Protein AF-0000000072580422 (afdb_homodimer)

InterPro domains:
  IPR001753 Enoyl-CoA hydratase/isomerase-like domain [PF00378] (35-247)
  IPR029045 ClpP/crotonase-like domain superfamily [SSF52096] (28-287)
  IPR045002 Delta(3,5)-Delta(2,4)-dienoyl-CoA isomerase Ech1-like [PTHR43149] (33-279)

Organism: Corynebacterium urealyticum (strain ATCC 43042 / DSM 7109) (NCBI:txid504474)

Solvent-accessible surface area (backbone atoms only — not comparable to full-atom values): 29723 Å² total; per-residue (Å²): 135,80,77,78,79,79,75,76,74,76,75,74,71,75,74,77,68,60,52,70,55,66,70,57,13,94,72,57,34,30,42,48,38,42,46,94,36,33,36,39,37,32,33,42,36,90,95,50,56,26,41,39,40,73,61,39,33,51,17,40,37,48,39,36,55,53,51,61,70,42,46,62,52,48,24,35,40,40,37,25,49,90,65,22,23,12,60,8,62,34,55,74,64,46,67,72,34,57,70,59,48,55,58,37,62,49,61,41,81,91,75,53,35,22,48,59,20,31,35,14,47,43,50,48,67,36,57,40,55,27,30,25,23,36,28,39,34,28,18,26,55,33,40,25,36,47,45,30,32,75,42,30,27,21,20,53,78,15,40,37,20,45,33,29,13,55,46,11,32,54,59,52,30,47,20,60,62,33,41,61,73,50,29,44,52,41,59,42,42,49,39,42,32,52,23,56,78,44,36,24,52,55,31,31,74,63,38,76,30,67,39,72,30,95,49,16,61,57,53,42,48,53,52,40,55,56,56,51,62,45,43,50,44,60,53,20,48,56,53,46,54,52,68,71,34,69,68,50,55,68,69,61,40,51,50,51,51,51,56,54,47,58,53,44,74,72,32,70,42,45,52,51,50,51,53,33,45,65,68,35,77,72,45,94,48,88,55,85,69,63,62,41,80,66,125,137,82,85,70,80,71,75,78,79,74,80,69,76,75,74,78,69,60,53,71,54,66,70,56,14,94,72,55,34,29,43,46,39,42,46,88,37,33,33,39,36,32,32,41,38,89,96,51,56,25,41,39,40,73,60,39,33,52,19,41,37,47,37,36,56,54,53,60,71,41,46,62,51,48,24,34,38,40,36,25,49,90,66,22,24,13,63,8,63,33,57,73,63,46,68,71,34,56,68,58,49,56,57,37,64,50,59,41,82,92,75,74,37,22,47,58,21,30,36,15,46,43,50,49,66,36,56,38,56,28,29,25,22,37,28,39,35,29,18,29,56,33,40,25,37,47,45,30,31,45,39,30,28,21,19,53,78,14,39,36,20,44,32,28,32,77,73,78,45,69,60,73,32,53,21,61,63,34,42,61,48,41,29,58,70,69,57,44,47,48,40,48,67,60,24,56,75,46,35,24,51,54,32,30,74,63,35,74,31,69,40,72,29,94,50,15,61,60,53,41,48,53,51,40,55,55,42,52,57,31,24,50,43,22,36,22,48,37,48,48,53,52,66,73,31,69,71,48,52,64,59,62,39,39,51,50,31,49,56,53,43,58,53,33,75,71,32,70,41,19,54,49,24,39,54,33,39,67,69,31,80,78,47,92,47,91,52,86,70,63,62,41,82,66,126

Secondary structure (DSSP, 8-state):
------------------B--S-SSSSSSEEEEEETTEEEEEE--TTTTT-B-HHHHHHHHHHHHHHHH-TT--EEEEEESTT--B--B-HHHHHH-HHHHHHHHS-BTTTTB-HHHHHHHHHHT-SS-EEEEE-SEEETHHHHHHHTSSEEEE-TT-EEE-GGGGGT---TTTHHHHHHHHS-HHHHHHHHHH---EEHHHHHHHTSSSEE-SSHHHHHHHHHHHHTTS-HHHHHHHHHHHHHTTT--HHHHHHHHHHHHHHHHT-HHHHHHHHHHHHTTTS-----PPPP---/------------------B--S-SSSSSSEEEEEETTEEEEEE--TTTTT-B-HHHHHHHHHHHHHHHH-TT--EEEEEESTT--B--B-HHHHHH-HHHHHHHHS-BTTTTB-HHHHHHHHHHTSSS-EEEEE-SEEETHHHHHHHTSSEEEE-TT-EEE-GGGGGT---TTTHHHHHHHHS-HHHHHHHHHH---EEHHHHHHHTSSSEE-SSHHHHHHHHHHHHTTS-HHHHHHHHHHHHHTTT--HHHHHHHHHHHHHHHHT-HHHHHHHHHHHHTTTS-----PPPP---

Foldseek 3Di:
DPPPDPPPPPPPPPPQPFCQDPQLAPVSQWGWTDTQQEIEIEGDDPPQLSEDDLSNLRSLLSNLVVNLVDLSHAEYEYAYPPQGRYQYHDVVRCVVCVVSVVQQCDDDVVVRAGSLQSSQQSQLLRLHAYEYEHGAEQEQSSLQNRLSGPAYEYAQAHKYAVQQLVVVGFNPSCNLVSLVLQADPVLSCVRRNPRDIDGPNVCCVRRSHPYYDPGRSVVRVVVSVVSSLAASLVSSLVSVLCVVCVPPDPVVSVVSVVVSVVVLVPDPSNVQVVVQCVVCVRDSRSGDYDGHDDD/DDDPPPPPPPPPPPDQPFPLDPQLAPVSQWGWTDTQQEIEIEGDDPPQLSEDELRNLRRLLSNLVVNLVDLSHAEYEYAYPPQGRYQYHDVVRCVVCVVSVVQQQDDDVVVRAGSLQSSQQSQLLRLHAYEYEHGAEQEQSSLQNRLSGPAYEYAQAHKYAVQQLVVVGFSPSCRLVSCVLFADPVLSCVRRNPRDIDGPNVCCVRRSHPYYDPGRSVVRVVVSVVSSLAASLVSSLVSVLCVVCVPPDDVVSVVSVVVSVVVLVPDPSNVQVVVQCVVCVRDSRSGDYDGHDDD

pLDDT: mean 88.09, std 18.15, range [21.19, 98.94]

Radius of gyration: 27.94 Å; Cα contacts (8 Å, |Δi|>4): 1198; chains: 2; bounding box: 89×83×83 Å

Nearest PDB structures (foldseek):
  4og1-assembly1_A  TM=9.695E-01  e=2.420E-25  Novosphingobium aromaticivorans DSM 12444
  4wcz-assembly1_A  TM=8.848E-01  e=3.771E-18  Novosphingobium aromaticivorans DSM 12444
  3fdu-assembly1_C  TM=9.401E-01  e=9.418E-16  Acinetobacter baumannii ATCC 17978
  3fdu-assembly1_A  TM=8.448E-01  e=8.892E-16  Acinetobacter baumannii ATCC 17978
  4i4z-assembly1_E  TM=7.638E-01  e=4.438E-14  Synechocystis sp. PCC 6803 substr. Kazusa

Structure (mmCIF, N/CA/C/O backbone):
data_AF-0000000072580422-model_v1
#
loop_
_entity.id
_entity.type
_entity.pdbx_description
1 polymer 'Enoyl-CoA hydratase/isomerase family protein'
#
loop_
_atom_site.group_PDB
_atom_site.id
_atom_site.type_symbol
_atom_site.label_atom_id
_atom_site.label_alt_id
_atom_site.label_comp_id
_atom_site.label_asym_id
_atom_site.label_entity_id
_atom_site.label_seq_id
_atom_site.pdbx_PDB_ins_code
_atom_site.Cartn_x
_atom_site.Cartn_y
_atom_site.Cartn_z
_atom_site.occupancy
_atom_site.B_iso_or_equiv
_atom_site.auth_seq_id
_atom_site.auth_comp_id
_atom_site.auth_asym_id
_atom_site.auth_atom_id
_atom_site.pdbx_PDB_model_num
ATOM 1 N N . MET A 1 1 ? 39.625 45.094 49.375 1 28.05 1 MET A N 1
ATOM 2 C CA . MET A 1 1 ? 38.219 44.844 49.75 1 28.05 1 MET A CA 1
ATOM 3 C C . MET A 1 1 ? 37.281 45.281 48.625 1 28.05 1 MET A C 1
ATOM 5 O O . MET A 1 1 ? 36.531 46.25 48.781 1 28.05 1 MET A O 1
ATOM 9 N N . THR A 1 2 ? 37.656 45.188 47.344 1 21.19 2 THR A N 1
ATOM 10 C CA . THR A 1 2 ? 36.875 45.75 46.219 1 21.19 2 THR A CA 1
ATOM 11 C C . THR A 1 2 ? 35.594 44.969 46.031 1 21.19 2 THR A C 1
ATOM 13 O O . THR A 1 2 ? 35.594 43.75 45.844 1 21.19 2 THR A O 1
ATOM 16 N N . ALA A 1 3 ? 34.562 45.562 46.531 1 25.84 3 ALA A N 1
ATOM 17 C CA . ALA A 1 3 ? 33.156 45.094 46.438 1 25.84 3 ALA A CA 1
ATOM 18 C C . ALA A 1 3 ? 32.75 44.938 44.969 1 25.84 3 ALA A C 1
ATOM 20 O O . ALA A 1 3 ? 32.469 45.938 44.281 1 25.84 3 ALA A O 1
ATOM 21 N N . ARG A 1 4 ? 33.469 44.344 44.062 1 26.14 4 ARG A N 1
ATOM 22 C CA . ARG A 1 4 ? 32.844 44.312 42.719 1 26.14 4 ARG A CA 1
ATOM 23 C C . ARG A 1 4 ? 31.391 43.844 42.812 1 26.14 4 ARG A C 1
ATOM 25 O O . ARG A 1 4 ? 31.047 43 43.625 1 26.14 4 ARG A O 1
ATOM 32 N N . THR A 1 5 ? 30.438 44.719 42.312 1 31.02 5 THR A N 1
ATOM 33 C CA . THR A 1 5 ? 29.047 44.844 41.906 1 31.02 5 THR A CA 1
ATOM 34 C C . THR A 1 5 ? 28.625 43.625 41.094 1 31.02 5 THR A C 1
ATOM 36 O O . THR A 1 5 ? 29.234 43.312 40.062 1 31.02 5 THR A O 1
ATOM 39 N N . GLU A 1 6 ? 27.969 42.625 41.75 1 29.77 6 GLU A N 1
ATOM 40 C CA . GLU A 1 6 ? 27.297 41.438 41.219 1 29.77 6 GLU A CA 1
ATOM 41 C C . GLU A 1 6 ? 26.203 41.844 40.219 1 29.77 6 GLU A C 1
ATOM 43 O O . GLU A 1 6 ? 25.234 42.531 40.594 1 29.77 6 GLU A O 1
ATOM 48 N N . HIS A 1 7 ? 26.641 42.344 39.031 1 30.77 7 HIS A N 1
ATOM 49 C CA . HIS A 1 7 ? 25.609 42.562 38.031 1 30.77 7 HIS A CA 1
ATOM 50 C C . HIS A 1 7 ? 24.781 41.312 37.812 1 30.77 7 HIS A C 1
ATOM 52 O O . HIS A 1 7 ? 25.328 40.25 37.469 1 30.77 7 HIS A O 1
ATOM 58 N N . SER A 1 8 ? 23.703 41.219 38.625 1 30.66 8 SER A N 1
ATOM 59 C CA . SER A 1 8 ? 22.641 40.219 38.438 1 30.66 8 SER A CA 1
ATOM 60 C C . SER A 1 8 ? 22.062 40.281 37.031 1 30.66 8 SER A C 1
ATOM 62 O O . SER A 1 8 ? 21.484 41.281 36.625 1 30.66 8 SER A O 1
ATOM 64 N N . SER A 1 9 ? 22.828 39.906 36 1 26.91 9 SER A N 1
ATOM 65 C CA . SER A 1 9 ? 22.234 39.812 34.688 1 26.91 9 SER A CA 1
ATOM 66 C C . SER A 1 9 ? 20.969 38.969 34.688 1 26.91 9 SER A C 1
ATOM 68 O O . SER A 1 9 ? 21.047 37.75 34.812 1 26.91 9 SER A O 1
ATOM 70 N N . ALA A 1 10 ? 19.891 39.5 35.25 1 29.44 10 ALA A N 1
ATOM 71 C CA . ALA A 1 10 ? 18.578 38.875 35.094 1 29.44 10 ALA A CA 1
ATOM 72 C C . ALA A 1 10 ? 18.312 38.5 33.625 1 29.44 10 ALA A C 1
ATOM 74 O O . ALA A 1 10 ? 18.25 39.375 32.75 1 29.44 10 ALA A O 1
ATOM 75 N N . THR A 1 11 ? 18.812 37.406 33.125 1 30.06 11 THR A N 1
ATOM 76 C CA . THR A 1 11 ? 18.4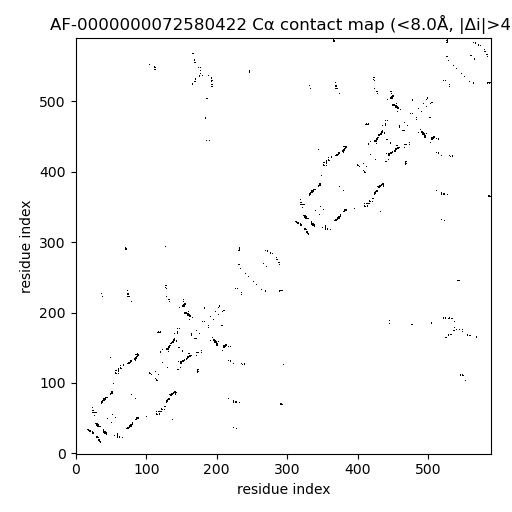06 36.812 31.859 1 30.06 11 THR A CA 1
ATOM 77 C C . THR A 1 11 ? 16.891 36.719 31.734 1 30.06 11 THR A C 1
ATOM 79 O O . THR A 1 11 ? 16.234 36.062 32.531 1 30.06 11 THR A O 1
ATOM 82 N N . THR A 1 12 ? 16.219 37.781 31.422 1 27 12 THR A N 1
ATOM 83 C CA . THR A 1 12 ? 14.789 37.75 31.141 1 27 12 THR A CA 1
ATOM 84 C C . THR A 1 12 ? 14.461 36.594 30.172 1 27 12 THR A C 1
ATOM 86 O O . THR A 1 12 ? 14.945 36.594 29.047 1 27 12 THR A O 1
ATOM 89 N N . ALA A 1 13 ? 14.305 35.469 30.656 1 34.41 13 ALA A N 1
ATOM 90 C CA . ALA A 1 13 ? 13.656 34.375 29.922 1 34.41 13 ALA A CA 1
ATOM 91 C C . ALA A 1 13 ? 12.469 34.875 29.109 1 34.41 13 ALA A C 1
ATOM 93 O O . ALA A 1 13 ? 11.516 35.406 29.688 1 34.41 13 ALA A O 1
ATOM 94 N N . GLN A 1 14 ? 12.641 35.5 27.938 1 28.92 14 GLN A N 1
ATOM 95 C CA . GLN A 1 14 ? 11.531 35.812 27.047 1 28.92 14 GLN A CA 1
ATOM 96 C C . GLN A 1 14 ? 10.438 34.75 27.125 1 28.92 14 GLN A C 1
ATOM 98 O O . GLN A 1 14 ? 10.711 33.562 26.953 1 28.92 14 GLN A O 1
ATOM 103 N N . GLU A 1 15 ? 9.375 34.906 27.828 1 32.12 15 GLU A N 1
ATOM 104 C CA . GLU A 1 15 ? 8.148 34.125 27.891 1 32.12 15 GLU A CA 1
ATOM 105 C C . GLU A 1 15 ? 7.719 33.688 26.484 1 32.12 15 GLU A C 1
ATOM 107 O O . GLU A 1 15 ? 7.52 34.5 25.594 1 32.12 15 GLU A O 1
ATOM 112 N N . ALA A 1 16 ? 8.242 32.562 25.969 1 40.59 16 ALA A N 1
ATOM 113 C CA . ALA A 1 16 ? 7.73 31.891 24.781 1 40.59 16 ALA A CA 1
ATOM 114 C C . ALA A 1 16 ? 6.207 32 24.703 1 40.59 16 ALA A C 1
ATOM 116 O O . ALA A 1 16 ? 5.5 31.5 25.578 1 40.59 16 ALA A O 1
ATOM 117 N N . SER A 1 17 ? 5.586 33.125 24.188 1 40.16 17 SER A N 1
ATOM 118 C CA . SER A 1 17 ? 4.168 33.438 24.031 1 40.16 17 SER A CA 1
ATOM 119 C C . SER A 1 17 ? 3.414 32.281 23.391 1 40.16 17 SER A C 1
ATOM 121 O O . SER A 1 17 ? 3.752 31.844 22.297 1 40.16 17 SER A O 1
ATOM 123 N N . ALA A 1 18 ? 2.998 31.297 24.109 1 43.03 18 ALA A N 1
ATOM 124 C CA . ALA A 1 18 ? 1.965 30.344 23.703 1 43.03 18 ALA A CA 1
ATOM 125 C C . ALA A 1 18 ? 0.763 31.062 23.109 1 43.03 18 ALA A C 1
ATOM 127 O O . ALA A 1 18 ? 0.065 31.812 23.797 1 43.03 18 ALA A O 1
ATOM 128 N N . ARG A 1 19 ? 0.835 31.625 21.938 1 42.59 19 ARG A N 1
ATOM 129 C CA . ARG A 1 19 ? -0.376 32.188 21.359 1 42.59 19 ARG A CA 1
ATOM 130 C C . ARG A 1 19 ? -1.455 31.125 21.188 1 42.59 19 ARG A C 1
ATOM 132 O O . ARG A 1 19 ? -1.281 30.172 20.422 1 42.59 19 ARG A O 1
ATOM 139 N N . ASN A 1 20 ? -2.143 30.734 22.219 1 42.97 20 ASN A N 1
ATOM 140 C CA . ASN A 1 20 ? -3.371 29.953 22.078 1 42.97 20 ASN A CA 1
ATOM 141 C C . ASN A 1 20 ? -4.32 30.578 21.062 1 42.97 20 ASN A C 1
ATOM 143 O O . ASN A 1 20 ? -4.91 31.641 21.328 1 42.97 20 ASN A O 1
ATOM 147 N N . GLU A 1 21 ? -3.986 30.578 19.844 1 47.28 21 GLU A N 1
ATOM 148 C CA . GLU A 1 21 ? -4.977 31.172 18.953 1 47.28 21 GLU A CA 1
ATOM 149 C C . GLU A 1 21 ? -6.328 30.469 19.094 1 47.28 21 GLU A C 1
ATOM 151 O O . GLU A 1 21 ? -6.402 29.328 19.547 1 47.28 21 GLU A O 1
ATOM 156 N N . GLY A 1 22 ? -7.5 31.125 19.172 1 47.16 22 GLY A N 1
ATOM 157 C CA . GLY A 1 22 ? -8.914 30.781 19.109 1 47.16 22 GLY A CA 1
ATOM 158 C C . GLY A 1 22 ? -9.188 29.531 18.312 1 47.16 22 GLY A C 1
ATOM 159 O O . GLY A 1 22 ? -8.273 28.953 17.719 1 47.16 22 GLY A O 1
ATOM 160 N N . PRO A 1 23 ? -10.352 28.969 18.422 1 50.72 23 PRO A N 1
ATOM 161 C CA . PRO A 1 23 ? -10.773 27.75 17.719 1 50.72 23 PRO A CA 1
ATOM 162 C C . PRO A 1 23 ? -10.391 27.766 16.234 1 50.72 23 PRO A C 1
ATOM 164 O O . PRO A 1 23 ? -10.797 28.672 15.508 1 50.72 23 PRO A O 1
ATOM 167 N N . ALA A 1 24 ? -9.234 27.391 15.852 1 54.69 24 ALA A N 1
ATOM 168 C CA . ALA A 1 24 ? -8.844 27.281 14.453 1 54.69 24 ALA A CA 1
ATOM 169 C C . ALA A 1 24 ? -9.938 26.594 13.633 1 54.69 24 ALA A C 1
ATOM 171 O O . ALA A 1 24 ? -9.875 26.562 12.406 1 54.69 24 ALA A O 1
ATOM 172 N N . SER A 1 25 ? -10.883 25.891 14.438 1 63.81 25 SER A N 1
ATOM 173 C CA . SER A 1 25 ? -11.828 25.031 13.727 1 63.81 25 SER A CA 1
ATOM 174 C C . SER A 1 25 ? -13.25 25.578 13.82 1 63.81 25 SER A C 1
ATOM 176 O O . SER A 1 25 ? -13.602 26.219 14.812 1 63.81 25 SER A O 1
ATOM 178 N N . ARG A 1 26 ? -13.945 25.656 12.797 1 68.19 26 ARG A N 1
ATOM 179 C CA . ARG A 1 26 ? -15.336 26.094 12.688 1 68.19 26 ARG A CA 1
ATOM 180 C C . ARG A 1 26 ? -16.219 25.344 13.68 1 68.19 26 ARG A C 1
ATOM 182 O O . ARG A 1 26 ? -17.125 25.938 14.281 1 68.19 26 ARG A O 1
ATOM 189 N N . HIS A 1 27 ? -15.797 24.078 13.992 1 75.44 27 HIS A N 1
ATOM 190 C CA . HIS A 1 27 ? -16.672 23.234 14.789 1 75.44 27 HIS A CA 1
ATOM 191 C C . HIS A 1 27 ? -16.031 22.875 16.125 1 75.44 27 HIS A C 1
ATOM 193 O O . HIS A 1 27 ? -16.688 22.312 17.016 1 75.44 27 HIS A O 1
ATOM 199 N N . GLY A 1 28 ? -14.781 23.25 16.344 1 81.31 28 GLY A N 1
ATOM 200 C CA . GLY A 1 28 ? -14.062 23.047 17.594 1 81.31 28 GLY A CA 1
ATOM 201 C C . GLY A 1 28 ? -13.648 21.609 17.812 1 81.31 28 GLY A C 1
ATOM 202 O O . GLY A 1 28 ? -13.266 21.219 18.922 1 81.31 28 GLY A O 1
ATOM 203 N N . GLU A 1 29 ? -13.703 20.797 16.75 1 92 29 GLU A N 1
ATOM 204 C CA . GLU A 1 29 ? -13.398 19.375 16.875 1 92 29 GLU A CA 1
ATOM 205 C C . GLU A 1 29 ? -11.938 19.094 16.547 1 92 29 GLU A C 1
ATOM 207 O O . GLU A 1 29 ? -11.453 17.984 16.766 1 92 29 GLU A O 1
ATOM 212 N N . VAL A 1 30 ? -11.25 20.078 16.031 1 97 30 VAL A N 1
ATOM 213 C CA . VAL A 1 30 ? -9.805 20.078 15.828 1 97 30 VAL A CA 1
ATOM 214 C C . VAL A 1 30 ? -9.203 21.344 16.438 1 97 30 VAL A C 1
ATOM 216 O O . VAL A 1 30 ? -9.648 22.453 16.156 1 97 30 VAL A O 1
ATOM 219 N N . THR A 1 31 ? -8.242 21.203 17.312 1 96.75 31 THR A N 1
ATOM 220 C CA . THR A 1 31 ? -7.602 22.359 17.922 1 96.75 31 THR A CA 1
ATOM 221 C C . THR A 1 31 ? -6.211 22.594 17.328 1 96.75 31 THR A C 1
ATOM 223 O O . THR A 1 31 ? -5.559 21.641 16.891 1 96.75 31 THR A O 1
ATOM 226 N N . LEU A 1 32 ? -5.812 23.797 17.297 1 97.5 32 LEU A N 1
ATOM 227 C CA . LEU A 1 32 ? -4.484 24.203 16.859 1 97.5 32 LEU A CA 1
ATOM 228 C C . LEU A 1 32 ? -3.809 25.078 17.906 1 97.5 32 LEU A C 1
ATOM 230 O O . LEU A 1 32 ? -4.34 26.141 18.281 1 97.5 32 LEU A O 1
ATOM 234 N N . ASN A 1 33 ? -2.734 24.625 18.469 1 96.88 33 ASN A N 1
ATOM 235 C CA . ASN A 1 33 ? -1.869 25.391 19.344 1 96.88 33 ASN A CA 1
ATOM 236 C C . ASN A 1 33 ? -0.453 25.516 18.797 1 96.88 33 ASN A C 1
ATOM 238 O O . ASN A 1 33 ? 0.13 24.516 18.359 1 96.88 33 ASN A O 1
ATOM 242 N N . VAL A 1 34 ? 0.004 26.734 18.75 1 97.06 34 VAL A N 1
ATOM 243 C CA . VAL A 1 34 ? 1.357 26.922 18.25 1 97.06 34 VAL A CA 1
ATOM 244 C C . VAL A 1 34 ? 2.277 27.359 19.391 1 97.06 34 VAL A C 1
ATOM 246 O O . VAL A 1 34 ? 1.984 28.328 20.094 1 97.06 34 VAL A O 1
ATOM 249 N N . GLU A 1 35 ? 3.305 26.594 19.578 1 96.5 35 GLU A N 1
ATOM 250 C CA . GLU A 1 35 ? 4.32 26.906 20.578 1 96.5 35 GLU A CA 1
ATOM 251 C C . GLU A 1 35 ? 5.727 26.766 20 1 96.5 35 GLU A C 1
ATOM 253 O O . GLU A 1 35 ? 6.098 25.719 19.484 1 96.5 35 GLU A O 1
ATOM 258 N N . ASP A 1 36 ? 6.531 27.859 20.078 1 94.12 36 ASP A N 1
ATOM 259 C CA . ASP A 1 36 ? 7.93 27.859 19.656 1 94.12 36 ASP A CA 1
ATOM 260 C C . ASP A 1 36 ? 8.078 27.344 18.234 1 94.12 36 ASP A C 1
ATOM 262 O O . ASP A 1 36 ? 8.93 26.5 17.953 1 94.12 36 ASP A O 1
ATOM 266 N N . GLY A 1 37 ? 7.129 27.688 17.375 1 96.19 37 GLY A N 1
ATOM 267 C CA . GLY A 1 37 ? 7.199 27.359 15.961 1 96.19 37 GLY A CA 1
ATOM 268 C C . GLY A 1 37 ? 6.66 25.984 15.633 1 96.19 37 GLY A C 1
ATOM 269 O O . GLY A 1 37 ? 6.691 25.547 14.477 1 96.19 37 GLY A O 1
ATOM 270 N N . ILE A 1 38 ? 6.199 25.297 16.656 1 98.38 38 ILE A N 1
ATOM 271 C CA . ILE A 1 38 ? 5.629 23.969 16.438 1 98.38 38 ILE A CA 1
ATOM 272 C C . ILE A 1 38 ? 4.105 24.031 16.547 1 98.38 38 ILE A C 1
ATOM 274 O O . ILE A 1 38 ? 3.574 24.562 17.531 1 98.38 38 ILE A O 1
ATOM 278 N N . ALA A 1 39 ? 3.408 23.609 15.555 1 98.69 39 ALA A N 1
ATOM 279 C CA . ALA A 1 39 ? 1.949 23.578 15.539 1 98.69 39 ALA A CA 1
ATOM 280 C C . ALA A 1 39 ? 1.433 22.234 16.062 1 98.69 39 ALA A C 1
ATOM 282 O O . ALA A 1 39 ? 1.778 21.188 15.516 1 98.69 39 ALA A O 1
ATOM 283 N N . TYR A 1 40 ? 0.664 22.281 17.078 1 98.62 40 TYR A N 1
ATOM 284 C CA . TYR A 1 40 ? 0.009 21.094 17.625 1 98.62 40 TYR A CA 1
ATOM 285 C C . TYR A 1 40 ? -1.439 21.016 17.172 1 98.62 40 TYR A C 1
ATOM 287 O O . TYR A 1 40 ? -2.273 21.828 17.547 1 98.62 40 TYR A O 1
ATOM 295 N N . VAL A 1 41 ? -1.722 20.047 16.344 1 98.62 41 VAL A N 1
ATOM 296 C CA . VAL A 1 41 ? -3.064 19.781 15.828 1 98.62 41 VAL A CA 1
ATOM 297 C C . VAL A 1 41 ? -3.656 18.578 16.547 1 98.62 41 VAL A C 1
ATOM 299 O O . VAL A 1 41 ? -3.111 17.469 16.484 1 98.62 41 VAL A O 1
ATOM 302 N N . THR A 1 42 ? -4.777 18.766 17.188 1 98.38 42 THR A N 1
ATOM 303 C CA . THR A 1 42 ? -5.32 17.703 18.047 1 98.38 42 THR A CA 1
ATOM 304 C C . THR A 1 42 ? -6.773 17.422 17.672 1 98.38 42 THR A C 1
ATOM 306 O O . THR A 1 42 ? -7.602 18.328 17.625 1 98.38 42 THR A O 1
ATOM 309 N N . LEU A 1 43 ? -7.051 16.109 17.344 1 97.88 43 LEU A N 1
ATOM 310 C CA . LEU A 1 43 ? -8.438 15.664 17.234 1 97.88 43 LEU A CA 1
ATOM 311 C C . LEU A 1 43 ? -9.094 15.594 18.609 1 97.88 43 LEU A C 1
ATOM 313 O O . LEU A 1 43 ? -8.555 14.961 19.516 1 97.88 43 LEU A O 1
ATOM 317 N N . ARG A 1 44 ? -10.242 16.312 18.703 1 95.44 44 ARG A N 1
ATOM 318 C CA . ARG A 1 44 ? -10.875 16.406 20.016 1 95.44 44 ARG A CA 1
ATOM 319 C C . ARG A 1 44 ? -12.383 16.234 19.906 1 95.44 44 ARG A C 1
ATOM 321 O O . ARG A 1 44 ? -13.094 17.188 19.594 1 95.44 44 ARG A O 1
ATOM 328 N N . ARG A 1 45 ? -12.836 15.039 20.141 1 93.44 45 ARG A N 1
ATOM 329 C CA . ARG A 1 45 ? -14.242 14.711 20.297 1 93.44 45 ARG A CA 1
ATOM 330 C C . ARG A 1 45 ? -14.469 13.875 21.547 1 93.44 45 ARG A C 1
ATOM 332 O O . ARG A 1 45 ? -14.617 12.656 21.469 1 93.44 45 ARG A O 1
ATOM 339 N N . PRO A 1 46 ? -14.625 14.57 22.656 1 88.75 46 PRO A N 1
ATOM 340 C CA . PRO A 1 46 ? -14.734 13.836 23.922 1 88.75 46 PRO A CA 1
ATOM 341 C C . PRO A 1 46 ? -15.859 12.805 23.906 1 88.75 46 PRO A C 1
ATOM 343 O O . PRO A 1 46 ? -16.969 13.109 23.469 1 88.75 46 PRO A O 1
ATOM 346 N N . GLY A 1 47 ? -15.539 11.594 24.312 1 91.06 47 GLY A N 1
ATOM 347 C CA . GLY A 1 47 ? -16.5 10.516 24.438 1 91.06 47 GLY A CA 1
ATOM 348 C C . GLY A 1 47 ? -16.844 9.852 23.125 1 91.06 47 GLY A C 1
ATOM 349 O O . GLY A 1 47 ? -17.656 8.922 23.078 1 91.06 47 GLY A O 1
ATOM 350 N N . LYS A 1 48 ? -16.234 10.32 22.062 1 92.94 48 LYS A N 1
ATOM 351 C CA . LYS A 1 48 ? -16.578 9.789 20.75 1 92.94 48 LYS A CA 1
ATOM 352 C C . LYS A 1 48 ? -15.359 9.195 20.047 1 92.94 48 LYS A C 1
ATOM 354 O O . LYS A 1 48 ? -15.344 9.062 18.828 1 92.94 48 LYS A O 1
ATOM 359 N N . LEU A 1 49 ? -14.312 8.922 20.844 1 94.94 49 LEU A N 1
ATOM 360 C CA . LEU A 1 49 ? -13.086 8.281 20.375 1 94.94 49 LEU A CA 1
ATOM 361 C C . LEU A 1 49 ? -12.492 9.055 19.203 1 94.94 49 LEU A C 1
ATOM 363 O O . LEU A 1 49 ? -11.93 8.453 18.281 1 94.94 49 LEU A O 1
ATOM 367 N N . ASN A 1 50 ? -12.75 10.383 19.156 1 96.75 50 ASN A N 1
ATOM 368 C CA . ASN A 1 50 ? -12.227 11.289 18.141 1 96.75 50 ASN A CA 1
ATOM 369 C C . ASN A 1 50 ? -12.57 10.812 16.719 1 96.75 50 ASN A C 1
ATOM 371 O O . ASN A 1 50 ? -11.758 10.922 15.805 1 96.75 50 ASN A O 1
ATOM 375 N N . SER A 1 51 ? -13.82 10.227 16.578 1 95.69 51 SER A N 1
ATOM 376 C CA . SER A 1 51 ? -14.273 9.766 15.266 1 95.69 51 SER A CA 1
ATOM 377 C C . SER A 1 51 ? -14.344 10.914 14.266 1 95.69 51 SER A C 1
ATOM 379 O O . SER A 1 51 ? -14.531 12.07 14.656 1 95.69 51 SER A O 1
ATOM 381 N N . LEU A 1 52 ? -14.227 10.641 12.984 1 95.19 52 LEU A N 1
ATOM 382 C CA . LEU A 1 52 ? -14.156 11.633 11.922 1 95.19 52 LEU A CA 1
ATOM 383 C C . LEU A 1 52 ? -15.539 11.898 11.336 1 95.19 52 LEU A C 1
ATOM 385 O O . LEU A 1 52 ? -16.109 11.031 10.672 1 95.19 52 LEU A O 1
ATOM 389 N N . THR A 1 53 ? -16.094 13.016 11.625 1 93.25 53 THR A N 1
ATOM 390 C CA . THR A 1 53 ? -17.312 13.5 11.008 1 93.25 53 THR A CA 1
ATOM 391 C C . THR A 1 53 ? -17 14.484 9.883 1 93.25 53 THR A C 1
ATOM 393 O O . THR A 1 53 ? -15.836 14.867 9.695 1 93.25 53 THR A O 1
ATOM 396 N N . LEU A 1 54 ? -18.031 14.867 9.148 1 90.62 54 LEU A N 1
ATOM 397 C CA . LEU A 1 54 ? -17.812 15.859 8.102 1 90.62 54 LEU A CA 1
ATOM 398 C C . LEU A 1 54 ? -17.281 17.156 8.688 1 90.62 54 LEU A C 1
ATOM 400 O O . LEU A 1 54 ? -16.438 17.828 8.07 1 90.62 54 LEU A O 1
ATOM 404 N N . SER A 1 55 ? -17.766 17.484 9.867 1 91.75 55 SER A N 1
ATOM 405 C CA . SER A 1 55 ? -17.281 18.688 10.547 1 91.75 55 SER A CA 1
ATOM 406 C C . SER A 1 55 ? -15.805 18.562 10.906 1 91.75 55 SER A C 1
ATOM 408 O O . SER A 1 55 ? -15.047 19.516 10.75 1 91.75 55 SER A O 1
ATOM 410 N N . VAL A 1 56 ? -15.352 17.438 11.352 1 94.75 56 VAL A N 1
ATOM 411 C CA . VAL A 1 56 ? -13.953 17.203 11.68 1 94.75 56 VAL A CA 1
ATOM 412 C C . VAL A 1 56 ? -13.102 17.312 10.422 1 94.75 56 VAL A C 1
ATOM 414 O O . VAL A 1 56 ? -12.031 17.938 10.438 1 94.75 56 VAL A O 1
ATOM 417 N N . LEU A 1 57 ? -13.602 16.703 9.336 1 95.12 57 LEU A N 1
ATOM 418 C CA . LEU A 1 57 ? -12.875 16.75 8.07 1 95.12 57 LEU A CA 1
ATOM 419 C C . LEU A 1 57 ? -12.711 18.203 7.59 1 95.12 57 LEU A C 1
ATOM 421 O O . LEU A 1 57 ? -11.625 18.594 7.156 1 95.12 57 LEU A O 1
ATOM 425 N N . ASP A 1 58 ? -13.727 18.953 7.699 1 93.38 58 ASP A N 1
ATOM 426 C CA . ASP A 1 58 ? -13.664 20.375 7.328 1 93.38 58 ASP A CA 1
ATOM 427 C C . ASP A 1 58 ? -12.664 21.125 8.203 1 93.38 58 ASP A C 1
ATOM 429 O O . ASP A 1 58 ? -11.914 21.969 7.703 1 93.38 58 ASP A O 1
ATOM 433 N N . ASP A 1 59 ? -12.68 20.844 9.477 1 96.44 59 ASP A N 1
ATOM 434 C CA . ASP A 1 59 ? -11.758 21.484 10.406 1 96.44 59 ASP A CA 1
ATOM 435 C C . ASP A 1 59 ? -10.305 21.125 10.078 1 96.44 59 ASP A C 1
ATOM 437 O O . ASP A 1 59 ? -9.414 21.969 10.18 1 96.44 59 ASP A O 1
ATOM 441 N N . LEU A 1 60 ? -10.07 19.875 9.703 1 97.62 60 LEU A N 1
ATOM 442 C CA . LEU A 1 60 ? -8.734 19.453 9.312 1 97.62 60 LEU A CA 1
ATOM 443 C C . LEU A 1 60 ? -8.25 20.234 8.102 1 97.62 60 LEU A C 1
ATOM 445 O O . LEU A 1 60 ? -7.117 20.734 8.086 1 97.62 60 LEU A O 1
ATOM 449 N N . VAL A 1 61 ? -9.086 20.375 7.102 1 96.56 61 VAL A N 1
ATOM 450 C CA . VAL A 1 61 ? -8.734 21.109 5.891 1 96.56 61 VAL A CA 1
ATOM 451 C C . VAL A 1 61 ? -8.414 22.562 6.246 1 96.56 61 VAL A C 1
ATOM 453 O O . VAL A 1 61 ? -7.375 23.078 5.848 1 96.56 61 VAL A O 1
ATOM 456 N N . ALA A 1 62 ? -9.266 23.172 7.031 1 96.5 62 ALA A N 1
ATOM 457 C CA . ALA A 1 62 ? -9.094 24.562 7.414 1 96.5 62 ALA A CA 1
ATOM 458 C C . ALA A 1 62 ? -7.812 24.766 8.219 1 96.5 62 ALA A C 1
ATOM 460 O O . ALA A 1 62 ? -7.086 25.734 8.016 1 96.5 62 ALA A O 1
ATOM 461 N N . THR A 1 63 ? -7.566 23.859 9.094 1 97.62 63 THR A N 1
ATOM 462 C CA . THR A 1 63 ? -6.375 23.938 9.93 1 97.62 63 THR A CA 1
ATOM 463 C C . THR A 1 63 ? -5.109 23.828 9.086 1 97.62 63 THR A C 1
ATOM 465 O O . THR A 1 63 ? -4.176 24.609 9.258 1 97.62 63 THR A O 1
ATOM 468 N N . ALA A 1 64 ? -5.07 22.891 8.172 1 98 64 ALA A N 1
ATOM 469 C CA . ALA A 1 64 ? -3.916 22.75 7.285 1 98 64 ALA A CA 1
ATOM 470 C C . ALA A 1 64 ? -3.68 24.031 6.484 1 98 64 ALA A C 1
ATOM 472 O O . ALA A 1 64 ? -2.539 24.469 6.336 1 98 64 ALA A O 1
ATOM 473 N N . HIS A 1 65 ? -4.738 24.578 6.012 1 96.56 65 HIS A N 1
ATOM 474 C CA . HIS A 1 65 ? -4.621 25.797 5.227 1 96.56 65 HIS A CA 1
ATOM 475 C C . HIS A 1 65 ? -4.105 26.953 6.074 1 96.56 65 HIS A C 1
ATOM 477 O O . HIS A 1 65 ? -3.311 27.781 5.605 1 96.56 65 HIS A O 1
ATOM 483 N N . ARG A 1 66 ? -4.555 27.016 7.301 1 96.75 66 ARG A N 1
ATOM 484 C CA . ARG A 1 66 ? -4.07 28.031 8.227 1 96.75 66 ARG A CA 1
ATOM 485 C C . ARG A 1 66 ? -2.576 27.875 8.492 1 96.75 66 ARG A C 1
ATOM 487 O O . ARG A 1 66 ? -1.824 28.844 8.453 1 96.75 66 ARG A O 1
ATOM 494 N N . ILE A 1 67 ? -2.189 26.703 8.711 1 97.31 67 ILE A N 1
ATOM 495 C CA . ILE A 1 67 ? -0.784 26.422 8.969 1 97.31 67 ILE A CA 1
ATOM 496 C C . ILE A 1 67 ? 0.053 26.781 7.742 1 97.31 67 ILE A C 1
ATOM 498 O O . ILE A 1 67 ? 1.131 27.375 7.875 1 97.31 67 ILE A O 1
ATOM 502 N N . ARG A 1 68 ? -0.407 26.484 6.57 1 96.88 68 ARG A N 1
ATOM 503 C CA . ARG A 1 68 ? 0.316 26.734 5.328 1 96.88 68 ARG A CA 1
ATOM 504 C C . ARG A 1 68 ? 0.646 28.219 5.184 1 96.88 68 ARG A C 1
ATOM 506 O O . ARG A 1 68 ? 1.689 28.578 4.633 1 96.88 68 ARG A O 1
ATOM 513 N N . ARG A 1 69 ? -0.144 29.062 5.73 1 94.88 69 ARG A N 1
ATOM 514 C CA . ARG A 1 69 ? 0 30.5 5.555 1 94.88 69 ARG A CA 1
ATOM 515 C C . ARG A 1 69 ? 0.981 31.078 6.566 1 94.88 69 ARG A C 1
ATOM 517 O O . ARG A 1 69 ? 1.442 32.219 6.414 1 94.88 69 ARG A O 1
ATOM 524 N N . ASP A 1 70 ? 1.222 30.391 7.652 1 94.56 70 ASP A N 1
ATOM 525 C CA . ASP A 1 70 ? 2.111 30.875 8.703 1 94.56 70 ASP A CA 1
ATOM 526 C C . ASP A 1 70 ? 3.551 30.438 8.453 1 94.56 70 ASP A C 1
ATOM 528 O O . ASP A 1 70 ? 3.924 29.297 8.758 1 94.56 70 ASP A O 1
ATOM 532 N N . ARG A 1 71 ? 4.379 31.281 8.016 1 94.94 71 ARG A N 1
ATOM 533 C CA . ARG A 1 71 ? 5.738 30.969 7.59 1 94.94 71 ARG A CA 1
ATOM 534 C C . ARG A 1 71 ? 6.664 30.797 8.789 1 94.94 71 ARG A C 1
ATOM 536 O O . ARG A 1 71 ? 7.832 30.438 8.633 1 94.94 71 ARG A O 1
ATOM 543 N N . THR A 1 72 ? 6.117 31.031 10.008 1 94.44 72 THR A N 1
ATOM 544 C CA . THR A 1 72 ? 6.93 30.891 11.211 1 94.44 72 THR A CA 1
ATOM 545 C C . THR A 1 72 ? 6.863 29.453 11.734 1 94.44 72 THR A C 1
ATOM 547 O O . THR A 1 72 ? 7.66 29.062 12.586 1 94.44 72 THR A O 1
ATOM 550 N N . ILE A 1 73 ? 5.949 28.703 11.211 1 97.25 73 ILE A N 1
ATOM 551 C CA . ILE A 1 73 ? 5.797 27.328 11.664 1 97.25 73 ILE A CA 1
ATOM 552 C C . ILE A 1 73 ? 6.93 26.469 11.102 1 97.25 73 ILE A C 1
ATOM 554 O O . ILE A 1 73 ? 7.273 26.578 9.922 1 97.25 73 ILE A O 1
ATOM 558 N N . ARG A 1 74 ? 7.492 25.594 11.992 1 97.56 74 ARG A N 1
ATOM 559 C CA . ARG A 1 74 ? 8.648 24.797 11.617 1 97.56 74 ARG A CA 1
ATOM 560 C C . ARG A 1 74 ? 8.273 23.312 11.492 1 97.56 74 ARG A C 1
ATOM 562 O O . ARG A 1 74 ? 8.953 22.562 10.805 1 97.56 74 ARG A O 1
ATOM 569 N N . ALA A 1 75 ? 7.23 22.906 12.148 1 98.75 75 ALA A N 1
ATOM 570 C CA . ALA A 1 75 ? 6.758 21.516 12.125 1 98.75 75 ALA A CA 1
ATOM 571 C C . ALA A 1 75 ? 5.332 21.422 12.664 1 98.75 75 ALA A C 1
ATOM 573 O O . ALA A 1 75 ? 4.848 22.344 13.328 1 98.75 75 ALA A O 1
ATOM 574 N N . VAL A 1 76 ? 4.695 20.344 12.32 1 98.88 76 VAL A N 1
ATOM 575 C CA . VAL A 1 76 ? 3.344 20.047 12.789 1 98.88 76 VAL A CA 1
ATOM 576 C C . VAL A 1 76 ? 3.334 18.703 13.516 1 98.88 76 VAL A C 1
ATOM 578 O O . VAL A 1 76 ? 3.955 17.75 13.062 1 98.88 76 VAL A O 1
ATOM 581 N N . ILE A 1 77 ? 2.713 18.641 14.633 1 98.94 77 ILE A N 1
ATOM 582 C CA . ILE A 1 77 ? 2.439 17.391 15.328 1 98.94 77 ILE A CA 1
ATOM 583 C C . ILE A 1 77 ? 0.939 17.109 15.32 1 98.94 77 ILE A C 1
ATOM 585 O O . ILE A 1 77 ? 0.144 17.953 15.758 1 98.94 77 ILE A O 1
ATOM 589 N N . LEU A 1 78 ? 0.538 16 14.75 1 98.81 78 LEU A N 1
ATOM 590 C CA . LEU A 1 78 ? -0.84 15.523 14.703 1 98.81 78 LEU A CA 1
ATOM 591 C C . LEU A 1 78 ? -1.091 14.484 15.797 1 98.81 78 LEU A C 1
ATOM 593 O O . LEU A 1 78 ? -0.376 13.484 15.883 1 98.81 78 LEU A O 1
ATOM 597 N N . ALA A 1 79 ? -2.068 14.727 16.641 1 98.69 79 ALA A N 1
ATOM 598 C CA . ALA A 1 79 ? -2.379 13.805 17.734 1 98.69 79 ALA A CA 1
ATOM 599 C C . ALA A 1 79 ? -3.871 13.812 18.047 1 98.69 79 ALA A C 1
ATOM 601 O O . ALA A 1 79 ? -4.625 14.625 17.5 1 98.69 79 ALA A O 1
ATOM 602 N N . GLY A 1 80 ? -4.32 12.805 18.812 1 98.25 80 GLY A N 1
ATOM 603 C CA . GLY A 1 80 ? -5.672 12.781 19.359 1 98.25 80 GLY A CA 1
ATOM 604 C C . GLY A 1 80 ? -5.719 13.047 20.844 1 98.25 80 GLY A C 1
ATOM 605 O O . GLY A 1 80 ? -4.754 12.773 21.562 1 98.25 80 GLY A O 1
ATOM 606 N N . GLU A 1 81 ? -6.82 13.594 21.266 1 95.88 81 GLU A N 1
ATOM 607 C CA . GLU A 1 81 ? -7.016 13.852 22.688 1 95.88 81 GLU A CA 1
ATOM 608 C C . GLU A 1 81 ? -7.309 12.562 23.453 1 95.88 81 GLU A C 1
ATOM 610 O O . GLU A 1 81 ? -7.758 11.578 22.859 1 95.88 81 GLU A O 1
ATOM 615 N N . ASP A 1 82 ? -6.969 12.484 24.734 1 94.38 82 ASP A N 1
ATOM 616 C CA . ASP A 1 82 ? -7.324 11.438 25.688 1 94.38 82 ASP A CA 1
ATOM 617 C C . ASP A 1 82 ? -6.691 10.109 25.312 1 94.38 82 ASP A C 1
ATOM 619 O O . ASP A 1 82 ? -7.344 9.062 25.375 1 94.38 82 ASP A O 1
ATOM 623 N N . HIS A 1 83 ? -5.488 10.148 24.812 1 94.88 83 HIS A N 1
ATOM 624 C CA . HIS A 1 83 ? -4.688 8.961 24.5 1 94.88 83 HIS A CA 1
ATOM 625 C C . HIS A 1 83 ? -5.371 8.086 23.469 1 94.88 83 HIS A C 1
ATOM 627 O O . HIS A 1 83 ? -5.363 6.859 23.578 1 94.88 83 HIS A O 1
ATOM 633 N N . ASN A 1 84 ? -6.07 8.742 22.594 1 97.81 84 ASN A N 1
ATOM 634 C 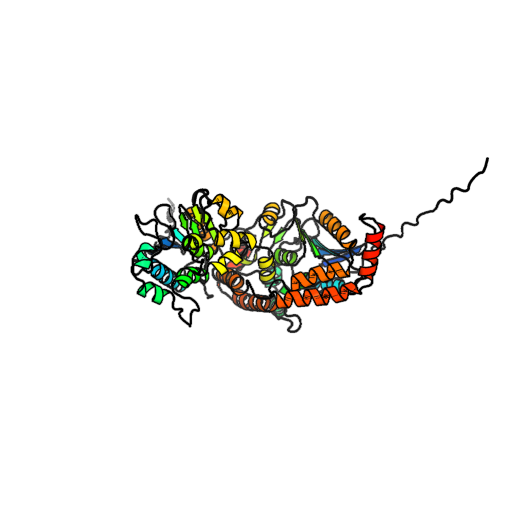CA . ASN A 1 84 ? -6.719 8.078 21.469 1 97.81 84 ASN A CA 1
ATOM 635 C C . ASN A 1 84 ? -6.645 8.922 20.203 1 97.81 84 ASN A C 1
ATOM 637 O O . ASN A 1 84 ? -7.039 10.094 20.203 1 97.81 84 ASN A O 1
ATOM 641 N N . PHE A 1 85 ? -6.086 8.359 19.203 1 98.25 85 PHE A N 1
ATOM 642 C CA . PHE A 1 85 ? -6.027 9.125 17.969 1 98.25 85 PHE A CA 1
ATOM 643 C C . PHE A 1 85 ? -7.406 9.234 17.328 1 98.25 85 PHE A C 1
ATOM 645 O O . PHE A 1 85 ? -8.109 10.227 17.531 1 98.25 85 PHE A O 1
ATOM 652 N N . THR A 1 86 ? -7.914 8.148 16.641 1 97.75 86 THR A N 1
ATOM 653 C CA . THR A 1 86 ? -9.266 8.211 16.109 1 97.75 86 THR A CA 1
ATOM 654 C C . THR A 1 86 ? -9.781 6.809 15.773 1 97.75 86 THR A C 1
ATOM 656 O O . THR A 1 86 ? -9.023 5.965 15.289 1 97.75 86 THR A O 1
ATOM 659 N N . ALA A 1 87 ? -11.039 6.664 15.953 1 95 87 ALA A N 1
ATOM 660 C CA . ALA A 1 87 ? -11.688 5.406 15.602 1 95 87 ALA A CA 1
ATOM 661 C C . ALA A 1 87 ? -12.109 5.398 14.133 1 95 87 ALA A C 1
ATOM 663 O O . ALA A 1 87 ? -12.75 4.449 13.672 1 95 87 ALA A O 1
ATOM 664 N N . GLY A 1 88 ? -11.75 6.414 13.461 1 93.88 88 GLY A N 1
ATOM 665 C CA . GLY A 1 88 ? -12.07 6.461 12.039 1 93.88 88 GLY A CA 1
ATOM 666 C C . GLY A 1 88 ? -13.375 7.172 11.742 1 93.88 88 GLY A C 1
ATOM 667 O O . GLY A 1 88 ? -13.859 7.953 12.562 1 93.88 88 GLY A O 1
ATOM 668 N N . LEU A 1 89 ? -13.875 7.047 10.492 1 89.38 89 LEU A N 1
ATOM 669 C CA . LEU A 1 89 ? -15.062 7.75 10.023 1 89.38 89 LEU A CA 1
ATOM 670 C C . LEU A 1 89 ? -16.281 7.344 10.828 1 89.38 89 LEU A C 1
ATOM 672 O O . LEU A 1 89 ? -16.484 6.16 11.102 1 89.38 89 LEU A O 1
ATOM 676 N N . ASP A 1 90 ? -16.984 8.383 11.203 1 84.81 90 ASP A N 1
ATOM 677 C CA . ASP A 1 90 ? -18.234 8.172 11.938 1 84.81 90 ASP A CA 1
ATOM 678 C C . ASP A 1 90 ? -19.391 7.848 10.984 1 84.81 90 ASP A C 1
ATOM 680 O O . ASP A 1 90 ? -20.109 8.75 10.562 1 84.81 90 ASP A O 1
ATOM 684 N N . PHE A 1 91 ? -19.594 6.652 10.641 1 73.25 91 PHE A N 1
ATOM 685 C CA . PHE A 1 91 ? -20.594 6.23 9.664 1 73.25 91 PHE A CA 1
ATOM 686 C C . PHE A 1 91 ? -22 6.465 10.195 1 73.25 91 PHE A C 1
ATOM 688 O O . PHE A 1 91 ? -22.938 6.672 9.422 1 73.25 91 PHE A O 1
ATOM 695 N N . GLY A 1 92 ? -22.094 6.395 11.531 1 71.19 92 GLY A N 1
ATOM 696 C CA . GLY A 1 92 ? -23.406 6.73 12.086 1 71.19 92 GLY A CA 1
ATOM 697 C C . GLY A 1 92 ? -23.875 8.125 11.711 1 71.19 92 GLY A C 1
ATOM 698 O O . GLY A 1 92 ? -25 8.305 11.266 1 71.19 92 GLY A O 1
ATOM 699 N N . SER A 1 93 ? -23.016 9.031 11.82 1 69.38 93 SER A N 1
ATOM 700 C CA . SER A 1 93 ? -23.328 10.406 11.445 1 69.38 93 SER A CA 1
ATOM 701 C C . SER A 1 93 ? -23.375 10.57 9.93 1 69.38 93 SER A C 1
ATOM 703 O O . SER A 1 93 ? -24.219 11.297 9.406 1 69.38 93 SER A O 1
ATOM 705 N N . ALA A 1 94 ? -22.5 9.797 9.219 1 67.44 94 ALA A N 1
ATOM 706 C CA . ALA A 1 94 ? -22.422 9.914 7.762 1 67.44 94 ALA A CA 1
ATOM 707 C C . ALA A 1 94 ? -23.688 9.406 7.094 1 67.44 94 ALA A C 1
ATOM 709 O O . ALA A 1 94 ? -24.188 10.008 6.141 1 67.44 94 ALA A O 1
ATOM 710 N N . LEU A 1 95 ? -24.141 8.391 7.656 1 66.56 95 LEU A N 1
ATOM 711 C CA . LEU A 1 95 ? -25.328 7.754 7.086 1 66.56 95 LEU A CA 1
ATOM 712 C C . LEU A 1 95 ? -26.578 8.586 7.352 1 66.56 95 LEU A C 1
ATOM 714 O O . LEU A 1 95 ? -27.578 8.438 6.652 1 66.56 95 LEU A O 1
ATOM 718 N N . LYS A 1 96 ? -26.484 9.523 8.336 1 68.88 96 LYS A N 1
ATOM 719 C CA . LYS A 1 96 ? -27.625 10.359 8.695 1 68.88 96 LYS A CA 1
ATOM 720 C C . LYS A 1 96 ? -27.719 11.57 7.773 1 68.88 96 LYS A C 1
ATOM 722 O O . LYS A 1 96 ? -28.766 12.219 7.703 1 68.88 96 LYS A O 1
ATOM 727 N N . THR A 1 97 ? -26.688 11.828 7.078 1 72.44 97 THR A N 1
ATOM 728 C CA . THR A 1 97 ? -26.703 12.992 6.195 1 72.44 97 THR A CA 1
ATOM 729 C C . THR A 1 97 ? -26.188 12.617 4.809 1 72.44 97 THR A C 1
ATOM 731 O O . THR A 1 97 ? -25.156 13.133 4.367 1 72.44 97 THR A O 1
ATOM 734 N N . PRO A 1 98 ? -26.969 11.852 4.062 1 72.19 98 PRO A N 1
ATOM 735 C CA . PRO A 1 98 ? -26.5 11.383 2.76 1 72.19 98 PRO A CA 1
ATOM 736 C C . PRO A 1 98 ? -26.172 12.523 1.8 1 72.19 98 PRO A C 1
ATOM 738 O O . PRO A 1 98 ? -25.219 12.43 1.018 1 72.19 98 PRO A O 1
ATOM 741 N N . ALA A 1 99 ? -26.953 13.625 1.935 1 73.75 99 ALA A N 1
ATOM 742 C CA . ALA A 1 99 ? -26.688 14.773 1.074 1 73.75 99 ALA A CA 1
ATOM 743 C C . ALA A 1 99 ? -25.328 15.398 1.389 1 73.75 99 ALA A C 1
ATOM 745 O O . ALA A 1 99 ? -24.625 15.844 0.484 1 73.75 99 ALA A O 1
ATOM 746 N N . GLY A 1 100 ? -24.984 15.43 2.627 1 75.19 100 GLY A N 1
ATOM 747 C CA . GLY A 1 100 ? -23.688 15.945 3.033 1 75.19 100 GLY A CA 1
ATOM 748 C C . GLY A 1 100 ? -22.531 15.117 2.516 1 75.19 100 GLY A C 1
ATOM 749 O O . GLY A 1 100 ? -21.516 15.664 2.086 1 75.19 100 GLY A O 1
ATOM 750 N N . ILE A 1 101 ? -22.734 13.844 2.434 1 75.94 101 ILE A N 1
ATOM 751 C CA . ILE A 1 101 ? -21.719 12.93 1.946 1 75.94 101 ILE A CA 1
ATOM 752 C C . ILE A 1 101 ? -21.516 13.141 0.448 1 75.94 101 ILE A C 1
ATOM 754 O O . ILE A 1 101 ? -20.375 13.227 -0.023 1 75.94 101 ILE A O 1
ATOM 758 N N . ALA A 1 102 ? -22.609 13.234 -0.198 1 78.38 102 ALA A N 1
ATOM 759 C CA . ALA A 1 102 ? -22.547 13.438 -1.643 1 78.38 102 ALA A CA 1
ATOM 760 C C . ALA A 1 102 ? -21.781 14.719 -1.979 1 78.38 102 ALA A C 1
ATOM 762 O O . ALA A 1 102 ? -20.953 14.734 -2.895 1 78.38 102 ALA A O 1
ATOM 763 N N . LYS A 1 103 ? -22.047 15.734 -1.221 1 81.25 103 LYS A N 1
ATOM 764 C CA . LYS A 1 103 ? -21.375 17 -1.439 1 81.25 103 LYS A CA 1
ATOM 765 C C . LYS A 1 103 ? -19.875 16.891 -1.143 1 81.25 103 LYS A C 1
ATOM 767 O O . LYS A 1 103 ? -19.047 17.453 -1.866 1 81.25 103 LYS A O 1
ATOM 772 N N . ALA A 1 104 ? -19.625 16.172 -0.126 1 83.06 104 ALA A N 1
ATOM 773 C CA . ALA A 1 104 ? -18.234 16.016 0.303 1 83.06 104 ALA A CA 1
ATOM 774 C C . ALA A 1 104 ? -17.453 15.133 -0.67 1 83.06 104 ALA A C 1
ATOM 776 O O . ALA A 1 104 ? -16.219 15.156 -0.684 1 83.06 104 ALA A O 1
ATOM 777 N N . PHE A 1 105 ? -18.141 14.422 -1.546 1 84.62 105 PHE A N 1
ATOM 778 C CA . PHE A 1 105 ? -17.531 13.508 -2.498 1 84.62 105 PHE A CA 1
ATOM 779 C C . PHE A 1 105 ? -17.188 14.227 -3.799 1 84.62 105 PHE A C 1
ATOM 781 O O . PHE A 1 105 ? -16.438 13.711 -4.625 1 84.62 105 PHE A O 1
ATOM 788 N N . VAL A 1 106 ? -17.656 15.461 -4.008 1 83.12 106 VAL A N 1
ATOM 789 C CA . VAL A 1 106 ? -17.406 16.234 -5.223 1 83.12 106 VAL A CA 1
ATOM 790 C C . VAL A 1 106 ? -16.031 16.875 -5.156 1 83.12 106 VAL A C 1
ATOM 792 O O . VAL A 1 106 ? -15.711 17.578 -4.195 1 83.12 106 VAL A O 1
ATOM 795 N N . PRO A 1 107 ? -15.273 16.547 -6.184 1 83.56 107 PRO A N 1
ATOM 796 C CA . PRO A 1 107 ? -13.945 17.156 -6.168 1 83.56 107 PRO A CA 1
ATOM 797 C C . PRO A 1 107 ? -13.977 18.641 -6.508 1 83.56 107 PRO A C 1
ATOM 799 O O . PRO A 1 107 ? -14.867 19.109 -7.223 1 83.56 107 PRO A O 1
ATOM 802 N N . ARG A 1 108 ? -13.008 19.297 -5.898 1 82.19 108 ARG A N 1
ATOM 803 C CA . ARG A 1 108 ? -12.727 20.656 -6.359 1 82.19 108 ARG A CA 1
ATOM 804 C C . ARG A 1 108 ? -11.711 20.641 -7.492 1 82.19 108 ARG A C 1
ATOM 806 O O . ARG A 1 108 ? -10.555 20.266 -7.293 1 82.19 108 ARG A O 1
ATOM 813 N N . PRO A 1 109 ? -12.094 20.953 -8.68 1 76.38 109 PRO A N 1
ATOM 814 C CA . PRO A 1 109 ? -11.273 20.766 -9.883 1 76.38 109 PRO A CA 1
ATOM 815 C C . PRO A 1 109 ? -9.875 21.375 -9.742 1 76.38 109 PRO A C 1
ATOM 817 O O . PRO A 1 109 ? -8.898 20.797 -10.227 1 76.38 109 PRO A O 1
ATOM 820 N N . TRP A 1 110 ? -9.766 22.516 -9.039 1 82.06 110 TRP A N 1
ATOM 821 C CA . TRP A 1 110 ? -8.469 23.188 -8.984 1 82.06 110 TRP A CA 1
ATOM 822 C C . TRP A 1 110 ? -7.539 22.5 -7.996 1 82.06 110 TRP A C 1
ATOM 824 O O . TRP A 1 110 ? -6.316 22.656 -8.078 1 82.06 110 TRP A O 1
ATOM 834 N N . ARG A 1 111 ? -8.031 21.75 -7.09 1 83.31 111 ARG A N 1
ATOM 835 C CA . ARG A 1 111 ? -7.215 21.109 -6.062 1 83.31 111 ARG A CA 1
ATOM 836 C C . ARG A 1 111 ? -6.949 19.641 -6.402 1 83.31 111 ARG A C 1
ATOM 838 O O . ARG A 1 111 ? -5.93 19.078 -6 1 83.31 111 ARG A O 1
ATOM 845 N N . GLY A 1 112 ? -7.895 19.031 -7.109 1 89.75 112 GLY A N 1
ATOM 846 C CA . GLY A 1 112 ? -7.777 17.625 -7.492 1 89.75 112 GLY A CA 1
ATOM 847 C C . GLY A 1 112 ? -8.18 16.672 -6.387 1 89.75 112 GLY A C 1
ATOM 848 O O . GLY A 1 112 ? -7.977 15.461 -6.5 1 89.75 112 GLY A O 1
ATOM 849 N N . THR A 1 113 ? -8.68 17.219 -5.254 1 94.44 113 THR A N 1
ATOM 850 C CA . THR A 1 113 ? -9.125 16.406 -4.121 1 94.44 113 THR A CA 1
ATOM 851 C C . THR A 1 113 ? -10.547 16.781 -3.717 1 94.44 113 THR A C 1
ATOM 853 O O . THR A 1 113 ? -10.961 17.938 -3.869 1 94.44 113 THR A O 1
ATOM 856 N N . ASN A 1 114 ? -11.328 15.812 -3.273 1 93.81 114 ASN A N 1
ATOM 857 C CA . ASN A 1 114 ? -12.555 16.125 -2.543 1 93.81 114 ASN A CA 1
ATOM 858 C C . ASN A 1 114 ? -12.281 16.344 -1.059 1 93.81 114 ASN A C 1
ATOM 860 O O . ASN A 1 114 ? -11.125 16.328 -0.626 1 93.81 114 ASN A O 1
ATOM 864 N N . THR A 1 115 ? -13.32 16.594 -0.257 1 92.38 115 THR A N 1
ATOM 865 C CA . THR A 1 115 ? -13.148 16.953 1.148 1 92.38 115 THR A CA 1
ATOM 866 C C . THR A 1 115 ? -12.5 15.797 1.917 1 92.38 115 THR A C 1
ATOM 868 O O . THR A 1 115 ? -11.625 16.016 2.75 1 92.38 115 THR A O 1
ATOM 871 N N . PHE A 1 116 ? -12.945 14.562 1.621 1 93.94 116 PHE A N 1
ATOM 872 C CA . PHE A 1 116 ? -12.367 13.398 2.275 1 93.94 116 PHE A CA 1
ATOM 873 C C . PHE A 1 116 ? -10.875 13.297 1.985 1 93.94 116 PHE A C 1
ATOM 875 O O . PHE A 1 116 ? -10.07 13.133 2.904 1 93.94 116 PHE A O 1
ATOM 882 N N . GLN A 1 117 ? -10.516 13.422 0.779 1 97.12 117 GLN A N 1
ATOM 883 C CA . GLN A 1 117 ? -9.125 13.328 0.344 1 97.12 117 GLN A CA 1
ATOM 884 C C . GLN A 1 117 ? -8.312 14.516 0.859 1 97.12 117 GLN A C 1
ATOM 886 O O . GLN A 1 117 ? -7.172 14.344 1.3 1 97.12 117 GLN A O 1
ATOM 891 N N . GLU A 1 118 ? -8.898 15.703 0.847 1 96.81 118 GLU A N 1
ATOM 892 C CA . GLU A 1 118 ? -8.172 16.922 1.229 1 96.81 118 GLU A CA 1
ATOM 893 C C . GLU A 1 118 ? -7.879 16.938 2.727 1 96.81 118 GLU A C 1
ATOM 895 O O . GLU A 1 118 ? -6.852 17.453 3.154 1 96.81 118 GLU A O 1
ATOM 900 N N . ALA A 1 119 ? -8.766 16.344 3.482 1 97.19 119 ALA A N 1
ATOM 901 C CA . ALA A 1 119 ? -8.57 16.297 4.93 1 97.19 119 ALA A CA 1
ATOM 902 C C . ALA A 1 119 ? -7.238 15.641 5.285 1 97.19 119 ALA A C 1
ATOM 904 O O . ALA A 1 119 ? -6.613 15.984 6.285 1 97.19 119 ALA A O 1
ATOM 905 N N . CYS A 1 120 ? -6.816 14.742 4.434 1 98.5 120 CYS A N 1
ATOM 906 C CA . CYS A 1 120 ? -5.551 14.047 4.645 1 98.5 120 CYS A CA 1
ATOM 907 C C . CYS A 1 120 ? -4.434 14.695 3.836 1 98.5 120 CYS A C 1
ATOM 909 O O . CYS A 1 120 ? -3.393 15.062 4.387 1 98.5 120 CYS A O 1
ATOM 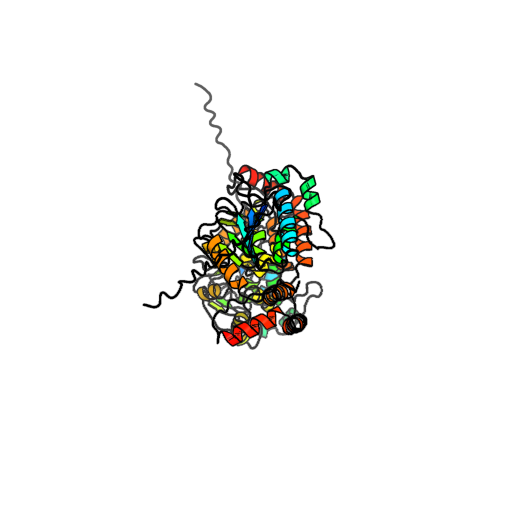911 N N . TRP A 1 121 ? -4.672 14.984 2.609 1 97.94 121 TRP A N 1
ATOM 912 C CA . TRP A 1 121 ? -3.637 15.336 1.645 1 97.94 121 TRP A CA 1
ATOM 913 C C . TRP A 1 121 ? -3.146 16.766 1.872 1 97.94 121 TRP A C 1
ATOM 915 O O . TRP A 1 121 ? -2.016 17.094 1.515 1 97.94 121 TRP A O 1
ATOM 925 N N . ALA A 1 122 ? -3.992 17.641 2.482 1 98 122 ALA A N 1
ATOM 926 C CA . ALA A 1 122 ? -3.57 19.016 2.777 1 98 122 ALA A CA 1
ATOM 927 C C . ALA A 1 122 ? -2.371 19.031 3.721 1 98 122 ALA A C 1
ATOM 929 O O . ALA A 1 122 ? -1.512 19.906 3.629 1 98 122 ALA A O 1
ATOM 930 N N . PHE A 1 123 ? -2.32 18.031 4.625 1 98.5 123 PHE A N 1
ATOM 931 C CA . PHE A 1 123 ? -1.186 17.938 5.535 1 98.5 123 PHE A CA 1
ATOM 932 C C . PHE A 1 123 ? 0.068 17.484 4.801 1 98.5 123 PHE A C 1
ATOM 934 O O . PHE A 1 123 ? 1.172 17.938 5.098 1 98.5 123 PHE A O 1
ATOM 941 N N . ARG A 1 124 ? -0.084 16.594 3.797 1 97.88 124 ARG A N 1
ATOM 942 C CA . ARG A 1 124 ? 1.021 16.156 2.949 1 97.88 124 ARG A CA 1
ATOM 943 C C . ARG A 1 124 ? 1.613 17.344 2.18 1 97.88 124 ARG A C 1
ATOM 945 O O . ARG A 1 124 ? 2.828 17.406 1.989 1 97.88 124 ARG A O 1
ATOM 952 N N . ARG A 1 125 ? 0.827 18.312 1.854 1 96.62 125 ARG A N 1
ATOM 953 C CA . ARG A 1 125 ? 1.238 19.406 0.987 1 96.62 125 ARG A CA 1
ATOM 954 C C . ARG A 1 125 ? 1.904 20.531 1.793 1 96.62 125 ARG A C 1
ATOM 956 O O . ARG A 1 125 ? 2.463 21.469 1.222 1 96.62 125 ARG A O 1
ATOM 963 N N . LEU A 1 126 ? 1.771 20.469 3.109 1 97.81 126 LEU A N 1
ATOM 964 C CA . LEU A 1 126 ? 2.385 21.516 3.914 1 97.81 126 LEU A CA 1
ATOM 965 C C . LEU A 1 126 ? 3.883 21.594 3.643 1 97.81 126 LEU A C 1
ATOM 967 O O . LEU A 1 126 ? 4.551 20.578 3.488 1 97.81 126 LEU A O 1
ATOM 971 N N . PRO A 1 127 ? 4.445 22.766 3.617 1 97.56 127 PRO A N 1
ATOM 972 C CA . PRO A 1 127 ? 5.879 22.922 3.363 1 97.56 127 PRO A CA 1
ATOM 973 C C . PRO A 1 127 ? 6.727 22.703 4.613 1 97.56 127 PRO A C 1
ATOM 975 O O . PRO A 1 127 ? 7.879 23.156 4.668 1 97.56 127 PRO A O 1
ATOM 978 N N . VAL A 1 128 ? 6.16 22.172 5.645 1 97.94 128 VAL A N 1
ATOM 979 C CA . VAL A 1 128 ? 6.852 21.828 6.883 1 97.94 128 VAL A CA 1
ATOM 980 C C . VAL A 1 128 ? 6.586 20.359 7.234 1 97.94 128 VAL A C 1
ATOM 982 O O . VAL A 1 128 ? 5.566 19.797 6.836 1 97.94 128 VAL A O 1
ATOM 985 N N . PRO A 1 129 ? 7.469 19.703 7.957 1 98.69 129 PRO A N 1
ATOM 986 C CA . PRO A 1 129 ? 7.246 18.312 8.344 1 98.69 129 PRO A CA 1
ATOM 987 C C . PRO A 1 129 ? 6 18.141 9.211 1 98.69 129 PRO A C 1
ATOM 989 O O . PRO A 1 129 ? 5.715 18.984 10.062 1 98.69 129 PRO A O 1
ATOM 992 N N . VAL A 1 130 ? 5.277 17.125 8.906 1 98.94 130 VAL A N 1
ATOM 993 C CA . VAL A 1 130 ? 4.121 16.703 9.695 1 98.94 130 VAL A CA 1
ATOM 994 C C . VAL A 1 130 ? 4.414 15.367 10.375 1 98.94 130 VAL A C 1
ATOM 996 O O . VAL A 1 130 ? 4.699 14.367 9.711 1 98.94 130 VAL A O 1
ATOM 999 N N . ILE A 1 131 ? 4.348 15.328 11.688 1 98.94 131 ILE A N 1
ATOM 1000 C CA . ILE A 1 131 ? 4.656 14.148 12.484 1 98.94 131 ILE A CA 1
ATOM 1001 C C . ILE A 1 131 ? 3.412 13.695 13.242 1 98.94 131 ILE A C 1
ATOM 1003 O O . ILE A 1 131 ? 2.809 14.477 13.984 1 98.94 131 ILE A O 1
ATOM 1007 N N . ALA A 1 132 ? 3.041 12.422 13.039 1 98.94 132 ALA A N 1
ATOM 1008 C CA . ALA A 1 132 ? 1.862 11.883 13.711 1 98.94 132 ALA A CA 1
ATOM 1009 C C . ALA A 1 132 ? 2.25 11.164 15 1 98.94 132 ALA A C 1
ATOM 1011 O O . ALA A 1 132 ? 3.26 10.453 15.039 1 98.94 132 ALA A O 1
ATOM 1012 N N . ALA A 1 133 ? 1.485 11.391 16.031 1 98.94 133 ALA A N 1
ATOM 1013 C CA . ALA A 1 133 ? 1.585 10.688 17.312 1 98.94 133 ALA A CA 1
ATOM 1014 C C . ALA A 1 133 ? 0.333 9.859 17.578 1 98.94 133 ALA A C 1
ATOM 1016 O O . ALA A 1 133 ? -0.728 10.406 17.891 1 98.94 133 ALA A O 1
ATOM 1017 N N . VAL A 1 134 ? 0.505 8.523 17.531 1 98.88 134 VAL A N 1
ATOM 1018 C CA . VAL A 1 134 ? -0.664 7.645 17.516 1 98.88 134 VAL A CA 1
ATOM 1019 C C . VAL A 1 134 ? -0.72 6.852 18.828 1 98.88 134 VAL A C 1
ATOM 1021 O O . VAL A 1 134 ? 0.228 6.145 19.172 1 98.88 134 VAL A O 1
ATOM 1024 N N . GLU A 1 135 ? -1.783 7.031 19.531 1 98.56 135 GLU A N 1
ATOM 1025 C CA . GLU A 1 135 ? -2.18 6.242 20.703 1 98.56 135 GLU A CA 1
ATOM 1026 C C . GLU A 1 135 ? -3.609 5.727 20.547 1 98.56 135 GLU A C 1
ATOM 1028 O O . GLU A 1 135 ? -4.426 6.336 19.859 1 98.56 135 GLU A O 1
ATOM 1033 N N . GLY A 1 136 ? -3.863 4.617 21.203 1 98.25 136 GLY A N 1
ATOM 1034 C CA . GLY A 1 136 ? -5.215 4.09 21.125 1 98.25 136 GLY A CA 1
ATOM 1035 C C . GLY A 1 136 ? -5.574 3.568 19.75 1 98.25 136 GL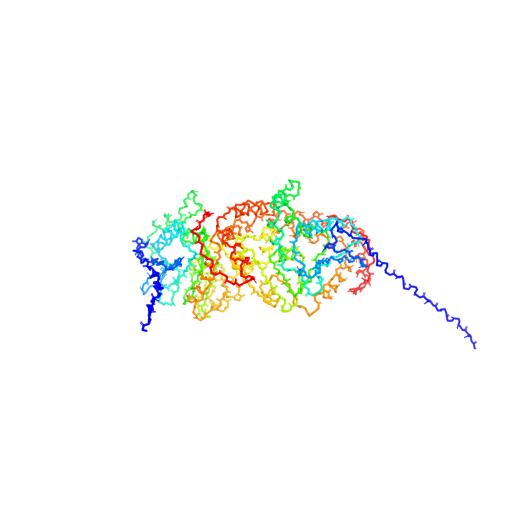Y A C 1
ATOM 1036 O O . GLY A 1 136 ? -4.852 2.748 19.172 1 98.25 136 GLY A O 1
ATOM 1037 N N . PHE A 1 137 ? -6.656 4.07 19.172 1 98.19 137 PHE A N 1
ATOM 1038 C CA . PHE A 1 137 ? -7.145 3.576 17.891 1 98.19 137 PHE A CA 1
ATOM 1039 C C . PHE A 1 137 ? -6.641 4.449 16.75 1 98.19 137 PHE A C 1
ATOM 1041 O O . PHE A 1 137 ? -6.582 5.672 16.875 1 98.19 137 PHE A O 1
ATOM 1048 N N . CYS A 1 138 ? -6.297 3.902 15.688 1 98.62 138 CYS A N 1
ATOM 1049 C CA . CYS A 1 138 ? -6.055 4.504 14.383 1 98.62 138 CYS A CA 1
ATOM 1050 C C . CYS A 1 138 ? -6.699 3.682 13.273 1 98.62 138 CYS A C 1
ATOM 1052 O O . CYS A 1 138 ? -6.059 2.797 12.703 1 98.62 138 CYS A O 1
ATOM 1054 N N . PHE A 1 139 ? -7.977 3.992 12.992 1 97.75 139 PHE A N 1
ATOM 1055 C CA . PHE A 1 139 ? -8.766 3.145 12.109 1 97.75 139 PHE A CA 1
ATOM 1056 C C . PHE A 1 139 ? -9.219 3.92 10.875 1 97.75 139 PHE A C 1
ATOM 1058 O O . PHE A 1 139 ? -9.586 5.094 10.977 1 97.75 139 PHE A O 1
ATOM 1065 N N . GLY A 1 140 ? -9.266 3.209 9.758 1 97.25 140 GLY A N 1
ATOM 1066 C CA . GLY A 1 140 ? -9.852 3.738 8.539 1 97.25 140 GLY A CA 1
ATOM 1067 C C . GLY A 1 140 ? -9.289 5.09 8.148 1 97.25 140 GLY A C 1
ATOM 1068 O O . GLY A 1 140 ? -8.086 5.227 7.926 1 97.25 140 GLY A O 1
ATOM 1069 N N . GLY A 1 141 ? -10.125 6.082 8.219 1 97.5 141 GLY A N 1
ATOM 1070 C CA . GLY A 1 141 ? -9.703 7.441 7.914 1 97.5 141 GLY A CA 1
ATOM 1071 C C . GLY A 1 141 ? -8.523 7.898 8.75 1 97.5 141 GLY A C 1
ATOM 1072 O O . GLY A 1 141 ? -7.715 8.711 8.297 1 97.5 141 GLY A O 1
ATOM 1073 N N . GLY A 1 142 ? -8.391 7.379 9.93 1 98.5 142 GLY A N 1
ATOM 1074 C CA . GLY A 1 142 ? -7.242 7.691 10.758 1 98.5 142 GLY A CA 1
ATOM 1075 C C . GLY A 1 142 ? -5.93 7.219 10.164 1 98.5 142 GLY A C 1
ATOM 1076 O O . GLY A 1 142 ? -4.949 7.961 10.148 1 98.5 142 GLY A O 1
ATOM 1077 N N . VAL A 1 143 ? -5.926 5.992 9.68 1 98.75 143 VAL A N 1
ATOM 1078 C CA . VAL A 1 143 ? -4.734 5.449 9.031 1 98.75 143 VAL A CA 1
ATOM 1079 C C . VAL A 1 143 ? -4.391 6.285 7.801 1 98.75 143 VAL A C 1
ATOM 1081 O O . VAL A 1 143 ? -3.219 6.574 7.547 1 98.75 143 VAL A O 1
ATOM 1084 N N . GLN A 1 144 ? -5.402 6.66 7.055 1 98.69 144 GLN A N 1
ATOM 1085 C CA . GLN A 1 144 ? -5.172 7.449 5.848 1 98.69 144 GLN A CA 1
ATOM 1086 C C . GLN A 1 144 ? -4.625 8.828 6.191 1 98.69 144 GLN A C 1
ATOM 1088 O O . GLN A 1 144 ? -3.762 9.359 5.488 1 98.69 144 GLN A O 1
ATOM 1093 N N . LEU A 1 145 ? -5.07 9.414 7.293 1 98.69 145 LEU A N 1
ATOM 1094 C CA . LEU A 1 145 ? -4.574 10.703 7.754 1 98.69 145 LEU A CA 1
ATOM 1095 C C . LEU A 1 145 ? -3.107 10.609 8.164 1 98.69 145 LEU A C 1
ATOM 1097 O O . LEU A 1 145 ? -2.283 11.414 7.719 1 98.69 145 LEU A O 1
ATOM 1101 N N . VAL A 1 146 ? -2.742 9.586 8.93 1 98.69 146 VAL A N 1
ATOM 1102 C CA . VAL A 1 146 ? -1.365 9.531 9.414 1 98.69 146 VAL A CA 1
ATOM 1103 C C . VAL A 1 146 ? -0.448 9.039 8.297 1 98.69 146 VAL A C 1
ATOM 1105 O O . VAL A 1 146 ? 0.746 9.344 8.281 1 98.69 146 VAL A O 1
ATOM 1108 N N . ALA A 1 147 ? -0.981 8.289 7.309 1 98.5 147 ALA A N 1
ATOM 1109 C CA . ALA A 1 147 ? -0.176 7.875 6.164 1 98.5 147 ALA A CA 1
ATOM 1110 C C . ALA A 1 147 ? 0.242 9.078 5.324 1 98.5 147 ALA A C 1
ATOM 1112 O O . ALA A 1 147 ? 1.23 9.016 4.59 1 98.5 147 ALA A O 1
ATOM 1113 N N . ALA A 1 148 ? -0.48 10.164 5.414 1 97.69 148 ALA A N 1
ATOM 1114 C CA . ALA A 1 148 ? -0.155 11.383 4.691 1 97.69 148 ALA A CA 1
ATOM 1115 C C . ALA A 1 148 ? 0.881 12.211 5.445 1 97.69 148 ALA A C 1
ATOM 1117 O O . ALA A 1 148 ? 1.472 13.141 4.887 1 97.69 148 ALA A O 1
ATOM 1118 N N . ALA A 1 149 ? 1.12 11.914 6.719 1 98.75 149 ALA A N 1
ATOM 1119 C CA . ALA A 1 149 ? 2.164 12.586 7.492 1 98.75 149 ALA A CA 1
ATOM 1120 C C . ALA A 1 149 ? 3.551 12.148 7.031 1 98.75 149 ALA A C 1
ATOM 1122 O O . ALA A 1 149 ? 3.684 11.211 6.238 1 98.75 149 ALA A O 1
ATOM 1123 N N . ASP A 1 150 ? 4.578 12.844 7.5 1 98.75 150 ASP A N 1
ATOM 1124 C CA . ASP A 1 150 ? 5.945 12.57 7.066 1 98.75 150 ASP A CA 1
ATOM 1125 C C . ASP A 1 150 ? 6.605 11.523 7.957 1 98.75 150 ASP A C 1
ATOM 1127 O O . ASP A 1 150 ? 7.559 10.859 7.539 1 98.75 150 ASP A O 1
ATOM 1131 N N . TYR A 1 151 ? 6.188 11.414 9.133 1 98.81 151 TYR A N 1
ATOM 1132 C CA . TYR A 1 151 ? 6.703 10.461 10.117 1 98.81 151 TYR A CA 1
ATOM 1133 C C . TYR A 1 151 ? 5.637 10.117 11.148 1 98.81 151 TYR A C 1
ATOM 1135 O O . TYR A 1 151 ? 4.785 10.945 11.469 1 98.81 151 TYR A O 1
ATOM 1143 N N . ARG A 1 152 ? 5.641 8.844 11.648 1 98.88 152 ARG A N 1
ATOM 1144 C CA . ARG A 1 152 ? 4.594 8.375 12.555 1 98.88 152 ARG A CA 1
ATOM 1145 C C . ARG A 1 152 ? 5.191 7.66 13.766 1 98.88 152 ARG A C 1
ATOM 1147 O O . ARG A 1 152 ? 5.867 6.641 13.617 1 98.88 152 ARG A O 1
ATOM 1154 N N . PHE A 1 153 ? 4.938 8.172 14.938 1 98.94 153 PHE A N 1
ATOM 1155 C CA . PHE A 1 153 ? 5.211 7.457 16.172 1 98.94 153 PHE A CA 1
ATOM 1156 C C . PHE A 1 153 ? 3.951 6.777 16.703 1 98.94 153 PHE A C 1
ATOM 1158 O O . PHE A 1 153 ? 2.85 7.316 16.562 1 98.94 153 PHE A O 1
ATOM 1165 N N . THR A 1 154 ? 4.086 5.617 17.266 1 98.94 154 THR A N 1
ATOM 1166 C CA . THR A 1 154 ? 2.941 4.883 17.781 1 98.94 154 THR A CA 1
ATOM 1167 C C . THR A 1 154 ? 3.307 4.16 19.078 1 98.94 154 THR A C 1
ATOM 1169 O O . THR A 1 154 ? 4.445 3.723 19.25 1 98.94 154 THR A O 1
ATOM 1172 N N . THR A 1 155 ? 2.326 4.098 19.984 1 98.88 155 THR A N 1
ATOM 1173 C CA . THR A 1 155 ? 2.533 3.162 21.094 1 98.88 155 THR A CA 1
ATOM 1174 C C . THR A 1 155 ? 2.486 1.721 20.594 1 98.88 155 THR A C 1
ATOM 1176 O O . THR A 1 155 ? 1.893 1.438 19.547 1 98.88 155 THR A O 1
ATOM 1179 N N . ALA A 1 156 ? 3.068 0.864 21.344 1 98.75 156 ALA A N 1
ATOM 1180 C CA . ALA A 1 156 ? 3.141 -0.545 20.969 1 98.75 156 ALA A CA 1
ATOM 1181 C C . ALA A 1 156 ? 1.751 -1.174 20.922 1 98.75 156 ALA A C 1
ATOM 1183 O O . ALA A 1 156 ? 1.487 -2.053 20.094 1 98.75 156 ALA A O 1
ATOM 1184 N N . ASP A 1 157 ? 0.9 -0.689 21.766 1 98.56 157 ASP A N 1
ATOM 1185 C CA . ASP A 1 157 ? -0.388 -1.353 21.938 1 98.56 157 ASP A CA 1
ATOM 1186 C C . ASP A 1 157 ? -1.486 -0.638 21.156 1 98.56 157 ASP A C 1
ATOM 1188 O O . ASP A 1 157 ? -2.658 -1.012 21.234 1 98.56 157 ASP A O 1
ATOM 1192 N N . ALA A 1 158 ? -1.159 0.46 20.469 1 98.81 158 ALA A N 1
ATOM 1193 C CA . ALA A 1 158 ? -2.172 1.091 19.625 1 98.81 158 ALA A CA 1
ATOM 1194 C C . ALA A 1 158 ? -2.803 0.078 18.672 1 98.81 158 ALA A C 1
ATOM 1196 O O . ALA A 1 158 ? -2.191 -0.943 18.359 1 98.81 158 ALA A O 1
ATOM 1197 N N . GLN A 1 159 ? -4.031 0.281 18.344 1 98.75 159 GLN A N 1
ATOM 1198 C CA . GLN A 1 159 ? -4.727 -0.59 17.391 1 98.75 159 GLN A CA 1
ATOM 1199 C C . GLN A 1 159 ? -4.879 0.084 16.031 1 98.75 159 GLN A C 1
ATOM 1201 O O . GLN A 1 159 ? -5.465 1.163 15.93 1 98.75 159 GLN A O 1
ATOM 1206 N N . TRP A 1 160 ? -4.367 -0.581 15 1 98.69 160 TRP A N 1
ATOM 1207 C CA . TRP A 1 160 ? -4.34 -0.059 13.641 1 98.69 160 TRP A CA 1
ATOM 1208 C C . TRP A 1 160 ? -5.199 -0.913 12.711 1 98.69 160 TRP A C 1
ATOM 1210 O O . TRP A 1 160 ? -5.277 -2.133 12.875 1 98.69 160 TRP A O 1
ATOM 1220 N N . SER A 1 161 ? -5.887 -0.253 11.734 1 98.56 161 SER A N 1
ATOM 1221 C CA . SER A 1 161 ? -6.629 -1.004 10.727 1 98.56 161 SER A CA 1
ATOM 1222 C C . SER A 1 161 ? -6.996 -0.12 9.539 1 98.56 161 SER A C 1
ATOM 1224 O O . SER A 1 161 ? -7.52 0.982 9.719 1 98.56 161 SER A O 1
ATOM 1226 N N . VAL A 1 162 ? -6.621 -0.61 8.336 1 98.12 162 VAL A N 1
ATOM 1227 C CA . VAL A 1 162 ? -7.266 -0.059 7.145 1 98.12 162 VAL A CA 1
ATOM 1228 C C . VAL A 1 162 ? -8.695 -0.583 7.047 1 98.12 162 VAL A C 1
ATOM 1230 O O . VAL A 1 162 ? -8.977 -1.496 6.266 1 98.12 162 VAL A O 1
ATOM 1233 N N . LEU A 1 163 ? -9.578 -0.012 7.707 1 95.19 163 LEU A N 1
ATOM 1234 C CA . LEU A 1 163 ? -10.82 -0.591 8.211 1 95.19 163 LEU A CA 1
ATOM 1235 C C . LEU A 1 163 ? -11.891 -0.595 7.121 1 95.19 163 LEU A C 1
ATOM 1237 O O . LEU A 1 163 ? -12.914 -1.266 7.262 1 95.19 163 LEU A O 1
ATOM 1241 N N . GLU A 1 164 ? -11.711 0.055 6.012 1 95 164 GLU A N 1
ATOM 1242 C CA . GLU A 1 164 ? -12.734 0.333 5.012 1 95 164 GLU A CA 1
ATOM 1243 C C . GLU A 1 164 ? -13.352 -0.957 4.48 1 95 164 GLU A C 1
ATOM 1245 O O . GLU A 1 164 ? -14.547 -1.001 4.176 1 95 164 GLU A O 1
ATOM 1250 N N . ALA A 1 165 ? -12.578 -1.997 4.398 1 94.69 165 ALA A N 1
ATOM 1251 C CA . ALA A 1 165 ? -13.062 -3.264 3.855 1 94.69 165 ALA A CA 1
ATOM 1252 C C . ALA A 1 165 ? -14.211 -3.816 4.691 1 94.69 165 ALA A C 1
ATOM 1254 O O . ALA A 1 165 ? -15.133 -4.445 4.16 1 94.69 165 ALA A O 1
ATOM 1255 N N . LYS A 1 166 ? -14.219 -3.592 5.98 1 92.38 166 LYS A N 1
ATOM 1256 C CA . LYS A 1 166 ? -15.273 -4.07 6.871 1 92.38 166 LYS A CA 1
ATOM 1257 C C . LYS A 1 166 ? -16.594 -3.369 6.578 1 92.38 166 LYS A C 1
ATOM 1259 O O . LYS A 1 166 ? -17.656 -3.863 6.953 1 92.38 166 LYS A O 1
ATOM 1264 N N . TRP A 1 167 ? -16.516 -2.258 5.902 1 90.38 167 TRP A N 1
ATOM 1265 C CA . TRP A 1 167 ? -17.703 -1.484 5.551 1 90.38 167 TRP A CA 1
ATOM 1266 C C . TRP A 1 167 ? -18.016 -1.601 4.062 1 90.38 167 TRP A C 1
ATOM 1268 O O . TRP A 1 167 ? -18.844 -0.859 3.533 1 90.38 167 TRP A O 1
ATOM 1278 N N . GLY A 1 168 ? -17.266 -2.496 3.389 1 93.06 168 GLY A N 1
ATOM 1279 C CA . GLY A 1 168 ? -17.469 -2.691 1.964 1 93.06 168 GLY A CA 1
ATOM 1280 C C . GLY A 1 168 ? -16.938 -1.553 1.12 1 93.06 168 GLY A C 1
ATOM 1281 O O . GLY A 1 168 ? -17.438 -1.279 0.034 1 93.06 168 GLY A O 1
ATOM 1282 N N . LEU A 1 169 ? -15.914 -0.792 1.635 1 94.38 169 LEU A N 1
ATOM 1283 C CA . LEU A 1 169 ? -15.328 0.374 0.978 1 94.38 169 LEU A CA 1
ATOM 1284 C C . LEU A 1 169 ? -13.828 0.193 0.774 1 94.38 169 LEU A C 1
ATOM 1286 O O . LEU A 1 169 ? -13.273 -0.841 1.143 1 94.38 169 LEU A O 1
ATOM 1290 N N . ILE A 1 170 ? -13.195 1.11 0.045 1 96.56 170 ILE A N 1
ATOM 1291 C CA . ILE A 1 170 ? -11.75 1.191 -0.092 1 96.56 170 ILE A CA 1
ATOM 1292 C C . ILE A 1 170 ? -11.234 2.459 0.589 1 96.56 170 ILE A C 1
ATOM 1294 O O . ILE A 1 170 ? -12.008 3.371 0.88 1 96.56 170 ILE A O 1
ATOM 1298 N N . PRO A 1 171 ? -9.969 2.484 0.982 1 97.69 171 PRO A N 1
ATOM 1299 C CA . PRO A 1 171 ? -9.406 3.697 1.582 1 97.69 171 PRO A CA 1
ATOM 1300 C C . PRO A 1 171 ? -9.219 4.824 0.568 1 97.69 171 PRO A C 1
ATOM 1302 O O . PRO A 1 171 ? -8.109 5.02 0.058 1 97.69 171 PRO A O 1
ATOM 1305 N N . ASP A 1 172 ? -10.242 5.699 0.452 1 96.38 172 ASP A N 1
ATOM 1306 C CA . ASP A 1 172 ? -10.297 6.629 -0.671 1 96.38 172 ASP A CA 1
ATOM 1307 C C . ASP A 1 172 ? -10 8.055 -0.217 1 96.38 172 ASP A C 1
ATOM 1309 O O . ASP A 1 172 ? -10.32 9.016 -0.919 1 96.38 172 ASP A O 1
ATOM 1313 N N . MET A 1 173 ? -9.492 8.227 0.975 1 97.31 173 MET A N 1
ATOM 1314 C CA . MET A 1 173 ? -9.148 9.562 1.463 1 97.31 173 MET A CA 1
ATOM 1315 C C . MET A 1 173 ? -7.68 9.875 1.182 1 97.31 173 MET A C 1
ATOM 1317 O O . MET A 1 173 ? -6.977 10.398 2.049 1 97.31 173 MET A O 1
ATOM 1321 N N . SER A 1 174 ? -7.25 9.508 -0.005 1 97.44 174 SER A N 1
ATOM 1322 C CA . SER A 1 174 ? -5.867 9.609 -0.467 1 97.44 174 SER A CA 1
ATOM 1323 C C . SER A 1 174 ? -5.023 8.453 0.056 1 97.44 174 SER A C 1
ATOM 1325 O O . SER A 1 174 ? -3.803 8.438 -0.113 1 97.44 174 SER A O 1
ATOM 1327 N N . GLY A 1 175 ? -5.695 7.492 0.642 1 98.25 175 GLY A N 1
ATOM 1328 C CA . GLY A 1 175 ? -5.023 6.391 1.316 1 98.25 175 GLY A CA 1
ATOM 1329 C C . GLY A 1 175 ? -4.324 5.445 0.361 1 98.25 175 GLY A C 1
ATOM 1330 O O . GLY A 1 175 ? -3.254 4.918 0.673 1 98.25 175 GLY A O 1
ATOM 1331 N N . ILE A 1 176 ? -4.914 5.234 -0.795 1 98.06 176 ILE A N 1
ATOM 1332 C CA . ILE A 1 176 ? -4.305 4.336 -1.768 1 98.06 176 ILE A CA 1
ATOM 1333 C C . ILE A 1 176 ? -2.916 4.852 -2.146 1 98.06 176 ILE A C 1
ATOM 1335 O O . ILE A 1 176 ? -1.958 4.078 -2.217 1 98.06 176 ILE A O 1
ATOM 1339 N N . PHE A 1 177 ? -2.799 6.133 -2.395 1 97.69 177 PHE A N 1
ATOM 1340 C CA . PHE A 1 177 ? -1.525 6.707 -2.814 1 97.69 177 PHE A CA 1
ATOM 1341 C C . PHE A 1 177 ? -0.504 6.648 -1.686 1 97.69 177 PHE A C 1
ATOM 1343 O O . PHE A 1 177 ? 0.637 6.234 -1.895 1 97.69 177 PHE A O 1
ATOM 1350 N N . SER A 1 178 ? -0.949 7.074 -0.517 1 97.81 178 SER A N 1
ATOM 1351 C CA . SER A 1 178 ? -0.016 7.113 0.605 1 97.81 178 SER A CA 1
ATOM 1352 C C . SER A 1 178 ? 0.431 5.711 1.001 1 97.81 178 SER A C 1
ATOM 1354 O O . SER A 1 178 ? 1.6 5.492 1.328 1 97.81 178 SER A O 1
ATOM 1356 N N . LEU A 1 179 ? -0.457 4.734 0.975 1 97.75 179 LEU A N 1
ATOM 1357 C CA . LEU A 1 179 ? -0.123 3.369 1.36 1 97.75 179 LEU A CA 1
ATOM 1358 C C . LEU A 1 179 ? 0.891 2.764 0.395 1 97.75 179 LEU A C 1
ATOM 1360 O O . LEU A 1 179 ? 1.795 2.037 0.813 1 97.75 179 LEU A O 1
ATOM 1364 N N . LYS A 1 180 ? 0.771 3.037 -0.87 1 95.5 180 LYS A N 1
ATOM 1365 C CA . LYS A 1 180 ? 1.697 2.467 -1.843 1 95.5 180 LYS A CA 1
ATOM 1366 C C . LYS A 1 180 ? 3.107 3.02 -1.649 1 95.5 180 LYS A C 1
ATOM 1368 O O . LYS A 1 180 ? 4.082 2.416 -2.1 1 95.5 180 LYS A O 1
ATOM 1373 N N . GLN A 1 181 ? 3.203 4.18 -1.04 1 96.06 181 GLN A N 1
ATOM 1374 C CA . GLN A 1 181 ? 4.516 4.758 -0.772 1 96.06 181 GLN A CA 1
ATOM 1375 C C . GLN A 1 181 ? 5.152 4.129 0.462 1 96.06 181 GLN A C 1
ATOM 1377 O O . GLN A 1 181 ? 6.375 4.16 0.621 1 96.06 181 GLN A O 1
ATOM 1382 N N . LEU A 1 182 ? 4.367 3.578 1.318 1 97.12 182 LEU A N 1
ATOM 1383 C CA . LEU A 1 182 ? 4.855 3.119 2.615 1 97.12 182 LEU A CA 1
ATOM 1384 C C . LEU A 1 182 ? 5.098 1.614 2.604 1 97.12 182 LEU A C 1
ATOM 1386 O O . LEU A 1 182 ? 5.949 1.112 3.342 1 97.12 182 LEU A O 1
ATOM 1390 N N . LEU A 1 183 ? 4.34 0.902 1.71 1 97.12 183 LEU A N 1
ATOM 1391 C CA . LEU A 1 183 ? 4.262 -0.548 1.845 1 97.12 183 LEU A CA 1
ATOM 1392 C C . LEU A 1 183 ? 4.625 -1.236 0.533 1 97.12 183 LEU A C 1
ATOM 1394 O O . LEU A 1 183 ? 4.316 -0.725 -0.546 1 97.12 183 LEU A O 1
ATOM 1398 N N . PRO A 1 184 ? 5.23 -2.525 0.701 1 95.62 184 PRO A N 1
ATOM 1399 C CA . PRO A 1 184 ? 5.234 -3.363 -0.501 1 95.62 184 PRO A CA 1
ATOM 1400 C C . PRO A 1 184 ? 3.828 -3.748 -0.955 1 95.62 184 PRO A C 1
ATOM 1402 O O . PRO A 1 184 ? 2.889 -3.721 -0.156 1 95.62 184 PRO A O 1
ATOM 1405 N N . ILE A 1 185 ? 3.693 -4.137 -2.176 1 96.38 185 ILE A N 1
ATOM 1406 C CA . ILE A 1 185 ? 2.387 -4.242 -2.816 1 96.38 185 ILE A CA 1
ATOM 1407 C C . ILE A 1 185 ? 1.57 -5.344 -2.146 1 96.38 185 ILE A C 1
ATOM 1409 O O . ILE A 1 185 ? 0.352 -5.223 -1.999 1 96.38 185 ILE A O 1
ATOM 1413 N N . ASP A 1 186 ? 2.154 -6.41 -1.728 1 96.44 186 ASP A N 1
ATOM 1414 C CA . ASP A 1 186 ? 1.412 -7.516 -1.133 1 96.44 186 ASP A CA 1
ATOM 1415 C C . ASP A 1 186 ? 0.873 -7.141 0.245 1 96.44 186 ASP A C 1
ATOM 1417 O O . ASP A 1 186 ? -0.267 -7.465 0.582 1 96.44 186 ASP A O 1
ATOM 1421 N N . THR A 1 187 ? 1.694 -6.41 1.03 1 97.19 187 THR A N 1
ATOM 1422 C CA . THR A 1 187 ? 1.239 -5.934 2.332 1 97.19 187 THR A CA 1
ATOM 1423 C C . THR A 1 187 ? 0.114 -4.918 2.174 1 97.19 187 THR A C 1
ATOM 1425 O O . THR A 1 187 ? -0.885 -4.973 2.895 1 97.19 187 THR A O 1
ATOM 1428 N N . ALA A 1 188 ? 0.291 -3.986 1.205 1 98.19 188 ALA A N 1
ATOM 1429 C CA . ALA A 1 188 ? -0.759 -3.01 0.926 1 98.19 188 ALA A CA 1
ATOM 1430 C C . ALA A 1 188 ? -2.072 -3.703 0.575 1 98.19 188 ALA A C 1
ATOM 1432 O O . ALA A 1 188 ? -3.131 -3.34 1.094 1 98.19 188 ALA A O 1
ATOM 1433 N N . LYS A 1 189 ? -2 -4.703 -0.227 1 98.12 189 LYS A N 1
ATOM 1434 C CA . LYS A 1 189 ? -3.193 -5.426 -0.649 1 98.12 189 LYS A CA 1
ATOM 1435 C C . LYS A 1 189 ? -3.818 -6.184 0.52 1 98.12 189 LYS A C 1
ATOM 1437 O O . LYS A 1 189 ? -5.031 -6.105 0.74 1 98.12 189 LYS A O 1
ATOM 1442 N N . ARG A 1 190 ? -3.037 -6.895 1.265 1 97.88 190 ARG A N 1
ATOM 1443 C CA . ARG A 1 190 ? -3.574 -7.656 2.389 1 97.88 190 ARG A CA 1
ATOM 1444 C C . ARG A 1 190 ? -4.312 -6.746 3.363 1 97.88 190 ARG A C 1
ATOM 1446 O O . ARG A 1 190 ? -5.461 -7.016 3.723 1 97.88 190 ARG A O 1
ATOM 1453 N N . LEU A 1 191 ? -3.66 -5.648 3.758 1 98.12 191 LEU A N 1
ATOM 1454 C CA . LEU A 1 191 ? -4.246 -4.766 4.758 1 98.12 191 LEU A CA 1
ATOM 1455 C C . LEU A 1 191 ? -5.52 -4.113 4.227 1 98.12 191 LEU A C 1
ATOM 1457 O O . LEU A 1 191 ? -6.512 -3.998 4.949 1 98.12 191 LEU A O 1
ATOM 1461 N N . THR A 1 192 ? -5.539 -3.707 2.979 1 98.31 192 THR A N 1
ATOM 1462 C CA . THR A 1 192 ? -6.66 -3.002 2.373 1 98.31 192 THR A CA 1
ATOM 1463 C C . THR A 1 192 ? -7.84 -3.947 2.15 1 98.31 192 THR A C 1
ATOM 1465 O O . THR A 1 192 ? -8.992 -3.568 2.352 1 98.31 192 THR A O 1
ATOM 1468 N N . MET A 1 193 ? -7.535 -5.18 1.812 1 97.5 193 MET A N 1
ATOM 1469 C CA . MET A 1 193 ? -8.602 -6.105 1.43 1 97.5 193 MET A CA 1
ATOM 1470 C C . MET A 1 193 ? -9.188 -6.793 2.656 1 97.5 193 MET A C 1
ATOM 1472 O O . MET A 1 193 ? -10.367 -7.152 2.664 1 97.5 193 MET A O 1
ATOM 1476 N N . THR A 1 194 ? -8.406 -6.965 3.736 1 96.81 194 THR A N 1
ATOM 1477 C CA . THR A 1 194 ? -8.891 -7.703 4.898 1 96.81 194 THR A CA 1
ATOM 1478 C C . THR A 1 194 ? -9.5 -6.754 5.926 1 96.81 194 THR A C 1
ATOM 1480 O O . THR A 1 194 ? -10.438 -7.117 6.641 1 96.81 194 THR A O 1
ATOM 1483 N N . GLY A 1 195 ? -8.961 -5.566 6.066 1 97.5 195 GLY A N 1
ATOM 1484 C CA . GLY A 1 195 ? -9.328 -4.691 7.168 1 97.5 195 GLY A CA 1
ATOM 1485 C C . GLY A 1 195 ? -8.938 -5.238 8.523 1 97.5 195 GLY A C 1
ATOM 1486 O O . GLY A 1 195 ? -9.586 -4.941 9.531 1 97.5 195 GLY A O 1
ATOM 1487 N N . GLU A 1 196 ? -7.926 -6.086 8.586 1 97.19 196 GLU A N 1
ATOM 1488 C CA . GLU A 1 196 ? -7.527 -6.723 9.836 1 97.19 196 GLU A CA 1
ATOM 1489 C C . GLU A 1 196 ? -7 -5.695 10.836 1 97.19 196 GLU A C 1
ATOM 1491 O O . GLU A 1 196 ? -6.5 -4.641 10.445 1 97.19 196 GLU A O 1
ATOM 1496 N N . VAL A 1 197 ? -7.172 -5.996 12.141 1 97.69 197 VAL A N 1
ATOM 1497 C CA . VAL A 1 197 ? -6.68 -5.16 13.234 1 97.69 197 VAL A CA 1
ATOM 1498 C C . VAL A 1 197 ? -5.355 -5.715 13.758 1 97.69 197 VAL A C 1
ATOM 1500 O O . VAL A 1 197 ? -5.211 -6.93 13.922 1 97.69 197 VAL A O 1
ATOM 1503 N N . PHE A 1 198 ? -4.398 -4.867 13.953 1 98.12 198 PHE A N 1
ATOM 1504 C CA . PHE A 1 198 ? -3.1 -5.254 14.5 1 98.12 198 PHE A CA 1
ATOM 1505 C C . PHE A 1 198 ? -2.529 -4.148 15.375 1 98.12 198 PHE A C 1
ATOM 1507 O O . PHE A 1 198 ? -3.023 -3.02 15.359 1 98.12 198 PHE A O 1
ATOM 1514 N N . ASP A 1 199 ? -1.462 -4.41 16.156 1 98.69 199 ASP A N 1
ATOM 1515 C CA . ASP A 1 199 ? -1.012 -3.443 17.156 1 98.69 199 ASP A CA 1
ATOM 1516 C C . ASP A 1 199 ? 0.084 -2.541 16.594 1 98.69 199 ASP A C 1
ATOM 1518 O O . ASP A 1 199 ? 0.487 -2.691 15.43 1 98.69 199 ASP A O 1
ATOM 1522 N N . GLY A 1 200 ? 0.479 -1.604 17.406 1 98.81 200 GLY A N 1
ATOM 1523 C CA . GLY A 1 200 ? 1.46 -0.617 16.984 1 98.81 200 GLY A CA 1
ATOM 1524 C C . GLY A 1 200 ? 2.809 -1.225 16.641 1 98.81 200 GLY A C 1
ATOM 1525 O O . GLY A 1 200 ? 3.475 -0.783 15.711 1 98.81 200 GLY A O 1
ATOM 1526 N N . THR A 1 201 ? 3.23 -2.227 17.359 1 98.81 201 THR A N 1
ATOM 1527 C CA . THR A 1 201 ? 4.484 -2.908 17.062 1 98.81 201 THR A CA 1
ATOM 1528 C C . THR A 1 201 ? 4.449 -3.506 15.656 1 98.81 201 THR A C 1
ATOM 1530 O O . THR A 1 201 ? 5.383 -3.316 14.875 1 98.81 201 THR A O 1
ATOM 1533 N N . ARG A 1 202 ? 3.41 -4.141 15.352 1 98.5 202 ARG A N 1
ATOM 1534 C CA . ARG A 1 202 ? 3.25 -4.738 14.031 1 98.5 202 ARG A CA 1
ATOM 1535 C C . ARG A 1 202 ? 3.166 -3.664 12.953 1 98.5 202 ARG A C 1
ATOM 1537 O O . ARG A 1 202 ? 3.684 -3.844 11.844 1 98.5 202 ARG A O 1
ATOM 1544 N N . ALA A 1 203 ? 2.521 -2.551 13.273 1 98.81 203 ALA A N 1
ATOM 1545 C CA . ALA A 1 203 ? 2.434 -1.451 12.32 1 98.81 203 ALA A CA 1
ATOM 1546 C C . ALA A 1 203 ? 3.82 -0.969 11.906 1 98.81 203 ALA A C 1
ATOM 1548 O O . ALA A 1 203 ? 4.059 -0.674 10.734 1 98.81 203 ALA A O 1
ATOM 1549 N N . VAL A 1 204 ? 4.738 -0.949 12.844 1 98.75 204 VAL A N 1
ATOM 1550 C CA . VAL A 1 204 ? 6.102 -0.513 12.562 1 98.75 204 VAL A CA 1
ATOM 1551 C C . VAL A 1 204 ? 6.84 -1.596 11.781 1 98.75 204 VAL A C 1
ATOM 1553 O O . VAL A 1 204 ? 7.543 -1.298 10.812 1 98.75 204 VAL A O 1
ATOM 1556 N N . GLU A 1 205 ? 6.613 -2.854 12.133 1 97.56 205 GLU A N 1
ATOM 1557 C CA . GLU A 1 205 ? 7.246 -3.961 11.422 1 97.56 205 GLU A CA 1
ATOM 1558 C C . GLU A 1 205 ? 6.844 -3.973 9.953 1 97.56 205 GLU A C 1
ATOM 1560 O O . GLU A 1 205 ? 7.664 -4.27 9.086 1 97.56 205 GLU A O 1
ATOM 1565 N N . LEU A 1 206 ? 5.629 -3.652 9.695 1 97.25 206 LEU A N 1
ATOM 1566 C CA . LEU A 1 206 ? 5.113 -3.691 8.328 1 97.25 206 LEU A CA 1
ATOM 1567 C C . LEU A 1 206 ? 5.559 -2.463 7.543 1 97.25 206 LEU A C 1
ATOM 1569 O O . LEU A 1 206 ? 5.523 -2.461 6.312 1 97.25 206 LEU A O 1
ATOM 1573 N N . GLY A 1 207 ? 5.859 -1.384 8.258 1 97.69 207 GLY A N 1
ATOM 1574 C CA . GLY A 1 207 ? 6.238 -0.142 7.605 1 97.69 207 GLY A CA 1
ATOM 1575 C C . GLY A 1 207 ? 5.125 0.888 7.586 1 97.69 207 GLY A C 1
ATOM 1576 O O . GLY A 1 207 ? 5.312 2.002 7.09 1 97.69 207 GLY A O 1
ATOM 1577 N N . LEU A 1 208 ? 3.994 0.547 8.164 1 98.06 208 LEU A N 1
ATOM 1578 C CA . LEU A 1 208 ? 2.861 1.466 8.18 1 98.06 208 LEU A CA 1
ATOM 1579 C C . LEU A 1 208 ? 3.094 2.604 9.164 1 98.06 208 LEU A C 1
ATOM 1581 O O . LEU A 1 208 ? 2.689 3.742 8.914 1 98.06 208 LEU A O 1
ATOM 1585 N N . ALA A 1 209 ? 3.709 2.367 10.281 1 98.81 209 ALA A N 1
ATOM 1586 C CA . ALA A 1 209 ? 4.227 3.361 11.219 1 98.81 209 ALA A CA 1
ATOM 1587 C C . ALA A 1 209 ? 5.754 3.373 11.211 1 98.81 209 ALA A C 1
ATOM 1589 O O . ALA A 1 209 ? 6.387 2.43 10.734 1 98.81 209 ALA A O 1
ATOM 1590 N N . SER A 1 210 ? 6.305 4.426 11.75 1 98.69 210 SER A N 1
ATOM 1591 C CA . SER A 1 210 ? 7.746 4.609 11.602 1 98.69 210 SER A CA 1
ATOM 1592 C C . SER A 1 210 ? 8.5 4.086 12.82 1 98.69 210 SER A C 1
ATOM 1594 O O . SER A 1 210 ? 9.555 3.471 12.688 1 98.69 210 SER A O 1
ATOM 1596 N N . GLU A 1 211 ? 8.008 4.363 13.969 1 98.75 211 GLU A N 1
ATOM 1597 C CA . GLU A 1 211 ? 8.742 4.008 15.18 1 98.75 211 GLU A CA 1
ATOM 1598 C C . GLU A 1 211 ? 7.801 3.842 16.359 1 98.75 211 GLU A C 1
ATOM 1600 O O . GLU A 1 211 ? 6.859 4.617 16.531 1 98.75 211 GLU A O 1
ATOM 1605 N N . VAL A 1 212 ? 8.078 2.842 17.203 1 98.81 212 VAL A N 1
ATOM 1606 C CA . VAL A 1 212 ? 7.359 2.678 18.469 1 98.81 212 VAL A CA 1
ATOM 1607 C C . VAL A 1 212 ? 7.949 3.602 19.531 1 98.81 212 VAL A C 1
ATOM 1609 O O . VAL A 1 212 ? 9.172 3.74 19.625 1 98.81 212 VAL A O 1
ATOM 1612 N N . ALA A 1 213 ? 7.078 4.223 20.266 1 98.88 213 ALA A N 1
ATOM 1613 C CA . ALA A 1 213 ? 7.477 5.051 21.406 1 98.88 213 ALA A CA 1
ATOM 1614 C C . ALA A 1 213 ? 6.488 4.898 22.562 1 98.88 213 ALA A C 1
ATOM 1616 O O . ALA A 1 213 ? 5.277 4.805 22.344 1 98.88 213 ALA A O 1
ATOM 1617 N N . GLU A 1 214 ? 6.992 4.922 23.75 1 98.31 214 GLU A N 1
ATOM 1618 C CA . GLU A 1 214 ? 6.113 4.91 24.922 1 98.31 214 GLU A CA 1
ATOM 1619 C C . GLU A 1 214 ? 5.266 6.18 24.984 1 98.31 214 GLU A C 1
ATOM 1621 O O . GLU A 1 214 ? 4.086 6.125 25.328 1 98.31 214 GLU A O 1
ATOM 1626 N N . ASP A 1 215 ? 5.898 7.309 24.625 1 98.5 215 ASP A N 1
ATOM 1627 C CA . ASP A 1 215 ? 5.262 8.617 24.562 1 98.5 215 ASP A CA 1
ATOM 1628 C C . ASP A 1 215 ? 5.387 9.219 23.156 1 98.5 215 ASP A C 1
ATOM 1630 O O . ASP A 1 215 ? 6.273 10.031 22.906 1 98.5 215 ASP A O 1
ATOM 1634 N N . PRO A 1 216 ? 4.414 8.836 22.266 1 98.81 216 PRO A N 1
ATOM 1635 C CA . PRO A 1 216 ? 4.52 9.281 20.875 1 98.81 216 PRO A CA 1
ATOM 1636 C C . PRO A 1 216 ? 4.539 10.805 20.75 1 98.81 216 PRO A C 1
ATOM 1638 O O . PRO A 1 216 ? 5.273 11.352 19.922 1 98.81 216 PRO A O 1
ATOM 1641 N N . ALA A 1 217 ? 3.75 11.516 21.531 1 98.44 217 ALA A N 1
ATOM 1642 C CA . ALA A 1 217 ? 3.732 12.977 21.484 1 98.44 217 ALA A CA 1
ATOM 1643 C C . ALA A 1 217 ? 5.094 13.555 21.859 1 98.44 217 ALA A C 1
ATOM 1645 O O . ALA A 1 217 ? 5.57 14.492 21.219 1 98.44 217 ALA A O 1
ATOM 1646 N N . GLY A 1 218 ? 5.707 12.977 22.891 1 98.62 218 GLY A N 1
ATOM 1647 C CA . GLY A 1 218 ? 7.043 13.406 23.281 1 98.62 218 GLY A CA 1
ATOM 1648 C C . GLY A 1 218 ? 8.094 13.125 22.219 1 98.62 218 GLY A C 1
ATOM 1649 O O . GLY A 1 218 ? 8.945 13.977 21.953 1 98.62 218 GLY A O 1
ATOM 1650 N N . ALA A 1 219 ? 8.008 11.969 21.656 1 98.88 219 ALA A N 1
ATOM 1651 C CA . ALA A 1 219 ? 8.945 11.617 20.594 1 98.88 219 ALA A CA 1
ATOM 1652 C C . ALA A 1 219 ? 8.766 12.523 19.391 1 98.88 219 ALA A C 1
ATOM 1654 O O . ALA A 1 219 ? 9.75 12.953 18.766 1 98.88 219 ALA A O 1
ATOM 1655 N N . ALA A 1 220 ? 7.535 12.797 19.047 1 98.88 220 ALA A N 1
ATOM 1656 C CA . ALA A 1 220 ? 7.238 13.703 17.953 1 98.88 220 ALA A CA 1
ATOM 1657 C C . ALA A 1 220 ? 7.789 15.102 18.219 1 98.88 220 ALA A C 1
ATOM 1659 O O . ALA A 1 220 ? 8.352 15.734 17.328 1 98.88 220 ALA A O 1
ATOM 1660 N N . ARG A 1 221 ? 7.617 15.555 19.438 1 98.69 221 ARG A N 1
ATOM 1661 C CA . ARG A 1 221 ? 8.148 16.859 19.812 1 98.69 221 ARG A CA 1
ATOM 1662 C C . ARG A 1 221 ? 9.664 16.891 19.672 1 98.69 221 ARG A C 1
ATOM 1664 O O . ARG A 1 221 ? 10.227 17.859 19.156 1 98.69 221 ARG A O 1
ATOM 1671 N N . ALA A 1 222 ? 10.305 15.859 20.125 1 98.62 222 ALA A N 1
ATOM 1672 C CA . ALA A 1 222 ? 11.766 15.797 20.031 1 98.62 222 ALA A CA 1
ATOM 1673 C C . ALA A 1 222 ? 12.227 15.859 18.578 1 98.62 222 ALA A C 1
ATOM 1675 O O . ALA A 1 222 ? 13.172 16.578 18.25 1 98.62 222 ALA A O 1
ATOM 1676 N N . LEU A 1 223 ? 11.57 15.172 17.703 1 98.62 223 LEU A N 1
ATOM 1677 C CA . LEU A 1 223 ? 11.914 15.203 16.297 1 98.62 223 LEU A CA 1
ATOM 1678 C C . LEU A 1 223 ? 11.625 16.578 15.695 1 98.62 223 LEU A C 1
ATOM 1680 O O . LEU A 1 223 ? 12.43 17.109 14.922 1 98.62 223 LEU A O 1
ATOM 1684 N N . ALA A 1 224 ? 10.508 17.141 16.094 1 98.44 224 ALA A N 1
ATOM 1685 C CA . ALA A 1 224 ? 10.156 18.484 15.625 1 98.44 224 ALA A CA 1
ATOM 1686 C C . ALA A 1 224 ? 11.211 19.5 16.031 1 98.44 224 ALA A C 1
ATOM 1688 O O . ALA A 1 224 ? 11.602 20.359 15.227 1 98.44 224 ALA A O 1
ATOM 1689 N N . GLU A 1 225 ? 11.648 19.391 17.234 1 96.75 225 GLU A N 1
ATOM 1690 C CA . GLU A 1 225 ? 12.672 20.297 17.734 1 96.75 225 GLU A CA 1
ATOM 1691 C C . GLU A 1 225 ? 13.992 20.109 17 1 96.75 225 GLU A C 1
ATOM 1693 O O . GLU A 1 225 ? 14.68 21.094 16.688 1 96.75 225 GLU A O 1
ATOM 1698 N N . GLU A 1 226 ? 14.312 18.906 16.703 1 96.38 226 GLU A N 1
ATOM 1699 C CA . GLU A 1 226 ? 15.508 18.641 15.914 1 96.38 226 GLU A CA 1
ATOM 1700 C C . GLU A 1 226 ? 15.391 19.25 14.523 1 96.38 226 GLU A C 1
ATOM 1702 O O . GLU A 1 226 ? 16.312 19.906 14.047 1 96.38 226 GLU A O 1
ATOM 1707 N N . LEU A 1 227 ? 14.297 19.109 13.844 1 96.44 227 LEU A N 1
ATOM 1708 C CA . LEU A 1 227 ? 14.062 19.625 12.5 1 96.44 227 LEU A CA 1
ATOM 1709 C C . LEU A 1 227 ? 14.102 21.156 12.5 1 96.44 227 LEU A C 1
ATOM 1711 O O . LEU A 1 227 ? 14.547 21.766 11.523 1 96.44 227 LEU A O 1
ATOM 1715 N N . ALA A 1 228 ? 13.664 21.75 13.656 1 94.25 228 ALA A N 1
ATOM 1716 C CA . ALA A 1 228 ? 13.602 23.203 13.773 1 94.25 228 ALA A CA 1
ATOM 1717 C C . ALA A 1 228 ? 15 23.812 13.852 1 94.25 228 ALA A C 1
ATOM 1719 O O . ALA A 1 228 ? 15.172 25.016 13.688 1 94.25 228 ALA A O 1
ATOM 1720 N N . THR A 1 229 ? 16.031 22.969 14.055 1 92.69 229 THR A N 1
ATOM 1721 C CA . THR A 1 229 ? 17.406 23.453 14.102 1 92.69 229 THR A CA 1
ATOM 1722 C C . THR A 1 229 ? 18 23.5 12.695 1 92.69 229 THR A C 1
ATOM 1724 O O . THR A 1 229 ? 19.156 23.922 12.523 1 92.69 229 THR A O 1
ATOM 1727 N N . ARG A 1 230 ? 17.234 23.172 11.68 1 93.94 230 ARG A N 1
ATOM 1728 C CA . ARG A 1 230 ? 17.688 23.203 10.289 1 93.94 230 ARG A CA 1
ATOM 1729 C C . ARG A 1 230 ? 17.031 24.375 9.539 1 93.94 230 ARG A C 1
ATOM 1731 O O . ARG A 1 230 ? 16.031 24.922 10 1 93.94 230 ARG A O 1
ATOM 1738 N N . SER A 1 231 ? 17.688 24.75 8.391 1 93 231 SER A N 1
ATOM 1739 C CA . SER A 1 231 ? 17.078 25.766 7.543 1 93 231 SER A CA 1
ATOM 1740 C C . SER A 1 231 ? 15.656 25.406 7.156 1 93 231 SER A C 1
ATOM 1742 O O . SER A 1 231 ? 15.406 24.312 6.641 1 93 231 SER A O 1
ATOM 1744 N N . PRO A 1 232 ? 14.695 26.312 7.492 1 95.81 232 PRO A N 1
ATOM 1745 C CA . PRO A 1 232 ? 13.32 26 7.109 1 95.81 232 PRO A CA 1
ATOM 1746 C C . PRO A 1 232 ? 13.148 25.844 5.602 1 95.81 232 PRO A C 1
ATOM 1748 O O . PRO A 1 232 ? 12.312 25.047 5.152 1 95.81 232 PRO A O 1
ATOM 1751 N N . ASP A 1 233 ? 13.977 26.469 4.797 1 95.56 233 ASP A N 1
ATOM 1752 C CA . ASP A 1 233 ? 13.883 26.359 3.346 1 95.56 233 ASP A CA 1
ATOM 1753 C C . ASP A 1 233 ? 14.383 25.016 2.85 1 95.56 233 ASP A C 1
ATOM 1755 O O . ASP A 1 233 ? 13.766 24.391 1.979 1 95.56 233 ASP A O 1
ATOM 1759 N N . SER A 1 234 ? 15.555 24.594 3.445 1 95.44 234 SER A N 1
ATOM 1760 C CA . SER A 1 234 ? 16.109 23.297 3.053 1 95.44 234 SER A CA 1
ATOM 1761 C C . SER A 1 234 ? 15.172 22.156 3.443 1 95.44 234 SER A C 1
ATOM 1763 O O . SER A 1 234 ? 14.953 21.234 2.662 1 95.44 234 SER A O 1
ATOM 1765 N N . VAL A 1 235 ? 14.562 22.266 4.617 1 96.56 235 VAL A N 1
ATOM 1766 C CA . VAL A 1 235 ? 13.633 21.25 5.094 1 96.56 235 VAL A CA 1
ATOM 1767 C C . VAL A 1 235 ? 12.406 21.203 4.191 1 96.56 235 VAL A C 1
ATOM 1769 O O . VAL A 1 235 ? 11.969 20.125 3.781 1 96.56 235 VAL A O 1
ATOM 1772 N N . ALA A 1 236 ? 11.898 22.344 3.824 1 97.25 236 ALA A N 1
ATOM 1773 C CA . ALA A 1 236 ? 10.719 22.438 2.969 1 97.25 236 ALA A CA 1
ATOM 1774 C C . ALA A 1 236 ? 10.984 21.828 1.594 1 97.25 236 ALA A C 1
ATOM 1776 O O . ALA A 1 236 ? 10.18 21.062 1.084 1 97.25 236 ALA A O 1
ATOM 1777 N N . TYR A 1 237 ? 12.133 22.141 0.982 1 95.56 237 TYR A N 1
ATOM 1778 C CA . TYR A 1 237 ? 12.438 21.672 -0.363 1 95.56 237 TYR A CA 1
ATOM 1779 C C . TYR A 1 237 ? 12.742 20.172 -0.358 1 95.56 237 TYR A C 1
ATOM 1781 O O . TYR A 1 237 ? 12.43 19.469 -1.316 1 95.56 237 TYR A O 1
ATOM 1789 N N . ALA A 1 238 ? 13.414 19.734 0.725 1 96.81 238 ALA A N 1
ATOM 1790 C CA . ALA A 1 238 ? 13.664 18.312 0.833 1 96.81 238 ALA A CA 1
ATOM 1791 C C . ALA A 1 238 ? 12.359 17.516 0.81 1 96.81 238 ALA A C 1
ATOM 1793 O O . ALA A 1 238 ? 12.203 16.578 0.031 1 96.81 238 ALA A O 1
ATOM 1794 N N . LYS A 1 239 ? 11.406 18 1.597 1 97.38 239 LYS A N 1
ATOM 1795 C CA . LYS A 1 239 ? 10.094 17.359 1.627 1 97.38 239 LYS A CA 1
ATOM 1796 C C . LYS A 1 239 ? 9.406 17.453 0.268 1 97.38 239 LYS A C 1
ATOM 1798 O O . LYS A 1 239 ? 8.93 16.453 -0.261 1 97.38 239 LYS A O 1
ATOM 1803 N N . ARG A 1 240 ? 9.406 18.547 -0.308 1 96.31 240 ARG A N 1
ATOM 1804 C CA . ARG A 1 240 ? 8.648 18.812 -1.527 1 96.31 240 ARG A CA 1
ATOM 1805 C C . ARG A 1 240 ? 9.18 18 -2.697 1 96.31 240 ARG A C 1
ATOM 1807 O O . ARG A 1 240 ? 8.406 17.391 -3.438 1 96.31 240 ARG A O 1
ATOM 1814 N N . ILE A 1 241 ? 10.5 18 -2.881 1 94.38 241 ILE A N 1
ATOM 1815 C CA . ILE A 1 241 ? 11.07 17.328 -4.047 1 94.38 241 ILE A CA 1
ATOM 1816 C C . ILE A 1 241 ? 10.812 15.82 -3.951 1 94.38 241 ILE A C 1
ATOM 1818 O O . ILE A 1 241 ? 10.539 15.164 -4.957 1 94.38 241 ILE A O 1
ATOM 1822 N N . ILE A 1 242 ? 10.93 15.289 -2.738 1 96.81 242 ILE A N 1
ATOM 1823 C CA . ILE A 1 242 ? 10.656 13.867 -2.547 1 96.81 242 ILE A CA 1
ATOM 1824 C C . ILE A 1 242 ? 9.195 13.57 -2.893 1 96.81 242 ILE A C 1
ATOM 1826 O O . ILE A 1 242 ? 8.906 12.648 -3.656 1 96.81 242 ILE A O 1
ATOM 1830 N N . ASP A 1 243 ? 8.273 14.367 -2.418 1 95.38 243 ASP A N 1
ATOM 1831 C CA . ASP A 1 243 ? 6.852 14.172 -2.662 1 95.38 243 ASP A CA 1
ATOM 1832 C C . ASP A 1 243 ? 6.523 14.32 -4.148 1 95.38 243 ASP A C 1
ATOM 1834 O O . ASP A 1 243 ? 5.801 13.492 -4.715 1 95.38 243 ASP A O 1
ATOM 1838 N N . GLU A 1 244 ? 7.113 15.25 -4.812 1 93.81 244 GLU A N 1
ATOM 1839 C CA . GLU A 1 244 ? 6.75 15.602 -6.184 1 93.81 244 GLU A CA 1
ATOM 1840 C C . GLU A 1 244 ? 7.34 14.609 -7.18 1 93.81 244 GLU A C 1
ATOM 1842 O O . GLU A 1 244 ? 6.82 14.453 -8.289 1 93.81 244 GLU A O 1
ATOM 1847 N N . THR A 1 245 ? 8.422 13.969 -6.789 1 93.75 245 THR A N 1
ATOM 1848 C CA . THR A 1 245 ? 9.125 13.18 -7.793 1 93.75 245 THR A CA 1
ATOM 1849 C C . THR A 1 245 ? 9.07 11.695 -7.445 1 93.75 245 THR A C 1
ATOM 1851 O O . THR A 1 245 ? 9.805 10.891 -8.023 1 93.75 245 THR A O 1
ATOM 1854 N N . TRP A 1 246 ? 8.219 11.375 -6.504 1 93.38 246 TRP A N 1
ATOM 1855 C CA . TRP A 1 246 ? 8.172 9.992 -6.043 1 93.38 246 TRP A CA 1
ATOM 1856 C C . TRP A 1 246 ? 7.902 9.039 -7.199 1 93.38 246 TRP A C 1
ATOM 1858 O O . TRP A 1 246 ? 8.453 7.934 -7.246 1 93.38 246 TRP A O 1
ATOM 1868 N N . THR A 1 247 ? 7.062 9.43 -8.164 1 92.19 247 THR A N 1
ATOM 1869 C CA . THR A 1 247 ? 6.695 8.586 -9.297 1 92.19 247 THR A CA 1
ATOM 1870 C C . THR A 1 247 ? 7.289 9.125 -10.594 1 92.19 247 THR A C 1
ATOM 1872 O O . THR A 1 247 ? 6.84 8.766 -11.688 1 92.19 247 THR A O 1
ATOM 1875 N N . ALA A 1 248 ? 8.258 10.023 -10.508 1 92.25 248 ALA A N 1
ATOM 1876 C CA . ALA A 1 248 ? 8.828 10.656 -11.695 1 92.25 248 ALA A CA 1
ATOM 1877 C C . ALA A 1 248 ? 10.086 9.93 -12.156 1 92.25 248 ALA A C 1
ATOM 1879 O O . ALA A 1 248 ? 10.719 9.219 -11.375 1 92.25 248 ALA A O 1
ATOM 1880 N N . GLY A 1 249 ? 10.461 10.148 -13.375 1 92.69 249 GLY A N 1
ATOM 1881 C CA . GLY A 1 249 ? 11.711 9.625 -13.914 1 92.69 249 GLY A CA 1
ATOM 1882 C C . GLY A 1 249 ? 12.914 10.492 -13.578 1 92.69 249 GLY A C 1
ATOM 1883 O O . GLY A 1 249 ? 12.766 11.555 -12.969 1 92.69 249 GLY A O 1
ATOM 1884 N N . PRO A 1 250 ? 14.102 10.016 -13.977 1 90.5 250 PRO A N 1
ATOM 1885 C CA . PRO A 1 250 ? 15.336 10.719 -13.617 1 90.5 250 PRO A CA 1
ATOM 1886 C C . PRO A 1 250 ? 15.422 12.117 -14.227 1 90.5 250 PRO A C 1
ATOM 1888 O O . PRO A 1 250 ? 15.898 13.047 -13.578 1 90.5 250 PRO A O 1
ATOM 1891 N N . ARG A 1 251 ? 14.906 12.25 -15.391 1 93.19 251 ARG A N 1
ATOM 1892 C CA . ARG A 1 251 ? 15.023 13.547 -16.062 1 93.19 251 ARG A CA 1
ATOM 1893 C C . ARG A 1 251 ? 14.281 14.633 -15.289 1 93.19 251 ARG A C 1
ATOM 1895 O O . ARG A 1 251 ? 14.844 15.695 -15.008 1 93.19 251 ARG A O 1
ATOM 1902 N N . ARG A 1 252 ? 13.047 14.312 -14.906 1 95.12 252 ARG A N 1
ATOM 1903 C CA . ARG A 1 252 ? 12.258 15.281 -14.148 1 95.12 252 ARG A CA 1
ATOM 1904 C C . ARG A 1 252 ? 12.836 15.492 -12.758 1 95.12 252 ARG A C 1
ATOM 1906 O O . ARG A 1 252 ? 12.914 16.625 -12.273 1 95.12 252 ARG A O 1
ATOM 1913 N N . THR A 1 253 ? 13.258 14.5 -12.18 1 94.5 253 THR A N 1
ATOM 1914 C CA . THR A 1 253 ? 13.812 14.57 -10.828 1 94.5 253 THR A CA 1
ATOM 1915 C C . THR A 1 253 ? 15.086 15.398 -10.812 1 94.5 253 THR A C 1
ATOM 1917 O O . THR A 1 253 ? 15.258 16.281 -9.969 1 94.5 253 THR A O 1
ATOM 1920 N N . PHE A 1 254 ? 15.875 15.188 -11.844 1 94.31 254 PHE A N 1
ATOM 1921 C CA . PHE A 1 254 ? 17.141 15.914 -11.898 1 94.31 254 PHE A CA 1
ATOM 1922 C C . PHE A 1 254 ? 16.891 17.391 -12.164 1 94.31 254 PHE A C 1
ATOM 1924 O O . PHE A 1 254 ? 17.578 18.25 -11.617 1 94.31 254 PHE A O 1
ATOM 1931 N N . PHE A 1 255 ? 16 17.656 -12.906 1 96.62 255 PHE A N 1
ATOM 1932 C CA . PHE A 1 255 ? 15.641 19.047 -13.148 1 96.62 255 PHE A CA 1
ATOM 1933 C C . PHE A 1 255 ? 15.18 19.719 -11.867 1 96.62 255 PHE A C 1
ATOM 1935 O O . PHE A 1 255 ? 15.625 20.812 -11.539 1 96.62 255 PHE A O 1
ATOM 1942 N N . MET A 1 256 ? 14.375 19.031 -11.094 1 95.31 256 MET A N 1
ATOM 1943 C CA . MET A 1 256 ? 13.844 19.609 -9.859 1 95.31 256 MET A CA 1
ATOM 1944 C C . MET A 1 256 ? 14.945 19.781 -8.82 1 95.31 256 MET A C 1
ATOM 1946 O O . MET A 1 256 ? 14.969 20.766 -8.078 1 95.31 256 MET A O 1
ATOM 1950 N N . GLU A 1 257 ? 15.875 18.812 -8.812 1 94.94 257 GLU A N 1
ATOM 1951 C CA . GLU A 1 257 ? 17.047 18.953 -7.941 1 94.94 257 GLU A CA 1
ATOM 1952 C C . GLU A 1 257 ? 17.812 20.234 -8.242 1 94.94 257 GLU A C 1
ATOM 1954 O O . GLU A 1 257 ? 18.109 21 -7.332 1 94.94 257 GLU A O 1
ATOM 1959 N N . ARG A 1 258 ? 18.047 20.469 -9.508 1 94.44 258 ARG A N 1
ATOM 1960 C CA . ARG A 1 258 ? 18.828 21.641 -9.914 1 94.44 258 ARG A CA 1
ATOM 1961 C C . ARG A 1 258 ? 18.062 22.922 -9.609 1 94.44 258 ARG A C 1
ATOM 1963 O O . ARG A 1 258 ? 18.641 23.875 -9.055 1 94.44 258 ARG A O 1
ATOM 1970 N N . ALA A 1 259 ? 16.828 22.938 -9.914 1 95.25 259 ALA A N 1
ATOM 1971 C CA . ALA A 1 259 ? 16.016 24.141 -9.75 1 95.25 259 ALA A CA 1
ATOM 1972 C C . ALA A 1 259 ? 15.906 24.531 -8.281 1 95.25 259 ALA A C 1
ATOM 1974 O O . ALA A 1 259 ? 16.094 25.703 -7.93 1 95.25 259 ALA A O 1
ATOM 1975 N N . ARG A 1 260 ? 15.648 23.594 -7.387 1 94.38 260 ARG A N 1
ATOM 1976 C CA . ARG A 1 260 ? 15.461 23.906 -5.969 1 94.38 260 ARG A CA 1
ATOM 1977 C C . ARG A 1 260 ? 16.797 24.203 -5.293 1 94.38 260 ARG A C 1
ATOM 1979 O O . ARG A 1 260 ? 16.875 25.094 -4.449 1 94.38 260 ARG A O 1
ATOM 1986 N N . GLN A 1 261 ? 17.812 23.469 -5.766 1 93.62 261 GLN A N 1
ATOM 1987 C CA . GLN A 1 261 ? 19.141 23.719 -5.203 1 93.62 261 GLN A CA 1
ATOM 1988 C C . GLN A 1 261 ? 19.641 25.109 -5.594 1 93.62 261 GLN A C 1
ATOM 1990 O O . GLN A 1 261 ? 20.234 25.812 -4.773 1 93.62 261 GLN A O 1
ATOM 1995 N N . ALA A 1 262 ? 19.406 25.5 -6.824 1 93.38 262 ALA A N 1
ATOM 1996 C CA . ALA A 1 262 ? 19.812 26.828 -7.277 1 93.38 262 ALA A CA 1
ATOM 1997 C C . ALA A 1 262 ? 19.172 27.922 -6.43 1 93.38 262 ALA A C 1
ATOM 1999 O O . ALA A 1 262 ? 19.812 28.906 -6.074 1 93.38 262 ALA A O 1
ATOM 2000 N N . ARG A 1 263 ? 17.938 27.719 -6.027 1 94.38 263 ARG A N 1
ATOM 2001 C CA . ARG A 1 263 ? 17.234 28.672 -5.184 1 94.38 263 ARG A CA 1
ATOM 2002 C C . ARG A 1 263 ? 17.797 28.688 -3.768 1 94.38 263 ARG A C 1
ATOM 2004 O O . ARG A 1 263 ? 17.953 29.734 -3.156 1 94.38 263 ARG A O 1
ATOM 2011 N N . LEU A 1 264 ? 18.141 27.547 -3.262 1 92.75 264 LEU A N 1
ATOM 2012 C CA . LEU A 1 264 ? 18.688 27.422 -1.911 1 92.75 264 LEU A CA 1
ATOM 2013 C C . LEU A 1 264 ? 20.047 28.078 -1.811 1 92.75 264 LEU A C 1
ATOM 2015 O O . LEU A 1 264 ? 20.375 28.688 -0.792 1 92.75 264 LEU A O 1
ATOM 2019 N N . LEU A 1 265 ? 20.797 28 -2.906 1 91.06 265 LEU A N 1
ATOM 2020 C CA . LEU A 1 265 ? 22.172 28.516 -2.885 1 91.06 265 LEU A CA 1
ATOM 2021 C C . LEU A 1 265 ? 22.188 30.016 -2.66 1 91.06 265 LEU A C 1
ATOM 2023 O O . LEU A 1 265 ? 23.156 30.562 -2.137 1 91.06 265 LEU A O 1
ATOM 2027 N N . VAL A 1 266 ? 21.016 30.672 -2.9 1 92.56 266 VAL A N 1
ATOM 2028 C CA . VAL A 1 266 ? 21.016 32.125 -2.758 1 92.56 266 VAL A CA 1
ATOM 2029 C C . VAL A 1 266 ? 20.062 32.531 -1.623 1 92.56 266 VAL A C 1
ATOM 2031 O O . VAL A 1 266 ? 19.844 33.719 -1.389 1 92.56 266 VAL A O 1
ATOM 2034 N N . ALA A 1 267 ? 19.531 31.562 -0.886 1 89.88 267 ALA A N 1
ATOM 2035 C CA . ALA A 1 267 ? 18.578 31.844 0.186 1 89.88 267 ALA A CA 1
ATOM 2036 C C . ALA A 1 267 ? 19.297 32.344 1.436 1 89.88 267 ALA A C 1
ATOM 2038 O O . ALA A 1 267 ? 20.391 31.875 1.765 1 89.88 267 ALA A O 1
ATOM 2039 N N . LYS A 1 268 ? 18.625 33.281 2.191 1 93.06 268 LYS A N 1
ATOM 2040 C CA . LYS A 1 268 ? 19.188 33.844 3.41 1 93.06 268 LYS A CA 1
ATOM 2041 C C . LYS A 1 268 ? 19.438 32.781 4.465 1 93.06 268 LYS A C 1
ATOM 2043 O O . LYS A 1 268 ? 20.484 32.781 5.125 1 93.06 268 LYS A O 1
ATOM 2048 N N . ASN A 1 269 ? 18.516 31.844 4.535 1 93.31 269 ASN A N 1
ATOM 2049 C CA . ASN A 1 269 ? 18.641 30.828 5.562 1 93.31 269 ASN A CA 1
ATOM 2050 C C . ASN A 1 269 ? 19.781 29.859 5.254 1 93.31 269 ASN A C 1
ATOM 2052 O O . ASN A 1 269 ? 20.344 29.25 6.16 1 93.31 269 ASN A O 1
ATOM 2056 N N . THR A 1 270 ? 20.141 29.688 3.973 1 91 270 THR A N 1
ATOM 2057 C CA . THR A 1 270 ? 21.297 28.875 3.6 1 91 270 THR A CA 1
ATOM 2058 C C . THR A 1 270 ? 22.578 29.516 4.098 1 91 270 THR A C 1
ATOM 2060 O O . THR A 1 270 ? 23.453 28.844 4.648 1 91 270 THR A O 1
ATOM 2063 N N . LYS A 1 271 ? 22.656 30.812 3.955 1 90.81 271 LYS A N 1
ATOM 2064 C CA . LYS A 1 271 ? 23.828 31.531 4.441 1 90.81 271 LYS A CA 1
ATOM 2065 C C . LYS A 1 271 ? 23.953 31.422 5.961 1 90.81 271 LYS A C 1
ATOM 2067 O O . LYS A 1 271 ? 25.047 31.203 6.484 1 90.81 271 LYS A O 1
ATOM 2072 N N . ILE A 1 272 ? 22.828 31.594 6.594 1 90.5 272 ILE A N 1
ATOM 2073 C CA . ILE A 1 272 ? 22.812 31.484 8.047 1 90.5 272 ILE A CA 1
ATOM 2074 C C . ILE A 1 272 ? 23.297 30.094 8.461 1 90.5 272 ILE A C 1
ATOM 2076 O O . ILE A 1 272 ? 24.141 29.969 9.359 1 90.5 272 ILE A O 1
ATOM 2080 N N . ALA A 1 273 ? 22.859 29.078 7.777 1 89.25 273 ALA A N 1
ATOM 2081 C CA . ALA A 1 273 ? 23.234 27.703 8.086 1 89.25 273 ALA A CA 1
ATOM 2082 C C . ALA A 1 273 ? 24.734 27.484 7.855 1 89.25 273 ALA A C 1
ATOM 2084 O O . ALA A 1 273 ? 25.406 26.859 8.68 1 89.25 273 ALA A O 1
ATOM 2085 N N . GLN A 1 274 ? 25.219 27.984 6.762 1 88.19 274 GLN A N 1
ATOM 2086 C CA . GLN A 1 274 ? 26.625 27.812 6.406 1 88.19 274 GLN A CA 1
ATOM 2087 C C . GLN A 1 274 ? 27.531 28.531 7.398 1 88.19 274 GLN A C 1
ATOM 2089 O O . GLN A 1 274 ? 28.562 28 7.797 1 88.19 274 GLN A O 1
ATOM 2094 N N . LYS A 1 275 ? 27.141 29.672 7.828 1 87.75 275 LYS A N 1
ATOM 2095 C CA . LYS A 1 275 ? 27.906 30.422 8.812 1 87.75 275 LYS A CA 1
ATOM 2096 C C . LYS A 1 275 ? 27.938 29.703 10.156 1 87.75 275 LYS A C 1
ATOM 2098 O O . LYS A 1 275 ? 28.984 29.625 10.805 1 87.75 275 LYS A O 1
ATOM 2103 N N . ALA A 1 276 ? 26.781 29.234 10.516 1 85.94 276 ALA A N 1
ATOM 2104 C CA . ALA A 1 276 ? 26.703 28.484 11.773 1 85.94 276 ALA A CA 1
ATOM 2105 C C . ALA A 1 276 ? 27.562 27.219 11.727 1 85.94 276 ALA A C 1
ATOM 2107 O O . ALA A 1 276 ? 28.234 26.891 12.703 1 85.94 276 ALA A O 1
ATOM 2108 N N . ALA A 1 277 ? 27.547 26.5 10.648 1 84.5 277 ALA A N 1
ATOM 2109 C CA . ALA A 1 277 ? 28.312 25.266 10.469 1 84.5 277 ALA A CA 1
ATOM 2110 C C . ALA A 1 277 ? 29.812 25.531 10.484 1 84.5 277 ALA A C 1
ATOM 2112 O O . ALA A 1 277 ? 30.578 24.734 11.008 1 84.5 277 ALA A O 1
ATOM 2113 N N . ALA A 1 278 ? 30.125 26.594 9.859 1 81.5 278 ALA A N 1
ATOM 2114 C CA . ALA A 1 278 ? 31.531 26.969 9.797 1 81.5 278 ALA A CA 1
ATOM 2115 C C . ALA A 1 278 ? 32.062 27.312 11.188 1 81.5 278 ALA A C 1
ATOM 2117 O O . ALA A 1 278 ? 33.219 27.016 11.5 1 81.5 278 ALA A O 1
ATOM 2118 N N . LYS A 1 279 ? 31.25 27.938 11.977 1 80.5 279 LYS A N 1
ATOM 2119 C CA . LYS A 1 279 ? 31.656 28.344 13.32 1 80.5 279 LYS A CA 1
ATOM 2120 C C . LYS A 1 279 ? 31.734 27.141 14.258 1 80.5 279 LYS A C 1
ATOM 2122 O O . LYS A 1 279 ? 32.594 27.078 15.141 1 80.5 279 LYS A O 1
ATOM 2127 N N . ALA A 1 280 ? 30.766 26.312 14.297 1 68.5 280 ALA A N 1
ATOM 2128 C CA . ALA A 1 280 ? 30.656 25.203 15.25 1 68.5 280 ALA A CA 1
ATOM 2129 C C . ALA A 1 280 ? 31.609 24.078 14.891 1 68.5 280 ALA A C 1
ATOM 2131 O O . ALA A 1 280 ? 31.734 23.094 15.633 1 68.5 280 ALA A O 1
ATOM 2132 N N . ARG A 1 281 ? 32.625 24.359 14.188 1 57.84 281 ARG A N 1
ATOM 2133 C CA . ARG A 1 281 ? 33.5 23.25 13.758 1 57.84 281 ARG A CA 1
ATOM 2134 C C . ARG A 1 281 ? 32.719 21.938 13.734 1 57.84 281 ARG A C 1
ATOM 2136 O O . ARG A 1 281 ? 33.188 20.938 14.273 1 57.84 281 ARG A O 1
ATOM 2143 N N . GLY A 1 282 ? 31.438 21.922 13.562 1 52.88 282 GLY A N 1
ATOM 2144 C CA . GLY A 1 282 ? 30.609 20.734 13.453 1 52.88 282 GLY A CA 1
ATOM 2145 C C . GLY A 1 282 ? 29.547 20.656 14.523 1 52.88 282 GLY A C 1
ATOM 2146 O O . GLY A 1 282 ? 28.719 19.734 14.531 1 52.88 282 GLY A O 1
ATOM 2147 N N . ALA A 1 283 ? 29.672 21.5 15.602 1 54.44 283 ALA A N 1
ATOM 2148 C CA . ALA A 1 283 ? 28.781 21.391 16.734 1 54.44 283 ALA A CA 1
ATOM 2149 C C . ALA A 1 283 ? 27.422 22 16.422 1 54.44 283 ALA A C 1
ATOM 2151 O O . ALA A 1 283 ? 27.312 22.906 15.594 1 54.44 283 ALA A O 1
ATOM 2152 N N . VAL A 1 284 ? 26.391 21.344 16.906 1 52.91 284 VAL A N 1
ATOM 2153 C CA . VAL A 1 284 ? 25 21.75 16.672 1 52.91 284 VAL A CA 1
ATOM 2154 C C . VAL A 1 284 ? 24.797 23.188 17.094 1 52.91 284 VAL A C 1
ATOM 2156 O O . VAL A 1 284 ? 24.969 23.531 18.266 1 52.91 284 VAL A O 1
ATOM 2159 N N . VAL A 1 285 ? 25.156 24.234 16.234 1 57.19 285 VAL A N 1
ATOM 2160 C CA . VAL A 1 285 ? 25 25.672 16.484 1 57.19 285 VAL A CA 1
ATOM 2161 C C . VAL A 1 285 ? 23.531 26.062 16.328 1 57.19 285 VAL A C 1
ATOM 2163 O O . VAL A 1 285 ? 22.828 25.531 15.469 1 57.19 285 VAL A O 1
ATOM 2166 N N . ASP A 1 286 ? 22.953 26.641 17.484 1 63.97 286 ASP A N 1
ATOM 2167 C CA . ASP A 1 286 ? 21.594 27.188 17.5 1 63.97 286 ASP A CA 1
ATOM 2168 C C . ASP A 1 286 ? 21.453 28.344 16.5 1 63.97 286 ASP A C 1
ATOM 2170 O O . ASP A 1 286 ? 21.75 29.484 16.844 1 63.97 286 ASP A O 1
ATOM 2174 N N . ALA A 1 287 ? 21.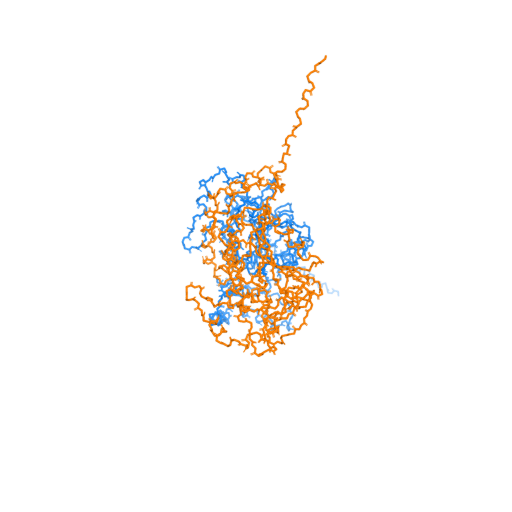359 28.047 15.273 1 74.5 287 ALA A N 1
ATOM 2175 C CA . ALA A 1 287 ? 21.125 29.078 14.266 1 74.5 287 ALA A CA 1
ATOM 2176 C C . ALA A 1 287 ? 19.719 29.656 14.383 1 74.5 287 ALA A C 1
ATOM 2178 O O . ALA A 1 287 ? 18.766 28.922 14.641 1 74.5 287 ALA A O 1
ATOM 2179 N N . ARG A 1 288 ? 19.688 31 14.469 1 83.31 288 ARG A N 1
ATOM 2180 C CA . ARG A 1 288 ? 18.391 31.672 14.445 1 83.31 288 ARG A CA 1
ATOM 2181 C C . ARG A 1 288 ? 17.922 31.922 13.016 1 83.31 288 ARG A C 1
ATOM 2183 O O . ARG A 1 288 ? 18.219 32.969 12.43 1 83.31 288 ARG A O 1
ATOM 2190 N N . PHE A 1 289 ? 17.156 31.078 12.523 1 86.56 289 PHE A N 1
ATOM 2191 C CA . PHE A 1 289 ? 16.703 31.156 11.141 1 86.56 289 PHE A CA 1
ATOM 2192 C C . PHE A 1 289 ? 15.57 32.156 11 1 86.56 289 PHE A C 1
ATOM 2194 O O . PHE A 1 289 ? 14.828 32.406 11.953 1 86.56 289 PHE A O 1
ATOM 2201 N N . LYS A 1 290 ? 15.469 32.719 9.805 1 86 290 LYS A N 1
ATOM 2202 C CA . LYS A 1 290 ? 14.32 33.531 9.414 1 86 290 LYS A CA 1
ATOM 2203 C C . LYS A 1 290 ? 13.125 32.656 9.031 1 86 290 LYS A C 1
ATOM 2205 O O . LYS A 1 290 ? 13.281 31.453 8.828 1 86 290 LYS A O 1
ATOM 2210 N N . PRO A 1 291 ? 12.031 33.312 9.062 1 86.44 291 PRO A N 1
ATOM 2211 C CA . PRO A 1 291 ? 10.883 32.562 8.547 1 86.44 291 PRO A CA 1
ATOM 2212 C C . PRO A 1 291 ? 11.133 31.969 7.152 1 86.44 291 PRO A C 1
ATOM 2214 O O . PRO A 1 291 ? 11.945 32.5 6.395 1 86.44 291 PRO A O 1
ATOM 2217 N N . ARG A 1 292 ? 10.453 30.844 6.914 1 90.12 292 ARG A N 1
ATOM 2218 C CA . ARG A 1 292 ? 10.594 30.125 5.648 1 90.12 292 ARG A CA 1
ATOM 2219 C C . ARG A 1 292 ? 10.32 31.047 4.469 1 90.12 292 ARG A C 1
ATOM 2221 O O . ARG A 1 292 ? 9.328 31.781 4.465 1 90.12 292 ARG A O 1
ATOM 2228 N N . GLU A 1 293 ? 11.141 30.969 3.41 1 84.69 293 GLU A N 1
ATOM 2229 C CA . GLU A 1 293 ? 10.992 31.828 2.234 1 84.69 293 GLU A CA 1
ATOM 2230 C C . GLU A 1 293 ? 10.359 31.062 1.076 1 84.69 293 GLU A C 1
ATOM 2232 O O . GLU A 1 293 ? 9.695 31.656 0.223 1 84.69 293 GLU A O 1
ATOM 2237 N N . VAL A 1 294 ? 10.664 29.797 1.167 1 81.06 294 VAL A N 1
ATOM 2238 C CA . VAL A 1 294 ? 10.203 29.016 0.022 1 81.06 294 VAL A CA 1
ATOM 2239 C C . VAL A 1 294 ? 8.82 28.438 0.313 1 81.06 294 VAL A C 1
ATOM 2241 O O . VAL A 1 294 ? 8.406 28.359 1.473 1 81.06 294 VAL A O 1
ATOM 2244 N N . ARG A 1 295 ? 8.086 28.188 -0.84 1 73.12 295 ARG A N 1
ATOM 2245 C CA . ARG A 1 295 ? 6.754 27.609 -0.696 1 73.12 295 ARG A CA 1
ATOM 2246 C C . ARG A 1 295 ? 6.734 26.156 -1.158 1 73.12 295 ARG A C 1
ATOM 2248 O O . ARG A 1 295 ? 7.473 25.781 -2.074 1 73.12 295 ARG A O 1
ATOM 2255 N N . MET B 1 1 ? -51.375 -35.219 29.375 1 27.83 1 MET B N 1
ATOM 2256 C CA . MET B 1 1 ? -50.906 -36.062 28.297 1 27.83 1 MET B CA 1
ATOM 2257 C C . MET B 1 1 ? -50.469 -35.25 27.094 1 27.83 1 MET B C 1
ATOM 2259 O O . MET B 1 1 ? -50.719 -35.625 25.953 1 27.83 1 MET B O 1
ATOM 2263 N N . THR B 1 2 ? -50.156 -33.875 27.344 1 25.42 2 THR B N 1
ATOM 2264 C CA . THR B 1 2 ? -49.969 -32.906 26.281 1 25.42 2 THR B CA 1
ATOM 2265 C C . THR B 1 2 ? -48.812 -33.344 25.375 1 25.42 2 THR B C 1
ATOM 2267 O O . THR B 1 2 ? -47.969 -34.125 25.797 1 25.42 2 THR B O 1
ATOM 2270 N N . ALA B 1 3 ? -48.688 -32.469 24.203 1 26.5 3 ALA B N 1
ATOM 2271 C CA . ALA B 1 3 ? -48.219 -32.281 22.828 1 26.5 3 ALA B CA 1
ATOM 2272 C C . ALA B 1 3 ? -46.719 -32.125 22.781 1 26.5 3 ALA B C 1
ATOM 2274 O O . ALA B 1 3 ? -46.188 -31.109 23.203 1 26.5 3 ALA B O 1
ATOM 2275 N N . ARG B 1 4 ? -45.969 -33.219 22.906 1 26.69 4 ARG B N 1
ATOM 2276 C CA . ARG B 1 4 ? -44.531 -33.438 22.766 1 26.69 4 ARG B CA 1
ATOM 2277 C C . ARG B 1 4 ? -44.031 -33 21.391 1 26.69 4 ARG B C 1
ATOM 2279 O O . ARG B 1 4 ? -42.938 -33.375 20.969 1 26.69 4 ARG B O 1
ATOM 2286 N N . THR B 1 5 ? -44.875 -32.281 20.516 1 33.75 5 THR B N 1
ATOM 2287 C CA . THR B 1 5 ? -44.281 -32.438 19.172 1 33.75 5 THR B CA 1
ATOM 2288 C C . THR B 1 5 ? -42.906 -31.781 19.109 1 33.75 5 THR B C 1
ATOM 2290 O O . THR B 1 5 ? -42.781 -30.562 19.281 1 33.75 5 THR B O 1
ATOM 2293 N N . GLU B 1 6 ? -41.875 -32.469 19.562 1 28.06 6 GLU B N 1
ATOM 2294 C CA . GLU B 1 6 ? -40.5 -32 19.406 1 28.06 6 GLU B CA 1
ATOM 2295 C C . GLU B 1 6 ? -40.156 -31.797 17.953 1 28.06 6 GLU B C 1
ATOM 2297 O O . GLU B 1 6 ? -40.219 -32.719 17.141 1 28.06 6 GLU B O 1
ATOM 2302 N N . HIS B 1 7 ? -40.594 -30.625 17.344 1 30.28 7 HIS B N 1
ATOM 2303 C CA . HIS B 1 7 ? -40.188 -30.25 16 1 30.28 7 HIS B CA 1
ATOM 2304 C C . HIS B 1 7 ? -38.656 -30.281 15.883 1 30.28 7 HIS B C 1
ATOM 2306 O O . HIS B 1 7 ? -37.938 -29.625 16.641 1 30.28 7 HIS B O 1
ATOM 2312 N N . SER B 1 8 ? -38.125 -31.469 15.508 1 31.61 8 SER B N 1
ATOM 2313 C CA . SER B 1 8 ? -36.719 -31.656 15.086 1 31.61 8 SER B CA 1
ATOM 2314 C C . SER B 1 8 ? -36.312 -30.641 14.023 1 31.61 8 SER B C 1
ATOM 2316 O O . SER B 1 8 ? -36.969 -30.531 12.984 1 31.61 8 SER B O 1
ATOM 2318 N N . SER B 1 9 ? -35.969 -29.391 14.523 1 27.41 9 SER B N 1
ATOM 2319 C CA . SER B 1 9 ? -35.438 -28.359 13.648 1 27.41 9 SER B CA 1
ATOM 2320 C C . SER B 1 9 ? -34.438 -28.938 12.633 1 27.41 9 SER B C 1
ATOM 2322 O O . SER B 1 9 ? -33.594 -29.734 12.992 1 27.41 9 SER B O 1
ATOM 2324 N N . ALA B 1 10 ? -34.719 -28.875 11.328 1 30.66 10 ALA B N 1
ATOM 2325 C CA . ALA B 1 10 ? -34.281 -29.125 9.953 1 30.66 10 ALA B CA 1
ATOM 2326 C C . ALA B 1 10 ? -32.938 -28.453 9.68 1 30.66 10 ALA B C 1
ATOM 2328 O O . ALA B 1 10 ? -32.781 -27.766 8.672 1 30.66 10 ALA B O 1
ATOM 2329 N N . THR B 1 11 ? -32 -28.234 10.625 1 32.72 11 THR B N 1
ATOM 2330 C CA . THR B 1 11 ? -30.906 -27.438 10.07 1 32.72 11 THR B CA 1
ATOM 2331 C C . THR B 1 11 ? -30.203 -28.188 8.938 1 32.72 11 THR B C 1
ATOM 2333 O O . THR B 1 11 ? -29.562 -29.219 9.172 1 32.72 11 THR B O 1
ATOM 2336 N N . THR B 1 12 ? -30.797 -28.453 7.84 1 27.7 12 THR B N 1
ATOM 2337 C CA . THR B 1 12 ? -30.078 -29.062 6.723 1 27.7 12 THR B CA 1
ATOM 2338 C C . THR B 1 12 ? -28.844 -28.25 6.367 1 27.7 12 THR B C 1
ATOM 2340 O O . THR B 1 12 ? -28.953 -27.078 5.973 1 27.7 12 THR B O 1
ATOM 2343 N N . ALA B 1 13 ? -27.766 -28.453 6.992 1 34.09 13 ALA B N 1
ATOM 2344 C CA . ALA B 1 13 ? -26.438 -28.031 6.531 1 34.09 13 ALA B CA 1
ATOM 2345 C C . ALA B 1 13 ? -26.297 -28.219 5.027 1 34.09 13 ALA B C 1
ATOM 2347 O O . ALA B 1 13 ? -26.359 -29.359 4.531 1 34.09 13 ALA B O 1
ATOM 2348 N N . GLN B 1 14 ? -26.797 -27.281 4.184 1 30.78 14 GLN B N 1
ATOM 2349 C CA . GLN B 1 14 ? -26.625 -27.344 2.736 1 30.78 14 GLN B CA 1
ATOM 2350 C C . GLN B 1 14 ? -25.234 -27.859 2.375 1 30.78 14 GLN B C 1
ATOM 2352 O O . GLN B 1 14 ? -24.234 -27.344 2.875 1 30.78 14 GLN B O 1
ATOM 2357 N N . GLU B 1 15 ? -25 -29 1.977 1 33.59 15 GLU B N 1
ATOM 2358 C CA . GLU B 1 15 ? -23.859 -29.656 1.353 1 33.59 15 GLU B CA 1
ATOM 2359 C C . GLU B 1 15 ? -23.109 -28.703 0.424 1 33.59 15 GLU B C 1
ATOM 2361 O O . GLU B 1 15 ? -23.703 -28.125 -0.493 1 33.59 15 GLU B O 1
ATOM 2366 N N . ALA B 1 16 ? -22.094 -27.969 0.865 1 41.56 16 ALA B N 1
ATOM 2367 C CA . ALA B 1 16 ? -21.156 -27.188 0.055 1 41.56 16 ALA B CA 1
ATOM 2368 C C . ALA B 1 16 ? -20.703 -27.969 -1.175 1 41.56 16 ALA B C 1
ATOM 2370 O O . ALA B 1 16 ? -20.078 -29.016 -1.053 1 41.56 16 ALA B O 1
ATOM 2371 N N . SER B 1 17 ? -21.531 -28.141 -2.242 1 37.94 17 SER B N 1
ATOM 2372 C CA . SER B 1 17 ? -21.281 -28.859 -3.484 1 37.94 17 SER B CA 1
ATOM 2373 C C . SER B 1 17 ? -19.891 -28.547 -4.031 1 37.94 17 SER B C 1
ATOM 2375 O O . SER B 1 17 ? -19.562 -27.391 -4.309 1 37.94 17 SER B O 1
ATOM 2377 N N . ALA B 1 18 ? -18.891 -29.172 -3.682 1 44.56 18 ALA B N 1
ATOM 2378 C CA . ALA B 1 18 ? -17.625 -29.234 -4.398 1 44.56 18 ALA B CA 1
ATOM 2379 C C . ALA B 1 18 ? -17.844 -29.469 -5.891 1 44.56 18 ALA B C 1
ATOM 2381 O O . ALA B 1 18 ? -18.359 -30.516 -6.289 1 44.56 18 ALA B O 1
ATOM 2382 N N . ARG B 1 19 ? -18.203 -28.5 -6.648 1 44.31 19 ARG B N 1
ATOM 2383 C CA . ARG B 1 19 ? -18.266 -28.734 -8.086 1 44.31 19 ARG B CA 1
ATOM 2384 C C . ARG B 1 19 ? -16.875 -29.031 -8.656 1 44.31 19 ARG B C 1
ATOM 2386 O O . ARG B 1 19 ? -16 -28.172 -8.664 1 44.31 19 ARG B O 1
ATOM 2393 N N . ASN B 1 20 ? -16.375 -30.188 -8.523 1 44.16 20 ASN B N 1
ATOM 2394 C CA . ASN B 1 20 ? -15.195 -30.625 -9.266 1 44.16 20 ASN B CA 1
ATOM 2395 C C . ASN B 1 20 ? -15.352 -30.344 -10.758 1 44.16 20 ASN B C 1
ATOM 2397 O O . ASN B 1 20 ? -16.172 -30.984 -11.43 1 44.16 20 ASN B O 1
ATOM 2401 N N . GLU B 1 21 ? -15.242 -29.188 -11.164 1 49.12 21 GLU B N 1
ATOM 2402 C CA . GLU B 1 21 ? -15.352 -29.016 -12.609 1 49.12 21 GLU B CA 1
ATOM 2403 C C . GLU B 1 21 ? -14.211 -29.734 -13.336 1 49.12 21 GLU B C 1
ATOM 2405 O O . GLU B 1 21 ? -13.148 -29.969 -12.75 1 49.12 21 GLU B O 1
ATOM 2410 N N . GLY B 1 22 ? -14.383 -30.594 -14.305 1 48 22 GLY B N 1
ATOM 2411 C CA . GLY B 1 22 ? -13.531 -31.25 -15.273 1 48 22 GLY B CA 1
ATOM 2412 C C . GLY B 1 22 ? -12.227 -30.516 -15.531 1 48 22 GLY B C 1
ATOM 2413 O O . GLY B 1 22 ? -12 -29.438 -14.984 1 48 22 GLY B O 1
ATOM 2414 N N . PRO B 1 23 ? -11.266 -31.125 -16.203 1 51.41 23 PRO B N 1
ATOM 2415 C CA . PRO B 1 23 ? -9.969 -30.531 -16.547 1 51.41 23 PRO B CA 1
ATOM 2416 C C . PRO B 1 23 ? -10.078 -29.109 -17.078 1 51.41 23 PRO B C 1
ATOM 2418 O O . PRO B 1 23 ? -10.773 -28.875 -18.078 1 51.41 23 PRO B O 1
ATOM 2421 N N . ALA B 1 24 ? -10.062 -28.141 -16.281 1 55.47 24 ALA B N 1
ATOM 2422 C CA . ALA B 1 24 ? -10.047 -26.75 -16.734 1 55.47 24 ALA B CA 1
ATOM 2423 C C . ALA B 1 24 ? -8.984 -26.531 -17.812 1 55.47 24 ALA B C 1
ATOM 2425 O O . ALA B 1 24 ? -8.922 -25.469 -18.406 1 55.47 24 ALA B O 1
ATOM 2426 N N . SER B 1 25 ? -8.031 -27.656 -17.875 1 64.62 25 SER B N 1
ATOM 2427 C CA . SER B 1 25 ? -6.867 -27.406 -18.719 1 64.62 25 SER B CA 1
ATOM 2428 C C . SER B 1 25 ? -6.875 -28.328 -19.938 1 64.62 25 SER B C 1
ATOM 2430 O O . SER B 1 25 ? -7.41 -29.438 -19.891 1 64.62 25 SER B O 1
ATOM 2432 N N . ARG B 1 26 ? -6.605 -27.875 -21.031 1 67.62 26 ARG B N 1
ATOM 2433 C CA . ARG B 1 26 ? -6.492 -28.578 -22.312 1 67.62 26 ARG B CA 1
ATOM 2434 C C . ARG B 1 26 ? -5.531 -29.75 -22.203 1 67.62 26 ARG B C 1
ATOM 2436 O O . ARG B 1 26 ? -5.781 -30.828 -22.766 1 67.62 26 ARG B O 1
ATOM 2443 N N . HIS B 1 27 ? -4.527 -29.594 -21.312 1 74.81 27 HIS B N 1
ATOM 2444 C CA . HIS B 1 27 ? -3.463 -30.594 -21.281 1 74.81 27 HIS B CA 1
ATOM 2445 C C . HIS B 1 27 ? -3.455 -31.328 -19.938 1 74.81 27 HIS B C 1
ATOM 2447 O O . HIS B 1 27 ? -2.746 -32.344 -19.781 1 74.81 27 HIS B O 1
ATOM 2453 N N . GLY B 1 28 ? -4.246 -30.938 -19 1 80.81 28 GLY B N 1
ATOM 2454 C CA . GLY B 1 28 ? -4.406 -31.594 -17.703 1 80.81 28 GLY B CA 1
ATOM 2455 C C . GLY B 1 28 ? -3.242 -31.344 -16.766 1 80.81 28 GLY B C 1
ATOM 2456 O O . GLY B 1 28 ? -3.113 -32.031 -15.742 1 80.81 28 GLY B O 1
ATOM 2457 N N . GLU B 1 29 ? -2.391 -30.391 -17.109 1 92.12 29 GLU B N 1
ATOM 2458 C CA . GLU B 1 29 ? -1.189 -30.125 -16.328 1 92.12 29 GLU B CA 1
ATOM 2459 C C . GLU B 1 29 ? -1.443 -29.062 -15.266 1 92.12 29 GLU B C 1
ATOM 2461 O O . GLU B 1 29 ? -0.608 -28.828 -14.391 1 92.12 29 GLU B O 1
ATOM 2466 N N . VAL B 1 30 ? -2.562 -28.406 -15.336 1 96.88 30 VAL B N 1
ATOM 2467 C CA . VAL B 1 30 ? -3.082 -27.5 -14.32 1 96.88 30 VAL B CA 1
ATOM 2468 C C . VAL B 1 30 ? -4.512 -27.891 -13.953 1 96.88 30 VAL B C 1
ATOM 2470 O O . VAL B 1 30 ? -5.363 -28.047 -14.828 1 96.88 30 VAL B O 1
ATOM 2473 N N . THR B 1 31 ? -4.758 -28.141 -12.719 1 96.75 31 THR B N 1
ATOM 2474 C CA . THR B 1 31 ? -6.109 -28.484 -12.297 1 96.75 31 THR B CA 1
ATOM 2475 C C . THR B 1 31 ? -6.781 -27.312 -11.602 1 96.75 31 THR B C 1
ATOM 2477 O O . THR B 1 31 ? -6.105 -26.453 -11.016 1 96.75 31 THR B O 1
ATOM 2480 N N . LEU B 1 32 ? -8.055 -27.234 -11.719 1 97.44 32 LEU B N 1
ATOM 2481 C CA . LEU B 1 32 ? -8.883 -26.234 -11.062 1 97.44 32 LEU B CA 1
ATOM 2482 C C . LEU B 1 32 ? -10.016 -26.906 -10.281 1 97.44 32 LEU B C 1
ATOM 2484 O O . LEU B 1 32 ? -10.82 -27.641 -10.852 1 97.44 32 LEU B O 1
ATOM 2488 N N . ASN B 1 33 ? -10.016 -26.766 -9.008 1 96.94 33 ASN B N 1
ATOM 2489 C CA . ASN B 1 33 ? -11.102 -27.188 -8.125 1 96.94 33 ASN B CA 1
ATOM 2490 C C . ASN B 1 33 ? -11.688 -26 -7.359 1 96.94 33 ASN B C 1
ATOM 2492 O O . ASN B 1 33 ? -10.938 -25.188 -6.801 1 96.94 33 ASN B O 1
ATOM 2496 N N . VAL B 1 34 ? -12.984 -25.891 -7.426 1 97.19 34 VAL B N 1
ATOM 2497 C CA . VAL B 1 34 ? -13.625 -24.797 -6.711 1 97.19 34 VAL B CA 1
ATOM 2498 C C . VAL B 1 34 ? -14.438 -25.344 -5.539 1 97.19 34 VAL B C 1
ATOM 2500 O O . VAL B 1 34 ? -15.281 -26.234 -5.719 1 97.19 34 VAL B O 1
ATOM 2503 N N . GLU B 1 35 ? -14.094 -24.891 -4.383 1 96.56 35 GLU B N 1
ATOM 2504 C CA . GLU B 1 35 ? -14.812 -25.266 -3.166 1 96.56 35 GLU B CA 1
ATOM 2505 C C . GLU B 1 35 ? -15.164 -24.031 -2.338 1 96.56 35 GLU B C 1
ATOM 2507 O O . GLU B 1 35 ? -14.281 -23.25 -1.969 1 96.56 35 GLU B O 1
ATOM 2512 N N . ASP B 1 36 ? -16.469 -23.828 -2.018 1 94.31 36 ASP B N 1
ATOM 2513 C CA . ASP B 1 36 ? -16.969 -22.75 -1.158 1 94.31 36 ASP B CA 1
ATOM 2514 C C . ASP B 1 36 ? -16.453 -21.391 -1.633 1 94.31 36 ASP B C 1
ATOM 2516 O O . ASP B 1 36 ? -15.961 -20.594 -0.833 1 94.31 36 ASP B O 1
ATOM 2520 N N . GLY B 1 37 ? -16.375 -21.188 -2.947 1 96.25 37 GLY B N 1
ATOM 2521 C CA . GLY B 1 37 ? -16.016 -19.922 -3.539 1 96.25 37 GLY B CA 1
ATOM 2522 C C . GLY B 1 37 ? -14.523 -19.719 -3.666 1 96.25 37 GLY B C 1
ATOM 2523 O O . GLY B 1 37 ? -14.062 -18.672 -4.117 1 96.25 37 GLY B O 1
ATOM 2524 N N . ILE B 1 38 ? -13.766 -20.703 -3.23 1 98.5 38 ILE B N 1
ATOM 2525 C CA . ILE B 1 38 ? -12.32 -20.625 -3.346 1 98.5 38 ILE B CA 1
ATOM 2526 C C . ILE B 1 38 ? -11.836 -21.516 -4.488 1 98.5 38 ILE B C 1
ATOM 2528 O O . ILE B 1 38 ? -12.188 -22.703 -4.547 1 98.5 38 ILE B O 1
ATOM 2532 N N . ALA B 1 39 ? -11.148 -20.969 -5.434 1 98.69 39 ALA B N 1
ATOM 2533 C CA . ALA B 1 39 ? -10.578 -21.703 -6.555 1 98.69 39 ALA B CA 1
ATOM 2534 C C . ALA B 1 39 ? -9.172 -22.203 -6.227 1 98.69 39 ALA B C 1
ATOM 2536 O O . ALA B 1 39 ? -8.289 -21.422 -5.898 1 98.69 39 ALA B O 1
ATOM 2537 N N . TYR B 1 40 ? -9.008 -23.469 -6.289 1 98.56 40 TYR B N 1
ATOM 2538 C CA . TYR B 1 40 ? -7.711 -24.109 -6.102 1 98.56 40 TYR B CA 1
ATOM 2539 C C . TYR B 1 40 ? -7.07 -24.453 -7.441 1 98.56 40 TYR B C 1
ATOM 2541 O O . TYR B 1 40 ? -7.559 -25.328 -8.164 1 98.56 40 TYR B O 1
ATOM 2549 N N . VAL B 1 41 ? -6.035 -23.766 -7.766 1 98.62 41 VAL B N 1
ATOM 2550 C CA . VAL B 1 41 ? -5.266 -23.984 -8.984 1 98.62 41 VAL B CA 1
ATOM 2551 C C . VAL B 1 41 ? -3.973 -24.719 -8.656 1 98.62 41 VAL B C 1
ATOM 2553 O O . VAL B 1 41 ? -3.141 -24.219 -7.898 1 98.62 41 VAL B O 1
ATOM 2556 N N . THR B 1 42 ? -3.777 -25.875 -9.258 1 98.38 42 THR B N 1
ATOM 2557 C CA . THR B 1 42 ? -2.646 -26.703 -8.875 1 98.38 42 THR B CA 1
ATOM 2558 C C . THR B 1 42 ? -1.829 -27.109 -10.102 1 98.38 42 THR B C 1
ATOM 2560 O O . THR B 1 42 ? -2.377 -27.625 -11.078 1 98.38 42 THR B O 1
ATOM 2563 N N . LEU B 1 43 ? -0.509 -26.812 -10.055 1 97.88 43 LEU B N 1
ATOM 2564 C CA . LEU B 1 43 ? 0.412 -27.359 -11.039 1 97.88 43 LEU B CA 1
ATOM 2565 C C . LEU B 1 43 ? 0.635 -28.859 -10.789 1 97.88 43 LEU B C 1
ATOM 2567 O O . LEU B 1 43 ? 0.987 -29.266 -9.68 1 97.88 43 LEU B O 1
ATOM 2571 N N . ARG B 1 44 ? 0.39 -29.625 -11.844 1 95.5 44 ARG B N 1
ATOM 2572 C CA . ARG B 1 44 ? 0.458 -31.062 -11.672 1 95.5 44 ARG B CA 1
ATOM 2573 C C . ARG B 1 44 ? 1.166 -31.734 -12.844 1 95.5 44 ARG B C 1
ATOM 2575 O O . ARG B 1 44 ? 0.555 -31.969 -13.891 1 95.5 44 ARG B O 1
ATOM 2582 N N . ARG B 1 45 ? 2.41 -32 -12.648 1 93.25 45 ARG B N 1
ATOM 2583 C CA . ARG B 1 45 ? 3.215 -32.812 -13.547 1 93.25 45 ARG B CA 1
ATOM 2584 C C . ARG B 1 45 ? 4.004 -33.875 -12.766 1 93.25 45 ARG B C 1
ATOM 2586 O O . ARG B 1 45 ? 5.199 -33.688 -12.523 1 93.25 45 ARG B O 1
ATOM 2593 N N . PRO B 1 46 ? 3.344 -34.938 -12.492 1 88.44 46 PRO B N 1
ATOM 2594 C CA . PRO B 1 46 ? 3.994 -35.969 -11.664 1 88.44 46 PRO B CA 1
ATOM 2595 C C . PRO B 1 46 ? 5.359 -36.375 -12.203 1 88.44 46 PRO B C 1
ATOM 2597 O O . PRO B 1 46 ? 5.5 -36.625 -13.398 1 88.44 46 PRO B O 1
ATOM 2600 N N . GLY B 1 47 ? 6.355 -36.406 -11.344 1 91.06 47 GLY B N 1
ATOM 2601 C CA . GLY B 1 47 ? 7.699 -36.875 -11.672 1 91.06 47 GLY B CA 1
ATOM 2602 C C . GLY B 1 47 ? 8.523 -35.844 -12.414 1 91.06 47 GLY B C 1
ATOM 2603 O O . GLY B 1 47 ? 9.68 -36.062 -12.742 1 91.06 47 GLY B O 1
ATOM 2604 N N . LYS B 1 48 ? 7.906 -34.688 -12.688 1 93.25 48 LYS B N 1
ATOM 2605 C CA . LYS B 1 48 ? 8.609 -33.656 -13.477 1 93.25 48 LYS B CA 1
ATOM 2606 C C . LYS B 1 48 ? 8.758 -32.375 -12.695 1 93.25 48 LYS B C 1
ATOM 2608 O O . LYS B 1 48 ? 8.969 -31.312 -13.289 1 93.25 48 LYS B O 1
ATOM 2613 N N . LEU B 1 49 ? 8.57 -32.469 -11.359 1 95.5 49 LEU B N 1
ATOM 2614 C CA . LEU B 1 49 ? 8.75 -31.344 -10.445 1 95.5 49 LEU B CA 1
ATOM 2615 C C . LEU B 1 49 ? 7.898 -30.156 -10.875 1 95.5 49 LEU B C 1
ATOM 2617 O O . LEU B 1 49 ? 8.312 -29 -10.727 1 95.5 49 LEU B O 1
ATOM 2621 N N . ASN B 1 50 ? 6.785 -30.422 -11.555 1 97.06 50 ASN B N 1
ATOM 2622 C CA . ASN B 1 50 ? 5.816 -29.422 -12 1 97.06 50 ASN B CA 1
ATOM 2623 C C . ASN B 1 50 ? 6.473 -28.344 -12.852 1 97.06 50 ASN B C 1
ATOM 2625 O O . ASN B 1 50 ? 6.129 -27.172 -12.75 1 97.06 50 ASN B O 1
ATOM 2629 N N . SER B 1 51 ? 7.48 -28.766 -13.703 1 96.12 51 SER B N 1
ATOM 2630 C CA . SER B 1 51 ? 8.156 -27.828 -14.586 1 96.12 51 SER B CA 1
ATOM 2631 C C . SER B 1 51 ? 7.176 -27.188 -15.57 1 96.12 51 SER B C 1
ATOM 2633 O O . SER B 1 51 ? 6.152 -27.781 -15.906 1 96.12 51 SER B O 1
ATOM 2635 N N . LEU B 1 52 ? 7.48 -26 -16.047 1 95.44 52 LEU B N 1
ATOM 2636 C CA . LEU B 1 52 ? 6.594 -25.219 -16.891 1 95.44 52 LEU B CA 1
ATOM 2637 C C . LEU B 1 52 ? 6.887 -25.453 -18.375 1 95.44 52 LEU B C 1
ATOM 2639 O O . LEU B 1 52 ? 7.93 -25.031 -18.875 1 95.44 52 LEU B O 1
ATOM 2643 N N . THR B 1 53 ? 6.062 -26.172 -19.047 1 93.12 53 THR B N 1
ATOM 2644 C CA . THR B 1 53 ? 6.098 -26.344 -20.5 1 93.12 53 THR B CA 1
ATOM 2645 C C . THR B 1 53 ? 5.141 -25.359 -21.172 1 93.12 53 THR B C 1
ATOM 2647 O O . THR B 1 53 ? 4.379 -24.656 -20.516 1 93.12 53 THR B O 1
ATOM 2650 N N . LEU B 1 54 ? 5.219 -25.312 -22.469 1 90.31 54 LEU B N 1
ATOM 2651 C CA . LEU B 1 54 ? 4.289 -24.469 -23.203 1 90.31 54 LEU B CA 1
ATOM 2652 C C . LEU B 1 54 ? 2.846 -24.875 -22.922 1 90.31 54 LEU B C 1
ATOM 2654 O O . LEU B 1 54 ? 1.961 -24.016 -22.844 1 90.31 54 LEU B O 1
ATOM 2658 N N . SER B 1 55 ? 2.654 -26.156 -22.812 1 91.44 55 SER B N 1
ATOM 2659 C CA . SER B 1 55 ? 1.32 -26.672 -22.5 1 91.44 55 SER B CA 1
ATOM 2660 C C . SER B 1 55 ? 0.864 -26.203 -21.109 1 91.44 55 SER B C 1
ATOM 2662 O O . SER B 1 55 ? -0.295 -25.812 -20.938 1 91.44 55 SER B O 1
ATOM 2664 N N . VAL B 1 56 ? 1.685 -26.188 -20.125 1 94.69 56 VAL B N 1
ATOM 2665 C CA . VAL B 1 56 ? 1.367 -25.719 -18.781 1 94.69 56 VAL B CA 1
ATOM 2666 C C . VAL B 1 56 ? 1.028 -24.234 -18.828 1 94.69 56 VAL B C 1
ATOM 2668 O O . VAL B 1 56 ? 0.056 -23.797 -18.203 1 94.69 56 VAL B O 1
ATOM 2671 N N . LEU B 1 57 ? 1.838 -23.484 -19.578 1 94.75 57 LEU B N 1
ATOM 2672 C CA . LEU B 1 57 ? 1.607 -22.047 -19.688 1 94.75 57 LEU B CA 1
ATOM 2673 C C . LEU B 1 57 ? 0.243 -21.766 -20.312 1 94.75 57 LEU B C 1
ATOM 2675 O O . LEU B 1 57 ? -0.499 -20.906 -19.828 1 94.75 57 LEU B O 1
ATOM 2679 N N . ASP B 1 58 ? -0.064 -22.484 -21.312 1 92.88 58 ASP B N 1
ATOM 2680 C CA . ASP B 1 58 ? -1.368 -22.344 -21.953 1 92.88 58 ASP B CA 1
ATOM 2681 C C . ASP B 1 58 ? -2.496 -22.672 -20.984 1 92.88 58 ASP B C 1
ATOM 2683 O O . ASP B 1 58 ? -3.52 -21.984 -20.953 1 92.88 58 ASP B O 1
ATOM 2687 N N . ASP B 1 59 ? -2.309 -23.734 -20.219 1 96.38 59 ASP B N 1
ATOM 2688 C CA . ASP B 1 59 ? -3.305 -24.125 -19.219 1 96.38 59 ASP B CA 1
ATOM 2689 C C . ASP B 1 59 ? -3.48 -23.062 -18.156 1 96.38 59 ASP B C 1
ATOM 2691 O O . ASP B 1 59 ? -4.598 -22.812 -17.703 1 96.38 59 ASP B O 1
ATOM 2695 N N . LEU B 1 60 ? -2.395 -22.438 -17.719 1 97.5 60 LEU B N 1
ATOM 2696 C CA . LEU B 1 60 ? -2.473 -21.359 -16.734 1 97.5 60 LEU B CA 1
ATOM 2697 C C . LEU B 1 60 ? -3.307 -20.203 -17.266 1 97.5 60 LEU B C 1
ATOM 2699 O O . LEU B 1 60 ? -4.188 -19.688 -16.578 1 97.5 60 LEU B O 1
ATOM 2703 N N . VAL B 1 61 ? -3.053 -19.812 -18.516 1 96.31 61 VAL B N 1
ATOM 2704 C CA . VAL B 1 61 ? -3.789 -18.719 -19.125 1 96.31 61 VAL B CA 1
ATOM 2705 C C . VAL B 1 61 ? -5.273 -19.062 -19.203 1 96.31 61 VAL B C 1
ATOM 2707 O O . VAL B 1 61 ? -6.121 -18.266 -18.781 1 96.31 61 VAL B O 1
ATOM 2710 N N . ALA B 1 62 ? -5.562 -20.234 -19.641 1 96.44 62 ALA B N 1
ATOM 2711 C CA . ALA B 1 62 ? -6.949 -20.672 -19.781 1 96.44 62 ALA B CA 1
ATOM 2712 C C . ALA B 1 62 ? -7.648 -20.719 -18.438 1 96.44 62 ALA B C 1
ATOM 2714 O O . ALA B 1 62 ? -8.812 -20.328 -18.312 1 96.44 62 ALA B O 1
ATOM 2715 N N . THR B 1 63 ? -6.98 -21.219 -17.453 1 97.69 63 THR B N 1
ATOM 2716 C CA . THR B 1 63 ? -7.535 -21.328 -16.109 1 97.69 63 THR B CA 1
ATOM 2717 C C . THR B 1 63 ? -7.852 -19.953 -15.547 1 97.69 63 THR B C 1
ATOM 2719 O O . THR B 1 63 ? -8.938 -19.734 -15 1 97.69 63 THR B O 1
ATOM 2722 N N . ALA B 1 64 ? -6.941 -19.016 -15.672 1 97.94 64 ALA B N 1
ATOM 2723 C CA . ALA B 1 64 ? -7.18 -17.656 -15.195 1 97.94 64 ALA B CA 1
ATOM 2724 C C . ALA B 1 64 ? -8.406 -17.047 -15.875 1 97.94 64 ALA B C 1
ATOM 2726 O O . ALA B 1 64 ? -9.227 -16.406 -15.219 1 97.94 64 ALA B O 1
ATOM 2727 N N . HIS B 1 65 ? -8.5 -17.25 -17.141 1 96.56 65 HIS B N 1
ATOM 2728 C CA . HIS B 1 65 ? -9.625 -16.703 -17.891 1 96.56 65 HIS B CA 1
ATOM 2729 C C . HIS B 1 65 ? -10.938 -17.328 -17.438 1 96.56 65 HIS B C 1
ATOM 2731 O O . HIS B 1 65 ? -11.961 -16.641 -17.359 1 96.56 65 HIS B O 1
ATOM 2737 N N . ARG B 1 66 ? -10.875 -18.609 -17.172 1 96.81 66 ARG B N 1
ATOM 2738 C CA . ARG B 1 66 ? -12.062 -19.297 -16.656 1 96.81 66 ARG B CA 1
ATOM 2739 C C . ARG B 1 66 ? -12.469 -18.719 -15.297 1 96.81 66 ARG B C 1
ATOM 2741 O O . ARG B 1 66 ? -13.648 -18.453 -15.062 1 96.81 66 ARG B O 1
ATOM 2748 N N . ILE B 1 67 ? -11.547 -18.547 -14.469 1 97.62 67 ILE B N 1
ATOM 2749 C CA . ILE B 1 67 ? -11.805 -18 -13.141 1 97.62 67 ILE B CA 1
ATOM 2750 C C . ILE B 1 67 ? -12.383 -16.594 -13.266 1 97.62 67 ILE B C 1
ATOM 2752 O O . ILE B 1 67 ? -13.328 -16.234 -12.555 1 97.62 67 ILE B O 1
ATOM 2756 N N . ARG B 1 68 ? -11.875 -15.758 -14.133 1 96.94 68 ARG B N 1
ATOM 2757 C CA . ARG B 1 68 ? -12.305 -14.375 -14.312 1 96.94 68 ARG B CA 1
ATOM 2758 C C . ARG B 1 68 ? -13.789 -14.297 -14.641 1 96.94 68 ARG B C 1
ATOM 2760 O O . ARG B 1 68 ? -14.469 -13.352 -14.234 1 96.94 68 ARG B O 1
ATOM 2767 N N . ARG B 1 69 ? -14.32 -15.281 -15.273 1 95.06 69 ARG B N 1
ATOM 2768 C CA . ARG B 1 69 ? -15.703 -15.273 -15.75 1 95.06 69 ARG B CA 1
ATOM 2769 C C . ARG B 1 69 ? -16.656 -15.711 -14.648 1 95.06 69 ARG B C 1
ATOM 2771 O O . ARG B 1 69 ? -17.875 -15.516 -14.758 1 95.06 69 ARG B O 1
ATOM 2778 N N . ASP B 1 70 ? -16.141 -16.406 -13.656 1 95.12 70 ASP B N 1
ATOM 2779 C CA . ASP B 1 70 ? -16.969 -16.906 -12.57 1 95.12 70 ASP B CA 1
ATOM 2780 C C . ASP B 1 70 ? -17.078 -15.898 -11.438 1 95.12 70 ASP B C 1
ATOM 2782 O O . ASP B 1 70 ? -16.188 -15.797 -10.602 1 95.12 70 ASP B O 1
ATOM 2786 N N . ARG B 1 71 ? -18.141 -15.203 -11.273 1 94.94 71 ARG B N 1
ATOM 2787 C CA . ARG B 1 71 ? -18.328 -14.102 -10.336 1 94.94 71 ARG B CA 1
ATOM 2788 C C . ARG B 1 71 ? -18.578 -14.617 -8.922 1 94.94 71 ARG B C 1
ATOM 2790 O O . ARG B 1 71 ? -18.672 -13.836 -7.973 1 94.94 71 ARG B O 1
ATOM 2797 N N . THR B 1 72 ? -18.641 -15.969 -8.766 1 94.69 72 THR B N 1
ATOM 2798 C CA . THR B 1 72 ? -18.875 -16.547 -7.449 1 94.69 72 THR B CA 1
ATOM 2799 C C . THR B 1 72 ? -17.547 -16.828 -6.746 1 94.69 72 THR B C 1
ATOM 2801 O O . THR B 1 72 ? -17.516 -17.094 -5.539 1 94.69 72 THR B O 1
ATOM 2804 N N . ILE B 1 73 ? -16.516 -16.766 -7.504 1 97.5 73 ILE B N 1
ATOM 2805 C CA . ILE B 1 73 ? -15.203 -17.016 -6.918 1 97.5 73 ILE B CA 1
ATOM 2806 C C . ILE B 1 73 ? -14.797 -15.828 -6.051 1 97.5 73 ILE B C 1
ATOM 2808 O O . ILE B 1 73 ? -14.945 -14.672 -6.453 1 97.5 73 ILE B O 1
ATOM 2812 N N . ARG B 1 74 ? -14.242 -16.141 -4.844 1 97.88 74 ARG B N 1
ATOM 2813 C CA . ARG B 1 74 ? -13.891 -15.125 -3.867 1 97.88 74 ARG B CA 1
ATOM 2814 C C . ARG B 1 74 ? -12.383 -14.992 -3.723 1 97.88 74 ARG B C 1
ATOM 2816 O O . ARG B 1 74 ? -11.883 -13.961 -3.281 1 97.88 74 ARG B O 1
ATOM 2823 N N . ALA B 1 75 ? -11.664 -16.031 -4.02 1 98.75 75 ALA B N 1
ATOM 2824 C CA . ALA B 1 75 ? -10.211 -16.062 -3.934 1 98.75 75 ALA B CA 1
ATOM 2825 C C . ALA B 1 75 ? -9.633 -17.234 -4.727 1 98.75 75 ALA B C 1
ATOM 2827 O O . ALA B 1 75 ? -10.352 -18.172 -5.059 1 98.75 75 ALA B O 1
ATOM 2828 N N . VAL B 1 76 ? -8.375 -17.109 -5.055 1 98.88 76 VAL B N 1
ATOM 2829 C CA . VAL B 1 76 ? -7.625 -18.156 -5.746 1 98.88 76 VAL B CA 1
ATOM 2830 C C . VAL B 1 76 ? -6.422 -18.578 -4.902 1 98.88 76 VAL B C 1
ATOM 2832 O O . VAL B 1 76 ? -5.727 -17.734 -4.336 1 98.88 76 VAL B O 1
ATOM 2835 N N . ILE B 1 77 ? -6.223 -19.844 -4.77 1 98.94 77 ILE B N 1
ATOM 2836 C CA . ILE B 1 77 ? -5.004 -20.391 -4.188 1 98.94 77 ILE B CA 1
ATOM 2837 C C . ILE B 1 77 ? -4.199 -21.109 -5.266 1 98.94 77 ILE B C 1
ATOM 2839 O O . ILE B 1 77 ? -4.711 -22.016 -5.93 1 98.94 77 ILE B O 1
ATOM 2843 N N . LEU B 1 78 ? -2.982 -20.688 -5.5 1 98.81 78 LEU B N 1
ATOM 2844 C CA . LEU B 1 78 ? -2.037 -21.297 -6.434 1 98.81 78 LEU B CA 1
ATOM 2845 C C . LEU B 1 78 ? -1.041 -22.188 -5.703 1 98.81 78 LEU B C 1
ATOM 2847 O O . LEU B 1 78 ? -0.363 -21.734 -4.777 1 98.81 78 LEU B O 1
ATOM 2851 N N . ALA B 1 79 ? -0.992 -23.438 -6.074 1 98.69 79 ALA B N 1
ATOM 2852 C CA . ALA B 1 79 ? -0.084 -24.375 -5.43 1 98.69 79 ALA B CA 1
ATOM 2853 C C . ALA B 1 79 ? 0.427 -25.406 -6.422 1 98.69 79 ALA B C 1
ATOM 2855 O O . ALA B 1 79 ? -0.019 -25.453 -7.57 1 98.69 79 ALA B O 1
ATOM 2856 N N . GLY B 1 80 ? 1.464 -26.156 -6.031 1 98.25 80 GLY B N 1
ATOM 2857 C CA . GLY B 1 80 ? 1.937 -27.312 -6.781 1 98.25 80 GLY B CA 1
ATOM 2858 C C . GLY B 1 80 ? 1.607 -28.641 -6.117 1 98.25 80 GLY B C 1
ATOM 2859 O O . GLY B 1 80 ? 1.47 -28.703 -4.895 1 98.25 80 GLY B O 1
ATOM 2860 N N . GLU B 1 81 ? 1.508 -29.609 -6.914 1 95.88 81 GLU B N 1
ATOM 2861 C CA . GLU B 1 81 ? 1.249 -30.953 -6.398 1 95.88 81 GLU B CA 1
ATOM 2862 C C . GLU B 1 81 ? 2.508 -31.562 -5.781 1 95.88 81 GLU B C 1
ATOM 2864 O O . GLU B 1 81 ? 3.623 -31.156 -6.121 1 95.88 81 GLU B O 1
ATOM 2869 N N . ASP B 1 82 ? 2.332 -32.469 -4.805 1 94.31 82 ASP B N 1
ATOM 2870 C CA . ASP B 1 82 ? 3.367 -33.312 -4.211 1 94.31 82 ASP B CA 1
ATOM 2871 C C . ASP B 1 82 ? 4.406 -32.469 -3.473 1 94.31 82 ASP B C 1
ATOM 2873 O O . ASP B 1 82 ? 5.609 -32.688 -3.596 1 94.31 82 ASP B O 1
ATOM 2877 N N . HIS B 1 83 ? 3.973 -31.422 -2.832 1 94.62 83 HIS B N 1
ATOM 2878 C CA . HIS B 1 83 ? 4.789 -30.578 -1.964 1 94.62 83 HIS B CA 1
ATOM 2879 C C . HIS B 1 83 ? 5.922 -29.922 -2.744 1 94.62 83 HIS B C 1
ATOM 2881 O O . HIS B 1 83 ? 7.047 -29.828 -2.248 1 94.62 83 HIS B O 1
ATOM 2887 N N . ASN B 1 84 ? 5.648 -29.672 -3.977 1 97.88 84 ASN B N 1
ATOM 2888 C CA . ASN B 1 84 ? 6.566 -28.953 -4.852 1 97.88 84 ASN B CA 1
ATOM 2889 C C . ASN B 1 84 ? 5.828 -27.969 -5.75 1 97.88 84 ASN B C 1
ATOM 2891 O O . ASN B 1 84 ? 4.887 -28.344 -6.449 1 97.88 84 ASN B O 1
ATOM 2895 N N . PHE B 1 85 ? 6.25 -26.734 -5.688 1 98.38 85 PHE B N 1
ATOM 2896 C CA . PHE B 1 85 ? 5.586 -25.781 -6.555 1 98.38 85 PHE B CA 1
ATOM 2897 C C . PHE B 1 85 ? 6.02 -25.969 -8.008 1 98.38 85 PHE B C 1
ATOM 2899 O O . PHE B 1 85 ? 5.344 -26.641 -8.773 1 98.38 85 PHE B O 1
ATOM 2906 N N . THR B 1 86 ? 7.258 -25.516 -8.375 1 98.12 86 THR B N 1
ATOM 2907 C CA . THR B 1 86 ? 7.723 -25.75 -9.734 1 98.12 86 THR B CA 1
ATOM 2908 C C . THR B 1 86 ? 9.234 -25.531 -9.836 1 98.12 86 THR B C 1
ATOM 2910 O O . THR B 1 86 ? 9.773 -24.609 -9.219 1 98.12 86 THR B O 1
ATOM 2913 N N . ALA B 1 87 ? 9.828 -26.328 -10.68 1 96 87 ALA B N 1
ATOM 2914 C CA . ALA B 1 87 ? 11.258 -26.188 -10.938 1 96 87 ALA B CA 1
ATOM 2915 C C . ALA B 1 87 ? 11.516 -25.156 -12.039 1 96 87 ALA B C 1
ATOM 2917 O O . ALA B 1 87 ? 12.656 -24.953 -12.453 1 96 87 ALA B O 1
ATOM 2918 N N . GLY B 1 88 ? 10.453 -24.531 -12.453 1 94.94 88 GLY B N 1
ATOM 2919 C CA . GLY B 1 88 ? 10.609 -23.5 -13.461 1 94.94 88 GLY B CA 1
ATOM 2920 C C . GLY B 1 88 ? 10.438 -24.016 -14.883 1 94.94 88 GLY B C 1
ATOM 2921 O O . GLY B 1 88 ? 9.812 -25.062 -15.094 1 94.94 88 GLY B O 1
ATOM 2922 N N . LEU B 1 89 ? 10.836 -23.203 -15.883 1 90.38 89 LEU B N 1
ATOM 2923 C CA . LEU B 1 89 ? 10.633 -23.516 -17.297 1 90.38 89 LEU B CA 1
ATOM 2924 C C . LEU B 1 89 ? 11.398 -24.766 -17.688 1 90.38 89 LEU B C 1
ATOM 2926 O O . LEU B 1 89 ? 12.562 -24.938 -17.297 1 90.38 89 LEU B O 1
ATOM 2930 N N . ASP B 1 90 ? 10.656 -25.594 -18.406 1 87.12 90 ASP B N 1
ATOM 2931 C CA . ASP B 1 90 ? 11.258 -26.828 -18.906 1 87.12 90 ASP B CA 1
ATOM 2932 C C . ASP B 1 90 ? 12.023 -26.562 -20.203 1 87.12 90 ASP B C 1
ATOM 2934 O O . ASP B 1 90 ? 11.477 -26.719 -21.297 1 87.12 90 ASP B O 1
ATOM 2938 N N . PHE B 1 91 ? 13.242 -26.25 -20.172 1 74.44 91 PHE B N 1
ATOM 2939 C CA . PHE B 1 91 ? 14.055 -25.891 -21.344 1 74.44 91 PHE B CA 1
ATOM 2940 C C . PHE B 1 91 ? 14.281 -27.109 -22.234 1 74.44 91 PHE B C 1
ATOM 2942 O O . PHE B 1 91 ? 14.469 -26.969 -23.438 1 74.44 91 PHE B O 1
ATOM 2949 N N . GLY B 1 92 ? 14.242 -28.25 -21.578 1 74.5 92 GLY B N 1
ATOM 2950 C CA . GLY B 1 92 ? 14.344 -29.438 -22.406 1 74.5 92 GLY B CA 1
ATOM 2951 C C . GLY B 1 92 ? 13.227 -29.547 -23.422 1 74.5 92 GLY B C 1
ATOM 2952 O O . GLY B 1 92 ? 13.477 -29.781 -24.609 1 74.5 92 GLY B O 1
ATOM 2953 N N . SER B 1 93 ? 12.07 -29.328 -23 1 72.56 93 SER B N 1
ATOM 2954 C CA . SER B 1 93 ? 10.914 -29.359 -23.891 1 72.56 93 SER B CA 1
ATOM 2955 C C . SER B 1 93 ? 10.875 -28.125 -24.781 1 72.56 93 SER B C 1
ATOM 2957 O O . SER B 1 93 ? 10.516 -28.219 -25.969 1 72.56 93 SER B O 1
ATOM 2959 N N . ALA B 1 94 ? 11.32 -26.984 -24.234 1 68.69 94 ALA B N 1
ATOM 2960 C CA . ALA B 1 94 ? 11.273 -25.719 -24.984 1 68.69 94 ALA B CA 1
ATOM 2961 C C . ALA B 1 94 ? 12.227 -25.766 -26.188 1 68.69 94 ALA B C 1
ATOM 2963 O O . ALA B 1 94 ? 11.883 -25.297 -27.266 1 68.69 94 ALA B O 1
ATOM 2964 N N . LEU B 1 95 ? 13.305 -26.359 -25.938 1 67.69 95 LEU B N 1
ATOM 2965 C CA . LEU B 1 95 ? 14.336 -26.422 -26.969 1 67.69 95 LEU B CA 1
ATOM 2966 C C . LEU B 1 95 ? 13.953 -27.406 -28.078 1 67.69 95 LEU B C 1
ATOM 2968 O O . LEU B 1 95 ? 14.477 -27.328 -29.188 1 67.69 95 LEU B O 1
ATOM 2972 N N . LYS B 1 96 ? 13 -28.25 -27.75 1 73.06 96 LYS B N 1
ATOM 2973 C CA . LYS B 1 96 ? 12.578 -29.266 -28.719 1 73.06 96 LYS B CA 1
ATOM 2974 C C . LYS B 1 96 ? 11.547 -28.688 -29.688 1 73.06 96 LYS B C 1
ATOM 2976 O O . LYS B 1 96 ? 11.297 -29.266 -30.75 1 73.06 96 LYS B O 1
ATOM 2981 N N . THR B 1 97 ? 11 -27.609 -29.359 1 76.25 97 THR B N 1
ATOM 2982 C CA . THR B 1 97 ? 9.977 -27.016 -30.219 1 76.25 97 THR B CA 1
ATOM 2983 C C . THR B 1 97 ? 10.234 -25.531 -30.422 1 76.25 97 THR B C 1
ATOM 2985 O O . THR B 1 97 ? 9.43 -24.688 -30.016 1 76.25 97 THR B O 1
ATOM 2988 N N . PRO B 1 98 ? 11.289 -25.219 -31.156 1 74.94 98 PRO B N 1
ATOM 2989 C CA . PRO B 1 98 ? 11.648 -23.812 -31.328 1 74.94 98 PRO B CA 1
ATOM 2990 C C . PRO B 1 98 ? 10.531 -22.984 -31.953 1 74.94 98 PRO B C 1
ATOM 2992 O O . PRO B 1 98 ? 10.344 -21.828 -31.594 1 74.94 98 PRO B O 1
ATOM 2995 N N . ALA B 1 99 ? 9.836 -23.656 -32.875 1 76.88 99 ALA B N 1
ATOM 2996 C CA . ALA B 1 99 ? 8.734 -22.938 -33.5 1 76.88 99 ALA B CA 1
ATOM 2997 C C . ALA B 1 99 ? 7.648 -22.594 -32.5 1 76.88 99 ALA B C 1
ATOM 2999 O O . ALA B 1 99 ? 7.043 -21.516 -32.562 1 76.88 99 ALA B O 1
ATOM 3000 N N . GLY B 1 100 ? 7.414 -23.453 -31.594 1 76.56 100 GLY B N 1
ATOM 3001 C CA . GLY B 1 100 ? 6.441 -23.203 -30.547 1 76.56 100 GLY B CA 1
ATOM 3002 C C . GLY B 1 100 ? 6.828 -22.062 -29.625 1 76.56 100 GLY B C 1
ATOM 3003 O O . GLY B 1 100 ? 5.984 -21.25 -29.25 1 76.56 100 GLY B O 1
ATOM 3004 N N . ILE B 1 101 ? 8.07 -21.953 -29.375 1 78 101 ILE B N 1
ATOM 3005 C CA . ILE B 1 101 ? 8.586 -20.891 -28.516 1 78 101 ILE B CA 1
ATOM 3006 C C . ILE B 1 101 ? 8.422 -19.531 -29.203 1 78 101 ILE B C 1
ATOM 3008 O O . ILE B 1 101 ? 7.984 -18.562 -28.594 1 78 101 ILE B O 1
ATOM 3012 N N . ALA B 1 102 ? 8.812 -19.562 -30.438 1 79.25 102 ALA B N 1
ATOM 3013 C CA . ALA B 1 102 ? 8.695 -18.328 -31.219 1 79.25 102 ALA B CA 1
ATOM 3014 C C . ALA B 1 102 ? 7.258 -17.828 -31.234 1 79.25 102 ALA B C 1
ATOM 3016 O O . ALA B 1 102 ? 7.004 -16.641 -31.078 1 79.25 102 ALA B O 1
ATOM 3017 N N . LYS B 1 103 ? 6.395 -18.75 -31.422 1 82.38 103 LYS B N 1
ATOM 3018 C CA . LYS B 1 103 ? 4.977 -18.391 -31.438 1 82.38 103 LYS B CA 1
ATOM 3019 C C . LYS B 1 103 ? 4.527 -17.875 -30.078 1 82.38 103 LYS B C 1
ATOM 3021 O O . LYS B 1 103 ? 3.748 -16.922 -30 1 82.38 103 LYS B O 1
ATOM 3026 N N . ALA B 1 104 ? 5.012 -18.484 -29.078 1 84.44 104 ALA B N 1
ATOM 3027 C CA . ALA B 1 104 ? 4.637 -18.125 -27.703 1 84.44 104 ALA B CA 1
ATOM 3028 C C . ALA B 1 104 ? 5.227 -16.766 -27.328 1 84.44 104 ALA B C 1
ATOM 3030 O O . ALA B 1 104 ? 4.75 -16.125 -26.391 1 84.44 104 ALA B O 1
ATOM 3031 N N . PHE B 1 105 ? 6.18 -16.234 -28.016 1 85.44 105 PHE B N 1
ATOM 3032 C CA . PHE B 1 105 ? 6.852 -14.969 -27.734 1 85.44 105 PHE B CA 1
ATOM 3033 C C . PHE B 1 105 ? 6.121 -13.805 -28.406 1 85.44 105 PHE B C 1
ATOM 3035 O O . PHE B 1 105 ? 6.363 -12.648 -28.078 1 85.44 105 PHE B O 1
ATOM 3042 N N . VAL B 1 106 ? 5.254 -14.148 -29.375 1 83.88 106 VAL B N 1
ATOM 3043 C CA . VAL B 1 106 ? 4.531 -13.109 -30.094 1 83.88 106 VAL B CA 1
ATOM 3044 C C . VAL B 1 106 ? 3.406 -12.562 -29.219 1 83.88 106 VAL B C 1
ATOM 3046 O O . VAL B 1 106 ? 2.551 -13.312 -28.75 1 83.88 106 VAL B O 1
ATOM 3049 N N . PRO B 1 107 ? 3.447 -11.234 -28.984 1 85.75 107 PRO B N 1
ATOM 3050 C CA . PRO B 1 107 ? 2.373 -10.672 -28.172 1 85.75 107 PRO B CA 1
ATOM 3051 C C . PRO B 1 107 ? 1.035 -10.609 -28.906 1 85.75 107 PRO B C 1
ATOM 3053 O O . PRO B 1 107 ? 1.005 -10.492 -30.125 1 85.75 107 PRO B O 1
ATOM 3056 N N . ARG B 1 108 ? 0.082 -10.781 -28.141 1 83.75 108 ARG B N 1
ATOM 3057 C CA . ARG B 1 108 ? -1.25 -10.469 -28.641 1 83.75 108 ARG B CA 1
ATOM 3058 C C . ARG B 1 108 ? -1.568 -8.984 -28.453 1 83.75 108 ARG B C 1
ATOM 3060 O O . ARG B 1 108 ? -1.637 -8.5 -27.328 1 83.75 108 ARG B O 1
ATOM 3067 N N . PRO B 1 109 ? -1.724 -8.203 -29.469 1 78.12 109 PRO B N 1
ATOM 3068 C CA . PRO B 1 109 ? -1.793 -6.742 -29.438 1 78.12 109 PRO B CA 1
ATOM 3069 C C . PRO B 1 109 ? -2.859 -6.23 -28.469 1 78.12 109 PRO B C 1
ATOM 3071 O O . PRO B 1 109 ? -2.637 -5.242 -27.766 1 78.12 109 PRO B O 1
ATOM 3074 N N . TRP B 1 110 ? -3.963 -6.887 -28.375 1 84.06 110 TRP B N 1
ATOM 3075 C CA . TRP B 1 110 ? -5.059 -6.355 -27.562 1 84.06 110 TRP B CA 1
ATOM 3076 C C . TRP B 1 110 ? -4.824 -6.621 -26.078 1 84.06 110 TRP B C 1
ATOM 3078 O O . TRP B 1 110 ? -5.418 -5.957 -25.234 1 84.06 110 TRP B O 1
ATOM 3088 N N . ARG B 1 111 ? -3.957 -7.531 -25.719 1 84 111 ARG B N 1
ATOM 3089 C CA . ARG B 1 111 ? -3.713 -7.883 -24.328 1 84 111 ARG B CA 1
ATOM 3090 C C . ARG B 1 111 ? -2.447 -7.215 -23.812 1 84 111 ARG B C 1
ATOM 3092 O O . ARG B 1 111 ? -2.33 -6.938 -22.609 1 84 111 ARG B O 1
ATOM 3099 N N . GLY B 1 112 ? -1.453 -7.004 -24.703 1 90.5 112 GLY B N 1
ATOM 3100 C CA . GLY B 1 112 ? -0.186 -6.387 -24.344 1 90.5 112 GLY B CA 1
ATOM 3101 C C . GLY B 1 112 ? 0.81 -7.367 -23.766 1 90.5 112 GLY B C 1
ATOM 3102 O O . GLY B 1 112 ? 1.854 -6.965 -23.25 1 90.5 112 GLY B O 1
ATOM 3103 N N . THR B 1 113 ? 0.406 -8.695 -23.734 1 94.5 113 THR B N 1
ATOM 3104 C CA . THR B 1 113 ? 1.279 -9.734 -23.203 1 94.5 113 THR B CA 1
ATOM 3105 C C . THR B 1 113 ? 1.421 -10.883 -24.203 1 94.5 113 THR B C 1
ATOM 3107 O O . THR B 1 113 ? 0.498 -11.156 -24.969 1 94.5 113 THR B O 1
ATOM 3110 N N . ASN B 1 114 ? 2.586 -11.508 -24.266 1 93.88 114 ASN B N 1
ATOM 3111 C CA . ASN B 1 114 ? 2.727 -12.797 -24.922 1 93.88 114 ASN B CA 1
ATOM 3112 C C . ASN B 1 114 ? 2.342 -13.945 -23.984 1 93.88 114 ASN B C 1
ATOM 3114 O O . ASN B 1 114 ? 1.899 -13.719 -22.859 1 93.88 114 ASN B O 1
ATOM 3118 N N . THR B 1 115 ? 2.432 -15.18 -24.438 1 92 115 THR B N 1
ATOM 3119 C CA . THR B 1 115 ? 1.96 -16.328 -23.688 1 92 115 THR B CA 1
ATOM 3120 C C . THR B 1 115 ? 2.744 -16.484 -22.391 1 92 115 THR B C 1
ATOM 3122 O O . THR B 1 115 ? 2.166 -16.766 -21.328 1 92 115 THR B O 1
ATOM 3125 N N . PHE B 1 116 ? 4.094 -16.297 -22.453 1 93.25 116 PHE B N 1
ATOM 3126 C CA . PHE B 1 116 ? 4.926 -16.375 -21.266 1 93.25 116 PHE B CA 1
ATOM 3127 C C . PHE B 1 116 ? 4.492 -15.359 -20.219 1 93.25 116 PHE B C 1
ATOM 3129 O O . PHE B 1 116 ? 4.281 -15.695 -19.047 1 93.25 116 PHE B O 1
ATOM 3136 N N . GLN B 1 117 ? 4.285 -14.18 -20.641 1 96.88 117 GLN B N 1
ATOM 3137 C CA . GLN B 1 117 ? 3.885 -13.086 -19.766 1 96.88 117 GLN B CA 1
ATOM 3138 C C . GLN B 1 117 ? 2.463 -13.289 -19.25 1 96.88 117 GLN B C 1
ATOM 3140 O O . GLN B 1 117 ? 2.188 -13.07 -18.062 1 96.88 117 GLN B O 1
ATOM 3145 N N . GLU B 1 118 ? 1.611 -13.727 -20.078 1 96.62 118 GLU B N 1
ATOM 3146 C CA . GLU B 1 118 ? 0.198 -13.852 -19.734 1 96.62 118 GLU B CA 1
ATOM 3147 C C . GLU B 1 118 ? -0.028 -14.969 -18.734 1 96.62 118 GLU B C 1
ATOM 3149 O O . GLU B 1 118 ? -0.929 -14.883 -17.891 1 96.62 118 GLU B O 1
ATOM 3154 N N . ALA B 1 119 ? 0.779 -15.977 -18.812 1 97 119 ALA B N 1
ATOM 3155 C CA . ALA B 1 119 ? 0.647 -17.094 -17.875 1 97 119 ALA B CA 1
ATOM 3156 C C . ALA B 1 119 ? 0.749 -16.609 -16.438 1 97 119 ALA B C 1
ATOM 3158 O O . ALA B 1 119 ? 0.128 -17.188 -15.539 1 97 119 ALA B O 1
ATOM 3159 N N . CYS B 1 120 ? 1.469 -15.562 -16.25 1 98.44 120 CYS B N 1
ATOM 3160 C CA . CYS B 1 120 ? 1.633 -14.992 -14.922 1 98.44 120 CYS B CA 1
ATOM 3161 C C . CYS B 1 120 ? 0.672 -13.828 -14.703 1 98.44 120 CYS B C 1
ATOM 3163 O O . CYS B 1 120 ? -0.085 -13.812 -13.734 1 98.44 120 CYS B O 1
ATOM 3165 N N . TRP B 1 121 ? 0.601 -12.969 -15.664 1 97.94 121 TRP B N 1
ATOM 3166 C CA . TRP B 1 121 ? -0.047 -11.672 -15.5 1 97.94 121 TRP B CA 1
ATOM 3167 C C . TRP B 1 121 ? -1.564 -11.82 -15.477 1 97.94 121 TRP B C 1
ATOM 3169 O O . TRP B 1 121 ? -2.268 -10.984 -14.898 1 97.94 121 TRP B O 1
ATOM 3179 N N . ALA B 1 122 ? -2.082 -12.867 -16.094 1 97.88 122 ALA B N 1
ATOM 3180 C CA . ALA B 1 122 ? -3.525 -13.102 -16.094 1 97.88 122 ALA B CA 1
ATOM 3181 C C . ALA B 1 122 ? -4.035 -13.297 -14.664 1 97.88 122 ALA B C 1
ATOM 3183 O O . ALA B 1 122 ? -5.164 -12.914 -14.344 1 97.88 122 ALA B O 1
ATOM 3184 N N . PHE B 1 123 ? -3.205 -13.883 -13.789 1 98.5 123 PHE B N 1
ATOM 3185 C CA . PHE B 1 123 ? -3.594 -14.062 -12.391 1 98.5 123 PHE B CA 1
ATOM 3186 C C . PHE B 1 123 ? -3.586 -12.727 -11.648 1 98.5 123 PHE B C 1
ATOM 3188 O O . PHE B 1 123 ? -4.441 -12.484 -10.797 1 98.5 123 PHE B O 1
ATOM 3195 N N . ARG B 1 124 ? -2.629 -11.844 -11.969 1 97.88 124 ARG B N 1
ATOM 3196 C CA . ARG B 1 124 ? -2.584 -10.492 -11.414 1 97.88 124 ARG B CA 1
ATOM 3197 C C . ARG B 1 124 ? -3.846 -9.711 -11.766 1 97.88 124 ARG B C 1
ATOM 3199 O O . ARG B 1 124 ? -4.359 -8.945 -10.945 1 97.88 124 ARG B O 1
ATOM 3206 N N . ARG B 1 125 ? -4.402 -9.961 -12.906 1 96.62 125 ARG B N 1
ATOM 3207 C CA . ARG B 1 125 ? -5.52 -9.18 -13.43 1 96.62 125 ARG B CA 1
ATOM 3208 C C . ARG B 1 125 ? -6.848 -9.68 -12.883 1 96.62 125 ARG B C 1
ATOM 3210 O O . ARG B 1 125 ? -7.891 -9.055 -13.094 1 96.62 125 ARG B O 1
ATOM 3217 N N . LEU B 1 126 ? -6.836 -10.852 -12.281 1 98.06 126 LEU B N 1
ATOM 3218 C CA . LEU B 1 126 ? -8.086 -11.383 -11.75 1 98.06 126 LEU B CA 1
ATOM 3219 C C . LEU B 1 126 ? -8.711 -10.406 -10.758 1 98.06 126 LEU B C 1
ATOM 3221 O O . LEU B 1 126 ? -8 -9.781 -9.961 1 98.06 126 LEU B O 1
ATOM 3225 N N . PRO B 1 127 ? -10.008 -10.242 -10.703 1 97.56 127 PRO B N 1
ATOM 3226 C CA . PRO B 1 127 ? -10.68 -9.328 -9.781 1 97.56 127 PRO B CA 1
ATOM 3227 C C . PRO B 1 127 ? -10.867 -9.93 -8.391 1 97.56 127 PRO B C 1
ATOM 3229 O O . PRO B 1 127 ? -11.758 -9.508 -7.645 1 97.56 127 PRO B O 1
ATOM 3232 N N . VAL B 1 128 ? -10.172 -10.984 -8.102 1 98.25 128 VAL B N 1
ATOM 3233 C CA . VAL B 1 128 ? -10.172 -11.641 -6.797 1 98.25 128 VAL B CA 1
ATOM 3234 C C . VAL B 1 128 ? -8.734 -11.852 -6.316 1 98.25 128 VAL B C 1
ATOM 3236 O O . VAL B 1 128 ? -7.816 -11.961 -7.129 1 98.25 128 VAL B O 1
ATOM 3239 N N . PRO B 1 129 ? -8.523 -11.891 -4.992 1 98.69 129 PRO B N 1
ATOM 3240 C CA . PRO B 1 129 ? -7.164 -12.117 -4.488 1 98.69 129 PRO B CA 1
ATOM 3241 C C . PRO B 1 129 ? -6.59 -13.461 -4.918 1 98.69 129 PRO B C 1
ATOM 3243 O O . PRO B 1 129 ? -7.316 -14.461 -4.953 1 98.69 129 PRO B O 1
ATOM 3246 N N . VAL B 1 130 ? -5.367 -13.469 -5.312 1 98.94 130 VAL B N 1
ATOM 3247 C CA . VAL B 1 130 ? -4.602 -14.664 -5.645 1 98.94 130 VAL B CA 1
ATOM 3248 C C . VAL B 1 130 ? -3.516 -14.891 -4.594 1 98.94 130 VAL B C 1
ATOM 3250 O O . VAL B 1 130 ? -2.65 -14.039 -4.395 1 98.94 130 VAL B O 1
ATOM 3253 N N . ILE B 1 131 ? -3.561 -16.031 -3.936 1 98.94 131 ILE B N 1
ATOM 3254 C CA . ILE B 1 131 ? -2.625 -16.375 -2.871 1 98.94 131 ILE B CA 1
ATOM 3255 C C . ILE B 1 131 ? -1.794 -17.594 -3.283 1 98.94 131 ILE B C 1
ATOM 3257 O O . ILE B 1 131 ? -2.344 -18.641 -3.615 1 98.94 131 ILE B O 1
ATOM 3261 N N . ALA B 1 132 ? -0.473 -17.438 -3.275 1 98.94 132 ALA B N 1
ATOM 3262 C CA . ALA B 1 132 ? 0.417 -18.547 -3.645 1 98.94 132 ALA B CA 1
ATOM 3263 C C . ALA B 1 132 ? 0.867 -19.328 -2.412 1 98.94 132 ALA B C 1
ATOM 3265 O O . ALA B 1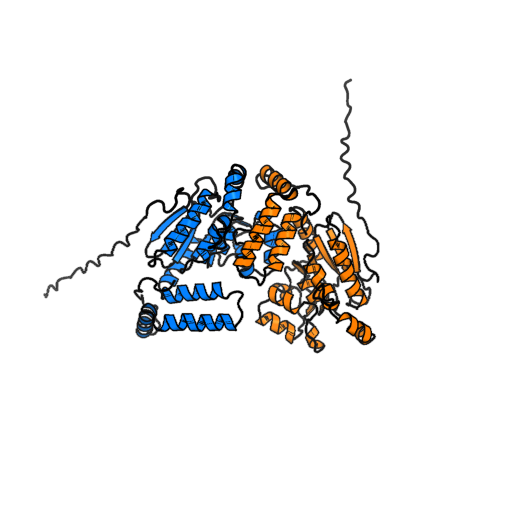 132 ? 1.153 -18.734 -1.368 1 98.94 132 ALA B O 1
ATOM 3266 N N . ALA B 1 133 ? 0.861 -20.609 -2.512 1 98.94 133 ALA B N 1
ATOM 3267 C CA . ALA B 1 133 ? 1.398 -21.531 -1.519 1 98.94 133 ALA B CA 1
ATOM 3268 C C . ALA B 1 133 ? 2.607 -22.281 -2.068 1 98.94 133 ALA B C 1
ATOM 3270 O O . ALA B 1 133 ? 2.465 -23.172 -2.916 1 98.94 133 ALA B O 1
ATOM 3271 N N . VAL B 1 134 ? 3.795 -21.969 -1.492 1 98.88 134 VAL B N 1
ATOM 3272 C CA . VAL B 1 134 ? 5.031 -22.438 -2.111 1 98.88 134 VAL B CA 1
ATOM 3273 C C . VAL B 1 134 ? 5.715 -23.453 -1.198 1 98.88 134 VAL B C 1
ATOM 3275 O O . VAL B 1 134 ? 6.027 -23.141 -0.045 1 98.88 134 VAL B O 1
ATOM 3278 N N . GLU B 1 135 ? 5.863 -24.609 -1.715 1 98.56 135 GLU B N 1
ATOM 3279 C CA . GLU B 1 135 ? 6.668 -25.688 -1.138 1 98.56 135 GLU B CA 1
ATOM 3280 C C . GLU B 1 135 ? 7.68 -26.219 -2.148 1 98.56 135 GLU B C 1
ATOM 3282 O O . GLU B 1 135 ? 7.453 -26.156 -3.357 1 98.56 135 GLU B O 1
ATOM 3287 N N . GLY B 1 136 ? 8.758 -26.75 -1.61 1 98.31 136 GLY B N 1
ATOM 3288 C CA . GLY B 1 136 ? 9.75 -27.312 -2.52 1 98.31 136 GLY B CA 1
ATOM 3289 C C . GLY B 1 136 ? 10.453 -26.25 -3.352 1 98.31 136 GLY B C 1
ATOM 3290 O O . GLY B 1 136 ? 10.992 -25.281 -2.812 1 98.31 136 GLY B O 1
ATOM 3291 N N . PHE B 1 137 ? 10.398 -26.391 -4.66 1 98.44 137 PHE B N 1
ATOM 3292 C CA . PHE B 1 137 ? 11.117 -25.484 -5.551 1 98.44 137 PHE B CA 1
ATOM 3293 C C . PHE B 1 137 ? 10.195 -24.391 -6.062 1 98.44 137 PHE B C 1
ATOM 3295 O O . PHE B 1 137 ? 9.023 -24.641 -6.367 1 98.44 137 PHE B O 1
ATOM 3302 N N . CYS B 1 138 ? 10.656 -23.234 -6.16 1 98.75 138 CYS B N 1
ATOM 3303 C CA . CYS B 1 138 ? 10.094 -22.078 -6.867 1 98.75 138 CYS B CA 1
ATOM 3304 C C . CYS B 1 138 ? 11.172 -21.359 -7.668 1 98.75 138 CYS B C 1
ATOM 3306 O O . CYS B 1 138 ? 11.797 -20.422 -7.172 1 98.75 138 CYS B O 1
ATOM 3308 N N . PHE B 1 139 ? 11.375 -21.812 -8.938 1 98.25 139 PHE B N 1
ATOM 3309 C CA . PHE B 1 139 ? 12.516 -21.359 -9.727 1 98.25 139 PHE B CA 1
ATOM 3310 C C . PHE B 1 139 ? 12.047 -20.672 -10.992 1 98.25 139 PHE B C 1
ATOM 3312 O O . PHE B 1 139 ? 11.078 -21.094 -11.625 1 98.25 139 PHE B O 1
ATOM 3319 N N . GLY B 1 140 ? 12.805 -19.672 -11.375 1 97.38 140 GLY B N 1
ATOM 3320 C CA . GLY B 1 140 ? 12.609 -19.016 -12.664 1 97.38 140 GLY B CA 1
ATOM 3321 C C . GLY B 1 140 ? 11.18 -18.594 -12.898 1 97.38 140 GLY B C 1
ATOM 3322 O O . GLY B 1 140 ? 10.625 -17.797 -12.125 1 97.38 140 GLY B O 1
ATOM 3323 N N . GLY B 1 141 ? 10.555 -19.219 -13.867 1 97.44 141 GLY B N 1
ATOM 3324 C CA . GLY B 1 141 ? 9.164 -18.922 -14.164 1 97.44 141 GLY B CA 1
ATOM 3325 C C . GLY B 1 141 ? 8.25 -19.094 -12.969 1 97.44 141 GLY B C 1
ATOM 3326 O O . GLY B 1 141 ? 7.23 -18.406 -12.859 1 97.44 141 GLY B O 1
ATOM 3327 N N . GLY B 1 142 ? 8.586 -19.938 -12.07 1 98.56 142 GLY B N 1
ATOM 3328 C CA . GLY B 1 142 ? 7.82 -20.109 -10.844 1 98.56 142 GLY B CA 1
ATOM 3329 C C . GLY B 1 142 ? 7.809 -18.859 -9.977 1 98.56 142 GLY B C 1
ATOM 3330 O O . GLY B 1 142 ? 6.758 -18.453 -9.477 1 98.56 142 GLY B O 1
ATOM 3331 N N . VAL B 1 143 ? 9 -18.25 -9.797 1 98.81 143 VAL B N 1
ATOM 3332 C CA . VAL B 1 143 ? 9.102 -17.016 -9.023 1 98.81 143 VAL B CA 1
ATOM 3333 C C . VAL B 1 143 ? 8.289 -15.914 -9.695 1 98.81 143 VAL B C 1
ATOM 3335 O O . VAL B 1 143 ? 7.602 -15.148 -9.016 1 98.81 143 VAL B O 1
ATOM 3338 N N . GLN B 1 144 ? 8.352 -15.867 -11 1 98.62 144 GLN B N 1
ATOM 3339 C CA . GLN B 1 144 ? 7.613 -14.844 -11.734 1 98.62 144 GLN B CA 1
ATOM 3340 C C . GLN B 1 144 ? 6.105 -15.055 -11.609 1 98.62 144 GLN B C 1
ATOM 3342 O O . GLN B 1 144 ? 5.348 -14.086 -11.484 1 98.62 144 GLN B O 1
ATOM 3347 N N . LEU B 1 145 ? 5.668 -16.297 -11.586 1 98.69 145 LEU B N 1
ATOM 3348 C CA . LEU B 1 145 ? 4.258 -16.625 -11.406 1 98.69 145 LEU B CA 1
ATOM 3349 C C . LEU B 1 145 ? 3.779 -16.203 -10.016 1 98.69 145 LEU B C 1
ATOM 3351 O O . LEU B 1 145 ? 2.752 -15.531 -9.883 1 98.69 145 LEU B O 1
ATOM 3355 N N . VAL B 1 146 ? 4.543 -16.516 -8.953 1 98.75 146 VAL B N 1
ATOM 3356 C CA . VAL B 1 146 ? 4.062 -16.203 -7.609 1 98.75 146 VAL B CA 1
ATOM 3357 C C . VAL B 1 146 ? 4.254 -14.727 -7.32 1 98.75 146 VAL B C 1
ATOM 3359 O O . VAL B 1 146 ? 3.531 -14.148 -6.504 1 98.75 146 VAL B O 1
ATOM 3362 N N . ALA B 1 147 ? 5.199 -14.055 -7.984 1 98.44 147 ALA B N 1
ATOM 3363 C CA . ALA B 1 147 ? 5.359 -12.609 -7.82 1 98.44 147 ALA B CA 1
ATOM 3364 C C . ALA B 1 147 ? 4.145 -11.859 -8.359 1 98.44 147 ALA B C 1
ATOM 3366 O O . ALA B 1 147 ? 3.877 -10.727 -7.949 1 98.44 147 ALA B O 1
ATOM 3367 N N . ALA B 1 148 ? 3.438 -12.477 -9.266 1 97.44 148 ALA B N 1
ATOM 3368 C CA . ALA B 1 148 ? 2.23 -11.875 -9.82 1 97.44 148 ALA B CA 1
ATOM 3369 C C . ALA B 1 148 ? 1.028 -12.109 -8.914 1 97.44 148 ALA B C 1
ATOM 3371 O O . ALA B 1 148 ? -0.015 -11.469 -9.078 1 97.44 148 ALA B O 1
ATOM 3372 N N . ALA B 1 149 ? 1.117 -13.023 -7.973 1 98.75 149 ALA B N 1
ATOM 3373 C CA . ALA B 1 149 ? 0.071 -13.234 -6.977 1 98.75 149 ALA B CA 1
ATOM 3374 C C . ALA B 1 149 ? -0.011 -12.055 -6.008 1 98.75 149 ALA B C 1
ATOM 3376 O O . ALA B 1 149 ? 0.865 -11.188 -6.004 1 98.75 149 ALA B O 1
ATOM 3377 N N . ASP B 1 150 ? -1.064 -12.023 -5.223 1 98.75 150 ASP B N 1
ATOM 3378 C CA . ASP B 1 150 ? -1.275 -10.914 -4.297 1 98.75 150 ASP B CA 1
ATOM 3379 C C . ASP B 1 150 ? -0.584 -11.172 -2.961 1 98.75 150 ASP B C 1
ATOM 3381 O O . ASP B 1 150 ? -0.271 -10.234 -2.227 1 98.75 150 ASP B O 1
ATOM 3385 N N . TYR B 1 151 ? -0.422 -12.383 -2.604 1 98.75 151 TYR B N 1
ATOM 3386 C CA . TYR B 1 151 ? 0.216 -12.797 -1.36 1 98.75 151 TYR B CA 1
ATOM 3387 C C . TYR B 1 151 ? 0.855 -14.172 -1.508 1 98.75 151 TYR B C 1
ATOM 3389 O O . TYR B 1 151 ? 0.366 -15.008 -2.266 1 98.75 151 TYR B O 1
ATOM 3397 N N . ARG B 1 152 ? 1.998 -14.391 -0.762 1 98.88 152 ARG B N 1
ATOM 3398 C CA . ARG B 1 152 ? 2.752 -15.633 -0.924 1 98.88 152 ARG B CA 1
ATOM 3399 C C . ARG B 1 152 ? 3.123 -16.234 0.43 1 98.88 152 ARG B C 1
ATOM 3401 O O . ARG B 1 152 ? 3.836 -15.602 1.216 1 98.88 152 ARG B O 1
ATOM 3408 N N . PHE B 1 153 ? 2.676 -17.406 0.667 1 98.88 153 PHE B N 1
ATOM 3409 C CA . PHE B 1 153 ? 3.16 -18.219 1.784 1 98.88 153 PHE B CA 1
ATOM 3410 C C . PHE B 1 153 ? 4.215 -19.203 1.319 1 98.88 153 PHE B C 1
ATOM 3412 O O . PHE B 1 153 ? 4.121 -19.75 0.217 1 98.88 153 PHE B O 1
ATOM 3419 N N . THR B 1 154 ? 5.203 -19.484 2.135 1 98.94 154 THR B N 1
ATOM 3420 C CA . THR B 1 154 ? 6.27 -20.422 1.772 1 98.94 154 THR B CA 1
ATOM 3421 C C . THR B 1 154 ? 6.727 -21.219 2.99 1 98.94 154 THR B C 1
ATOM 3423 O O . THR B 1 154 ? 6.719 -20.703 4.113 1 98.94 154 THR B O 1
ATOM 3426 N N . THR B 1 155 ? 7.059 -22.453 2.748 1 98.88 155 THR B N 1
ATOM 3427 C CA . THR B 1 155 ? 7.785 -23.156 3.807 1 98.88 155 THR B CA 1
ATOM 3428 C C . THR B 1 155 ? 9.172 -22.547 4 1 98.88 155 THR B C 1
ATOM 3430 O O . THR B 1 155 ? 9.719 -21.922 3.08 1 98.88 155 THR B O 1
ATOM 3433 N N . ALA B 1 156 ? 9.688 -22.734 5.16 1 98.75 156 ALA B N 1
ATOM 3434 C CA . ALA B 1 156 ? 10.992 -22.188 5.496 1 98.75 156 ALA B CA 1
ATOM 3435 C C . ALA B 1 156 ? 12.086 -22.766 4.609 1 98.75 156 ALA B C 1
ATOM 3437 O O . ALA B 1 156 ? 13.055 -22.094 4.266 1 98.75 156 ALA B O 1
ATOM 3438 N N . ASP B 1 157 ? 11.891 -24.016 4.199 1 98.62 157 ASP B N 1
ATOM 3439 C CA . ASP B 1 157 ? 12.961 -24.734 3.523 1 98.62 157 ASP B CA 1
ATOM 3440 C C . ASP B 1 157 ? 12.75 -24.75 2.012 1 98.62 157 ASP B C 1
ATOM 3442 O O . ASP B 1 157 ? 13.516 -25.375 1.274 1 98.62 157 ASP B O 1
ATOM 3446 N N . ALA B 1 158 ? 11.656 -24.141 1.542 1 98.81 158 ALA B N 1
ATOM 3447 C CA . ALA B 1 158 ? 11.5 -24.047 0.094 1 98.81 158 ALA B CA 1
ATOM 3448 C C . ALA B 1 158 ? 12.734 -23.422 -0.553 1 98.81 158 ALA B C 1
ATOM 3450 O O . ALA B 1 158 ? 13.477 -22.688 0.096 1 98.81 158 ALA B O 1
ATOM 3451 N N . GLN B 1 159 ? 13.016 -23.797 -1.772 1 98.81 159 GLN B N 1
ATOM 3452 C CA . GLN B 1 159 ? 14.141 -23.234 -2.512 1 98.81 159 GLN B CA 1
ATOM 3453 C C . GLN B 1 159 ? 13.664 -22.25 -3.584 1 98.81 159 GLN B C 1
ATOM 3455 O O . GLN B 1 159 ? 12.875 -22.625 -4.461 1 98.81 159 GLN B O 1
ATOM 3460 N N . TRP B 1 160 ? 14.172 -21.016 -3.51 1 98.81 160 TRP B N 1
ATOM 3461 C CA . TRP B 1 160 ? 13.773 -19.922 -4.387 1 98.81 160 TRP B CA 1
ATOM 3462 C C . TRP B 1 160 ? 14.938 -19.453 -5.25 1 98.81 160 TRP B C 1
ATOM 3464 O O . TRP B 1 160 ? 16.094 -19.469 -4.809 1 98.81 160 TRP B O 1
ATOM 3474 N N . SER B 1 161 ? 14.641 -19.078 -6.492 1 98.75 161 SER B N 1
ATOM 3475 C CA . SER B 1 161 ? 15.68 -18.516 -7.344 1 98.75 161 SER B CA 1
ATOM 3476 C C . SER B 1 161 ? 15.07 -17.812 -8.555 1 98.75 161 SER B C 1
ATOM 3478 O O . SER B 1 161 ? 14.219 -18.375 -9.242 1 98.75 161 SER B O 1
ATOM 3480 N N . VAL B 1 162 ? 15.445 -16.547 -8.719 1 98.31 162 VAL B N 1
ATOM 3481 C CA . VAL B 1 162 ? 15.258 -15.945 -10.039 1 98.31 162 VAL B CA 1
ATOM 3482 C C . VAL B 1 162 ? 16.281 -16.516 -11.016 1 98.31 162 VAL B C 1
ATOM 3484 O O . VAL B 1 162 ? 17.266 -15.867 -11.344 1 98.31 162 VAL B O 1
ATOM 3487 N N . LEU B 1 163 ? 16.016 -17.578 -11.539 1 96.5 163 LEU B N 1
ATOM 3488 C CA . LEU B 1 163 ? 16.984 -18.547 -12.047 1 96.5 163 LEU B CA 1
ATOM 3489 C C . LEU B 1 163 ? 17.453 -18.172 -13.445 1 96.5 163 LEU B C 1
ATOM 3491 O O . LEU B 1 163 ? 18.453 -18.719 -13.938 1 96.5 163 LEU B O 1
ATOM 3495 N N . GLU B 1 164 ? 16.875 -17.234 -14.133 1 94.5 164 GLU B N 1
ATOM 3496 C CA . GLU B 1 164 ? 17.062 -16.969 -15.555 1 94.5 164 GLU B CA 1
ATOM 3497 C C . GLU B 1 164 ? 18.516 -16.656 -15.875 1 94.5 164 GLU B C 1
ATOM 3499 O O . GLU B 1 164 ? 19.016 -17.016 -16.938 1 94.5 164 GLU B O 1
ATOM 3504 N N . ALA B 1 165 ? 19.219 -16.078 -14.961 1 93.75 165 ALA B N 1
ATOM 3505 C CA . ALA B 1 165 ? 20.609 -15.703 -15.203 1 93.75 165 ALA B CA 1
ATOM 3506 C C . ALA B 1 165 ? 21.469 -16.922 -15.469 1 93.75 165 ALA B C 1
ATOM 3508 O O . ALA B 1 165 ? 22.422 -16.859 -16.25 1 93.75 165 ALA B O 1
ATOM 3509 N N . LYS B 1 166 ? 21.141 -18 -14.867 1 93.19 166 LYS B N 1
ATOM 3510 C CA . LYS B 1 166 ? 21.906 -19.219 -15.062 1 93.19 166 LYS B CA 1
ATOM 3511 C C . LYS B 1 166 ? 21.75 -19.75 -16.484 1 93.19 166 LYS B C 1
ATOM 3513 O O . LYS B 1 166 ? 22.547 -20.578 -16.938 1 93.19 166 LYS B O 1
ATOM 3518 N N . TRP B 1 167 ? 20.766 -19.312 -17.141 1 90.81 167 TRP B N 1
ATOM 3519 C CA . TRP B 1 167 ? 20.5 -19.719 -18.516 1 90.81 167 TRP B CA 1
ATOM 3520 C C . TRP B 1 167 ? 20.812 -18.594 -19.484 1 90.81 167 TRP B C 1
ATOM 3522 O O . TRP B 1 167 ? 20.453 -18.672 -20.672 1 90.81 167 TRP B O 1
ATOM 3532 N N . GLY B 1 168 ? 21.438 -17.516 -19 1 92.5 168 GLY B N 1
ATOM 3533 C CA . GLY B 1 168 ? 21.75 -16.375 -19.859 1 92.5 168 GLY B CA 1
ATOM 3534 C C . GLY B 1 168 ? 20.531 -15.57 -20.25 1 92.5 168 GLY B C 1
ATOM 3535 O O . GLY B 1 168 ? 20.516 -14.953 -21.328 1 92.5 168 GLY B O 1
ATOM 3536 N N . LEU B 1 169 ? 19.438 -15.664 -19.469 1 92.19 169 LEU B N 1
ATOM 3537 C CA . LEU B 1 169 ? 18.172 -14.984 -19.766 1 92.19 169 LEU B CA 1
ATOM 3538 C C . LEU B 1 169 ? 17.812 -14 -18.656 1 92.19 169 LEU B C 1
ATOM 3540 O O . LEU B 1 169 ? 18.547 -13.883 -17.656 1 92.19 169 LEU B O 1
ATOM 3544 N N . ILE B 1 170 ? 16.75 -13.219 -18.844 1 95.06 170 ILE B N 1
ATOM 3545 C CA . ILE B 1 170 ? 16.156 -12.344 -17.844 1 95.06 170 ILE B CA 1
ATOM 3546 C C . ILE B 1 170 ? 14.75 -12.82 -17.484 1 95.06 170 ILE B C 1
ATOM 3548 O O . ILE B 1 170 ? 14.141 -13.57 -18.25 1 95.06 170 ILE B O 1
ATOM 3552 N N . PRO B 1 171 ? 14.258 -12.492 -16.312 1 97.25 171 PRO B N 1
ATOM 3553 C CA . PRO B 1 171 ? 12.891 -12.867 -15.969 1 97.25 171 PRO B CA 1
ATOM 3554 C C . PRO B 1 171 ? 11.844 -12.07 -16.75 1 97.25 171 PRO B C 1
ATOM 3556 O O . PRO B 1 171 ? 11.273 -11.109 -16.219 1 97.25 171 PRO B O 1
ATOM 3559 N N . ASP B 1 172 ? 11.453 -12.602 -17.922 1 95.44 172 ASP B N 1
ATOM 3560 C CA . ASP B 1 172 ? 10.688 -11.805 -18.891 1 95.44 172 ASP B CA 1
ATOM 3561 C C . ASP B 1 172 ? 9.227 -12.234 -18.922 1 95.44 172 ASP B C 1
ATOM 3563 O O . ASP B 1 172 ? 8.492 -11.875 -19.844 1 95.44 172 ASP B O 1
ATOM 3567 N N . MET B 1 173 ? 8.805 -13.086 -17.969 1 96.88 173 MET B N 1
ATOM 3568 C CA . MET B 1 173 ? 7.414 -13.516 -17.906 1 96.88 173 MET B CA 1
ATOM 3569 C C . MET B 1 173 ? 6.586 -12.57 -17.047 1 96.88 173 MET B C 1
ATOM 3571 O O . MET B 1 173 ? 5.746 -13.016 -16.266 1 96.88 173 MET B O 1
ATOM 3575 N N . SER B 1 174 ? 6.863 -11.266 -17.141 1 96.69 174 SER B N 1
ATOM 3576 C CA . SER B 1 174 ? 6.285 -10.172 -16.375 1 96.69 174 SER B CA 1
ATOM 3577 C C . SER B 1 174 ? 6.996 -9.992 -15.031 1 96.69 174 SER B C 1
ATOM 3579 O O . SER B 1 174 ? 6.582 -9.172 -14.203 1 96.69 174 SER B O 1
ATOM 3581 N N . GLY B 1 175 ? 8.102 -10.648 -14.867 1 97.69 175 GLY B N 1
ATOM 3582 C CA . GLY B 1 175 ? 8.797 -10.719 -13.594 1 97.69 175 GLY B CA 1
ATOM 3583 C C . GLY B 1 175 ? 9.461 -9.414 -13.203 1 97.69 175 GLY B C 1
ATOM 3584 O O . GLY B 1 175 ? 9.492 -9.055 -12.023 1 97.69 175 GLY B O 1
ATOM 3585 N N . ILE B 1 176 ? 10 -8.68 -14.188 1 96.56 176 ILE B N 1
ATOM 3586 C CA . ILE B 1 176 ? 10.695 -7.438 -13.883 1 96.56 176 ILE B CA 1
ATOM 3587 C C . ILE B 1 176 ? 9.742 -6.461 -13.203 1 96.56 176 ILE B C 1
ATOM 3589 O O . ILE B 1 176 ? 10.094 -5.828 -12.203 1 96.56 176 ILE B O 1
ATOM 3593 N N . PHE B 1 177 ? 8.555 -6.383 -13.688 1 96.81 177 PHE B N 1
ATOM 3594 C CA . PHE B 1 177 ? 7.594 -5.445 -13.125 1 96.81 177 PHE B CA 1
ATOM 3595 C C . PHE B 1 177 ? 7.16 -5.879 -11.727 1 96.81 177 PHE B C 1
ATOM 3597 O O . PHE B 1 177 ? 7.137 -5.066 -10.797 1 96.81 177 PHE B O 1
ATOM 3604 N N . SER B 1 178 ? 6.844 -7.152 -11.578 1 97.31 178 SER B N 1
ATOM 3605 C CA . SER B 1 178 ? 6.391 -7.648 -10.281 1 97.31 178 SER B CA 1
ATOM 3606 C C . SER B 1 178 ? 7.488 -7.543 -9.234 1 97.31 178 SER B C 1
ATOM 3608 O O . SER B 1 178 ? 7.227 -7.18 -8.086 1 97.31 178 SER B O 1
ATOM 3610 N N . LEU B 1 179 ? 8.711 -7.84 -9.617 1 97.12 179 LEU B N 1
ATOM 3611 C CA . LEU B 1 179 ? 9.828 -7.789 -8.68 1 97.12 179 LEU B CA 1
ATOM 3612 C C . LEU B 1 179 ? 10.062 -6.363 -8.195 1 97.12 179 LEU B C 1
ATOM 3614 O O . LEU B 1 179 ? 10.367 -6.148 -7.02 1 97.12 179 LEU B O 1
ATOM 3618 N N . LYS B 1 180 ? 9.836 -5.379 -9.031 1 95.69 180 LYS B N 1
ATOM 3619 C CA . LYS B 1 180 ? 10.047 -3.98 -8.664 1 95.69 180 LYS B CA 1
ATOM 3620 C C . LYS B 1 180 ? 9.031 -3.527 -7.621 1 95.69 180 LYS B C 1
ATOM 3622 O O . LYS B 1 180 ? 9.25 -2.543 -6.914 1 95.69 180 LYS B O 1
ATOM 3627 N N . GLN B 1 181 ? 7.926 -4.223 -7.582 1 96.5 181 GLN B N 1
ATOM 3628 C CA . GLN B 1 181 ? 6.867 -3.848 -6.652 1 96.5 181 GLN B CA 1
ATOM 3629 C C . GLN B 1 181 ? 7.078 -4.496 -5.289 1 96.5 181 GLN B C 1
ATOM 3631 O O . GLN B 1 181 ? 6.473 -4.082 -4.297 1 96.5 181 GLN B O 1
ATOM 3636 N N . LEU B 1 182 ? 7.957 -5.523 -5.254 1 96.81 182 LEU B N 1
ATOM 3637 C CA . LEU B 1 182 ? 8.125 -6.316 -4.043 1 96.81 182 LEU B CA 1
ATOM 3638 C C . LEU B 1 182 ? 9.453 -5.988 -3.357 1 96.81 182 LEU B C 1
ATOM 3640 O O . LEU B 1 182 ? 9.562 -6.102 -2.135 1 96.81 182 LEU B O 1
ATOM 3644 N N . LEU B 1 183 ? 10.445 -5.512 -4.211 1 96.81 183 LEU B N 1
ATOM 3645 C CA . LEU B 1 183 ? 11.82 -5.488 -3.713 1 96.81 183 LEU B CA 1
ATOM 3646 C C . LEU B 1 183 ? 12.43 -4.102 -3.875 1 96.81 183 LEU B C 1
ATOM 3648 O O . LEU B 1 183 ? 12.148 -3.404 -4.852 1 96.81 183 LEU B O 1
ATOM 3652 N N . PRO B 1 184 ? 13.375 -3.811 -2.912 1 95.12 184 PRO B N 1
ATOM 3653 C CA . PRO B 1 184 ? 14.227 -2.666 -3.234 1 95.12 184 PRO B CA 1
ATOM 3654 C C . PRO B 1 184 ? 15.133 -2.93 -4.434 1 95.12 184 PRO B C 1
ATOM 3656 O O . PRO B 1 184 ? 15.43 -4.086 -4.746 1 95.12 184 PRO B O 1
ATOM 3659 N N . ILE B 1 185 ? 15.641 -1.907 -5.047 1 93.69 185 ILE B N 1
ATOM 3660 C CA . ILE B 1 185 ? 16.266 -1.986 -6.359 1 93.69 185 ILE B CA 1
ATOM 3661 C C . ILE B 1 185 ? 17.562 -2.801 -6.266 1 93.69 185 ILE B C 1
ATOM 3663 O O . ILE B 1 185 ? 17.891 -3.555 -7.184 1 93.69 185 ILE B O 1
ATOM 3667 N N . ASP B 1 186 ? 18.297 -2.645 -5.172 1 94.5 186 ASP B N 1
ATOM 3668 C CA . ASP B 1 186 ? 19.562 -3.365 -5.043 1 94.5 186 ASP B CA 1
ATOM 3669 C C . ASP B 1 186 ? 19.328 -4.867 -4.887 1 94.5 186 ASP B C 1
ATOM 3671 O O . ASP B 1 186 ? 20.031 -5.676 -5.496 1 94.5 186 ASP B O 1
ATOM 3675 N N . THR B 1 187 ? 18.266 -5.254 -4.152 1 97.56 187 THR B N 1
ATOM 3676 C CA . THR B 1 187 ? 17.906 -6.656 -3.975 1 97.56 187 THR B CA 1
ATOM 3677 C C . THR B 1 187 ? 17.391 -7.254 -5.285 1 97.56 187 THR B C 1
ATOM 3679 O O . THR B 1 187 ? 17.797 -8.352 -5.668 1 97.56 187 THR B O 1
ATOM 3682 N N . ALA B 1 188 ? 16.531 -6.52 -5.961 1 97.88 188 ALA B N 1
ATOM 3683 C CA . ALA B 1 188 ? 16.016 -6.969 -7.258 1 97.88 188 ALA B CA 1
ATOM 3684 C C . ALA B 1 188 ? 17.172 -7.25 -8.227 1 97.88 188 ALA B C 1
ATOM 3686 O O . ALA B 1 188 ? 17.188 -8.281 -8.898 1 97.88 188 ALA B O 1
ATOM 3687 N N . LYS B 1 189 ? 18.141 -6.344 -8.234 1 97.06 189 LYS B N 1
ATOM 3688 C CA . LYS B 1 189 ? 19.281 -6.484 -9.141 1 97.06 189 LYS B CA 1
ATOM 3689 C C . LYS B 1 189 ? 20.141 -7.68 -8.75 1 97.06 189 LYS B C 1
ATOM 3691 O O . LYS B 1 189 ? 20.516 -8.484 -9.609 1 97.06 189 LYS B O 1
ATOM 3696 N N . ARG B 1 190 ? 20.359 -7.824 -7.488 1 97.81 190 ARG B N 1
ATOM 3697 C CA . ARG B 1 190 ? 21.203 -8.938 -7.051 1 97.81 190 ARG B CA 1
ATOM 3698 C C . ARG B 1 190 ? 20.578 -10.273 -7.426 1 97.81 190 ARG B C 1
ATOM 3700 O O . ARG B 1 190 ? 21.219 -11.117 -8.047 1 97.81 190 ARG B O 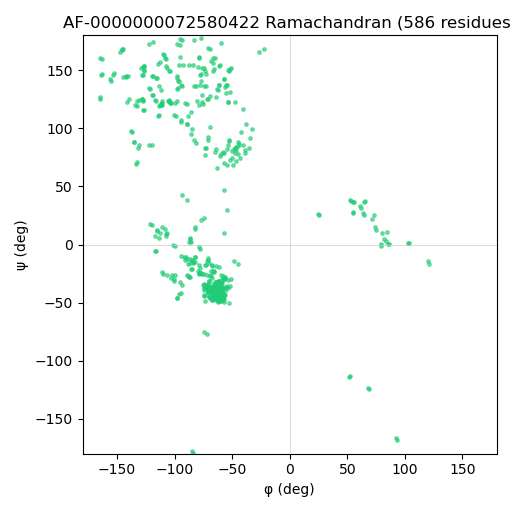1
ATOM 3707 N N . LEU B 1 191 ? 19.359 -10.438 -7.109 1 98.31 191 LEU B N 1
ATOM 3708 C CA . LEU B 1 191 ? 18.703 -11.711 -7.336 1 98.31 191 LEU B CA 1
ATOM 3709 C C . LEU B 1 191 ? 18.594 -12.016 -8.828 1 98.31 191 LEU B C 1
ATOM 3711 O O . LEU B 1 191 ? 18.812 -13.148 -9.25 1 98.31 191 LEU B O 1
ATOM 3715 N N . THR B 1 192 ? 18.297 -11.023 -9.625 1 98.19 192 THR B N 1
ATOM 3716 C CA . THR B 1 192 ? 18.109 -11.195 -11.062 1 98.19 192 THR B CA 1
ATOM 3717 C C . THR B 1 192 ? 19.438 -11.477 -11.758 1 98.19 192 THR B C 1
ATOM 3719 O O . THR B 1 192 ? 19.484 -12.273 -12.695 1 98.19 192 THR B O 1
ATOM 3722 N N . MET B 1 193 ? 20.5 -10.898 -11.281 1 97.5 193 MET B N 1
ATOM 3723 C CA . MET B 1 193 ? 21.781 -10.969 -11.984 1 97.5 193 MET B CA 1
ATOM 3724 C C . MET B 1 193 ? 22.562 -12.211 -11.555 1 97.5 193 MET B C 1
ATOM 3726 O O . MET B 1 193 ? 23.375 -12.734 -12.32 1 97.5 193 MET B O 1
ATOM 3730 N N . THR B 1 194 ? 22.328 -12.727 -10.297 1 97.19 194 THR B N 1
ATOM 3731 C CA . THR B 1 194 ? 23.109 -13.852 -9.805 1 97.19 194 THR B CA 1
ATOM 3732 C C . THR B 1 194 ? 22.375 -15.172 -10.047 1 97.19 194 THR B C 1
ATOM 3734 O O . THR B 1 194 ? 23 -16.219 -10.227 1 97.19 194 THR B O 1
ATOM 3737 N N . GLY B 1 195 ? 21.078 -15.125 -9.992 1 97.94 195 GLY B N 1
ATOM 3738 C CA . GLY B 1 195 ? 20.312 -16.359 -10 1 97.94 195 GLY B CA 1
ATOM 3739 C C . GLY B 1 195 ? 20.578 -17.234 -8.789 1 97.94 195 GLY B C 1
ATOM 3740 O O . GLY B 1 195 ? 20.453 -18.469 -8.859 1 97.94 195 GLY B O 1
ATOM 3741 N N . GLU B 1 196 ? 20.969 -16.641 -7.691 1 98.31 196 GLU B N 1
ATOM 3742 C CA . GLU B 1 196 ? 21.328 -17.406 -6.5 1 98.31 196 GLU B CA 1
ATOM 3743 C C . GLU B 1 196 ? 20.109 -18.109 -5.922 1 98.31 196 GLU B C 1
ATOM 3745 O O . GLU B 1 196 ? 18.969 -17.672 -6.098 1 98.31 196 GLU B O 1
ATOM 3750 N N . VAL B 1 197 ? 20.406 -19.281 -5.305 1 98.56 197 VAL B N 1
ATOM 3751 C CA . VAL B 1 197 ? 19.359 -20.062 -4.633 1 98.56 197 VAL B CA 1
ATOM 3752 C C . VAL B 1 197 ? 19.375 -19.75 -3.139 1 98.56 197 VAL B C 1
ATOM 3754 O O . VAL B 1 197 ? 20.438 -19.641 -2.52 1 98.56 197 VAL B O 1
ATOM 3757 N N . PHE B 1 198 ? 18.25 -19.531 -2.555 1 98.56 198 PHE B N 1
ATOM 3758 C CA . PHE B 1 198 ? 18.094 -19.266 -1.128 1 98.56 198 PHE B CA 1
ATOM 3759 C C . PHE B 1 198 ? 16.797 -19.875 -0.608 1 98.56 198 PHE B C 1
ATOM 3761 O O . PHE B 1 198 ? 15.938 -20.281 -1.393 1 98.56 198 PHE B O 1
ATOM 3768 N N . ASP B 1 199 ? 16.594 -19.938 0.693 1 98.81 199 ASP B N 1
ATOM 3769 C CA . ASP B 1 199 ? 15.461 -20.703 1.226 1 98.81 199 ASP B CA 1
ATOM 3770 C C . ASP B 1 199 ? 14.258 -19.781 1.47 1 98.81 199 ASP B C 1
ATOM 3772 O O . ASP B 1 199 ? 14.328 -18.578 1.229 1 98.81 199 ASP B O 1
ATOM 3776 N N . GLY B 1 200 ? 13.18 -20.375 1.882 1 98.81 200 GLY B N 1
ATOM 3777 C CA . GLY B 1 200 ? 11.938 -19.656 2.086 1 98.81 200 GLY B CA 1
ATOM 3778 C C . GLY B 1 200 ? 12.031 -18.594 3.158 1 98.81 200 GLY B C 1
ATOM 3779 O O . GLY B 1 200 ? 11.438 -17.516 3.023 1 98.81 200 GLY B O 1
ATOM 3780 N N . THR B 1 201 ? 12.773 -18.844 4.219 1 98.81 201 THR B N 1
ATOM 3781 C CA . THR B 1 201 ? 12.961 -17.859 5.27 1 98.81 201 THR B CA 1
ATOM 3782 C C . THR B 1 201 ? 13.625 -16.594 4.707 1 98.81 201 THR B C 1
ATOM 3784 O O . THR B 1 201 ? 13.156 -15.484 4.953 1 98.81 201 THR B O 1
ATOM 3787 N N . ARG B 1 202 ? 14.656 -16.797 3.979 1 98.56 202 ARG B N 1
ATOM 3788 C CA . ARG B 1 202 ? 15.359 -15.68 3.361 1 98.56 202 ARG B CA 1
ATOM 3789 C C . ARG B 1 202 ? 14.469 -14.953 2.359 1 98.56 202 ARG B C 1
ATOM 3791 O O . ARG B 1 202 ? 14.523 -13.727 2.242 1 98.56 202 ARG B O 1
ATOM 3798 N N . ALA B 1 203 ? 13.641 -15.719 1.589 1 98.81 203 ALA B N 1
ATOM 3799 C CA . ALA B 1 203 ? 12.719 -15.109 0.633 1 98.81 203 ALA B CA 1
ATOM 3800 C C . ALA B 1 203 ? 11.797 -14.109 1.323 1 98.81 203 ALA B C 1
ATOM 3802 O O . ALA B 1 203 ? 11.516 -13.039 0.783 1 98.81 203 ALA B O 1
ATOM 3803 N N . VAL B 1 204 ? 11.328 -14.438 2.514 1 98.69 204 VAL B N 1
ATOM 3804 C CA . VAL B 1 204 ? 10.453 -13.547 3.273 1 98.69 204 VAL B CA 1
ATOM 3805 C C . VAL B 1 204 ? 11.242 -12.352 3.793 1 98.69 204 VAL B C 1
ATOM 3807 O O . VAL B 1 204 ? 10.781 -11.211 3.717 1 98.69 204 VAL B O 1
ATOM 3810 N N . GLU B 1 205 ? 12.453 -12.586 4.262 1 97.75 205 GLU B N 1
ATOM 3811 C CA . GLU B 1 205 ? 13.297 -11.508 4.762 1 97.75 205 GLU B CA 1
ATOM 3812 C C . GLU B 1 205 ? 13.562 -10.461 3.682 1 97.75 205 GLU B C 1
ATOM 3814 O O . GLU B 1 205 ? 13.594 -9.266 3.963 1 97.75 205 GLU B O 1
ATOM 3819 N N . LEU B 1 206 ? 13.758 -10.961 2.48 1 97.5 206 LEU B N 1
ATOM 3820 C CA . LEU B 1 206 ? 14.086 -10.07 1.372 1 97.5 206 LEU B CA 1
ATOM 3821 C C . LEU B 1 206 ? 12.844 -9.359 0.854 1 97.5 206 LEU B C 1
ATOM 3823 O O . LEU B 1 206 ? 12.945 -8.344 0.166 1 97.5 206 LEU B O 1
ATOM 3827 N N . GLY B 1 207 ? 11.648 -9.992 1.084 1 97.69 207 GLY B N 1
ATOM 3828 C CA . GLY B 1 207 ? 10.398 -9.422 0.598 1 97.69 207 GLY B CA 1
ATOM 3829 C C . GLY B 1 207 ? 9.859 -10.125 -0.626 1 97.69 207 GLY B C 1
ATOM 3830 O O . GLY B 1 207 ? 8.797 -9.766 -1.138 1 97.69 207 GLY B O 1
ATOM 3831 N N . LEU B 1 208 ? 10.539 -11.117 -1.054 1 97.81 208 LEU B N 1
ATOM 3832 C CA . LEU B 1 208 ? 10.102 -11.836 -2.242 1 97.81 208 LEU B CA 1
ATOM 3833 C C . LEU B 1 208 ? 8.891 -12.711 -1.928 1 97.81 208 LEU B C 1
ATOM 3835 O O . LEU B 1 208 ? 8 -12.883 -2.77 1 97.81 208 LEU B O 1
ATOM 3839 N N . ALA B 1 209 ? 8.844 -13.297 -0.798 1 98.75 209 ALA B N 1
ATOM 3840 C CA . ALA B 1 209 ? 7.664 -13.953 -0.242 1 98.75 209 ALA B CA 1
ATOM 3841 C C . ALA B 1 209 ? 7.098 -13.164 0.936 1 98.75 209 ALA B C 1
ATOM 3843 O O . ALA B 1 209 ? 7.789 -12.328 1.516 1 98.75 209 ALA B O 1
ATOM 3844 N N . SER B 1 210 ? 5.836 -13.469 1.281 1 98.5 210 SER B N 1
ATOM 3845 C CA . SER B 1 210 ? 5.152 -12.625 2.256 1 98.5 210 SER B CA 1
ATOM 3846 C C . SER B 1 210 ? 5.293 -13.188 3.668 1 98.5 210 SER B C 1
ATOM 3848 O O . SER B 1 210 ? 5.469 -12.43 4.625 1 98.5 210 SER B O 1
ATOM 3850 N N . GLU B 1 211 ? 5.168 -14.445 3.84 1 98.44 211 GLU B N 1
ATOM 3851 C CA . GLU B 1 211 ? 5.145 -15.031 5.172 1 98.44 211 GLU B CA 1
ATOM 3852 C C . GLU B 1 211 ? 5.582 -16.5 5.133 1 98.44 211 GLU B C 1
ATOM 3854 O O . GLU B 1 211 ? 5.203 -17.234 4.223 1 98.44 211 GLU B O 1
ATOM 3859 N N . VAL B 1 212 ? 6.332 -16.938 6.152 1 98.75 212 VAL B N 1
ATOM 3860 C CA . VAL B 1 212 ? 6.676 -18.359 6.316 1 98.75 212 VAL B CA 1
ATOM 3861 C C . VAL B 1 212 ? 5.531 -19.078 7.02 1 98.75 212 VAL B C 1
ATOM 3863 O O . VAL B 1 212 ? 4.945 -18.562 7.973 1 98.75 212 VAL B O 1
ATOM 3866 N N . ALA B 1 213 ? 5.211 -20.203 6.531 1 98.81 213 ALA B N 1
ATOM 3867 C CA . ALA B 1 213 ? 4.23 -21.094 7.16 1 98.81 213 ALA B CA 1
ATOM 3868 C C . ALA B 1 213 ? 4.664 -22.547 7.059 1 98.81 213 ALA B C 1
ATOM 3870 O O . ALA B 1 213 ? 5.215 -22.969 6.039 1 98.81 213 ALA B O 1
ATOM 3871 N N . GLU B 1 214 ? 4.352 -23.312 8.086 1 98.38 214 GLU B N 1
ATOM 3872 C CA . GLU B 1 214 ? 4.621 -24.75 8.031 1 98.38 214 GLU B CA 1
ATOM 3873 C C . GLU B 1 214 ? 3.756 -25.438 6.973 1 98.38 214 GLU B C 1
ATOM 3875 O O . GLU B 1 214 ? 4.223 -26.328 6.266 1 98.38 214 GLU B O 1
ATOM 3880 N N . ASP B 1 215 ? 2.518 -25.031 6.887 1 98.5 215 ASP B N 1
ATOM 3881 C CA . ASP B 1 215 ? 1.539 -25.484 5.902 1 98.5 215 ASP B CA 1
ATOM 3882 C C . ASP B 1 215 ? 1.031 -24.328 5.055 1 98.5 215 ASP B C 1
ATOM 3884 O O . ASP B 1 215 ? -0.039 -23.781 5.32 1 98.5 215 ASP B O 1
ATOM 3888 N N . PRO B 1 216 ? 1.805 -24.016 3.965 1 98.75 216 PRO B N 1
ATOM 3889 C CA . PRO B 1 216 ? 1.435 -22.844 3.156 1 98.75 216 PRO B CA 1
ATOM 3890 C C . PRO B 1 216 ? 0.023 -22.953 2.582 1 98.75 216 PRO B C 1
ATOM 3892 O O . PRO B 1 216 ? -0.699 -21.953 2.527 1 98.75 216 PRO B O 1
ATOM 3895 N N . ALA B 1 217 ? -0.369 -24.109 2.131 1 98.44 217 ALA B N 1
ATOM 3896 C CA . ALA B 1 217 ? -1.715 -24.281 1.59 1 98.44 217 ALA B CA 1
ATOM 3897 C C . ALA B 1 217 ? -2.773 -23.984 2.646 1 98.44 217 ALA B C 1
ATOM 3899 O O . ALA B 1 217 ? -3.781 -23.328 2.355 1 98.44 217 ALA B O 1
ATOM 3900 N N . GLY B 1 218 ? -2.557 -24.484 3.879 1 98.5 218 GLY B N 1
ATOM 3901 C CA . GLY B 1 218 ? -3.463 -24.172 4.977 1 98.5 218 GLY B CA 1
ATOM 3902 C C . GLY B 1 218 ? -3.521 -22.703 5.316 1 98.5 218 GLY B C 1
ATOM 3903 O O . GLY B 1 218 ? -4.602 -22.156 5.543 1 98.5 218 GLY B O 1
ATOM 3904 N N . ALA B 1 219 ? -2.375 -22.094 5.348 1 98.75 219 ALA B N 1
ATOM 3905 C CA . ALA B 1 219 ? -2.32 -20.672 5.629 1 98.75 219 ALA B CA 1
ATOM 3906 C C . ALA B 1 219 ? -3.023 -19.859 4.535 1 98.75 219 ALA B C 1
ATOM 3908 O O . ALA B 1 219 ? -3.738 -18.906 4.824 1 98.75 219 ALA B O 1
ATOM 3909 N N . ALA B 1 220 ? -2.777 -20.234 3.307 1 98.81 220 ALA B N 1
ATOM 3910 C CA . ALA B 1 220 ? -3.441 -19.594 2.178 1 98.81 220 ALA B CA 1
ATOM 3911 C C . ALA B 1 220 ? -4.957 -19.734 2.275 1 98.81 220 ALA B C 1
ATOM 3913 O O . ALA B 1 220 ? -5.699 -18.781 2.014 1 98.81 220 ALA B O 1
ATOM 3914 N N . ARG B 1 221 ? -5.398 -20.906 2.623 1 98.69 221 ARG B N 1
ATOM 3915 C CA . ARG B 1 221 ? -6.828 -21.141 2.787 1 98.69 221 ARG B CA 1
ATOM 3916 C C . ARG B 1 221 ? -7.406 -20.25 3.883 1 98.69 221 ARG B C 1
ATOM 3918 O O . ARG B 1 221 ? -8.484 -19.688 3.717 1 98.69 221 ARG B O 1
ATOM 3925 N N . ALA B 1 222 ? -6.73 -20.141 4.98 1 98.5 222 ALA B N 1
ATOM 3926 C CA . ALA B 1 222 ? -7.191 -19.297 6.082 1 98.5 222 ALA B CA 1
ATOM 3927 C C . ALA B 1 222 ? -7.34 -17.844 5.641 1 98.5 222 ALA B C 1
ATOM 3929 O O . ALA B 1 222 ? -8.336 -17.188 5.957 1 98.5 222 ALA B O 1
ATOM 3930 N N . LEU B 1 223 ? -6.375 -17.359 4.914 1 98.44 223 LEU B N 1
ATOM 3931 C CA . LEU B 1 223 ? -6.449 -15.992 4.41 1 98.44 223 LEU B CA 1
ATOM 3932 C C . LEU B 1 223 ? -7.59 -15.844 3.406 1 98.44 223 LEU B C 1
ATOM 3934 O O . LEU B 1 223 ? -8.328 -14.852 3.438 1 98.44 223 LEU B O 1
ATOM 3938 N N . ALA B 1 224 ? -7.715 -16.812 2.529 1 98.56 224 ALA B N 1
ATOM 3939 C CA . ALA B 1 224 ? -8.805 -16.797 1.557 1 98.56 224 ALA B CA 1
ATOM 3940 C C . ALA B 1 224 ? -10.164 -16.75 2.254 1 98.56 224 ALA B C 1
ATOM 3942 O O . ALA B 1 224 ? -11.047 -16 1.836 1 98.56 224 ALA B O 1
ATOM 3943 N N . GLU B 1 225 ? -10.281 -17.516 3.27 1 97.12 225 GLU B N 1
ATOM 3944 C CA . GLU B 1 225 ? -11.531 -17.547 4.027 1 97.12 225 GLU B CA 1
ATOM 3945 C C . GLU B 1 225 ? -11.789 -16.203 4.715 1 97.12 225 GLU B C 1
ATOM 3947 O O . GLU B 1 225 ? -12.93 -15.742 4.762 1 97.12 225 GLU B O 1
ATOM 3952 N N . GLU B 1 226 ? -10.781 -15.617 5.223 1 96.19 226 GLU B N 1
ATOM 3953 C CA . GLU B 1 226 ? -10.922 -14.289 5.805 1 96.19 226 GLU B CA 1
ATOM 3954 C C . GLU B 1 226 ? -11.367 -13.273 4.754 1 96.19 226 GLU B C 1
ATOM 3956 O O . GLU B 1 226 ? -12.289 -12.492 4.992 1 96.19 226 GLU B O 1
ATOM 3961 N N . LEU B 1 227 ? -10.758 -13.266 3.615 1 97.31 227 LEU B N 1
ATOM 3962 C CA . LEU B 1 227 ? -11.086 -12.344 2.531 1 97.31 227 LEU B CA 1
ATOM 3963 C C . LEU B 1 227 ? -12.523 -12.539 2.061 1 97.31 227 LEU B C 1
ATOM 3965 O O . LEU B 1 227 ? -13.188 -11.578 1.677 1 97.31 227 LEU B O 1
ATOM 3969 N N . ALA B 1 228 ? -12.961 -13.789 2.141 1 95.31 228 ALA B N 1
ATOM 3970 C CA . ALA B 1 228 ? -14.305 -14.125 1.679 1 95.31 228 ALA B CA 1
ATOM 3971 C C . ALA B 1 228 ? -15.367 -13.555 2.615 1 95.31 228 ALA B C 1
ATOM 3973 O O . ALA B 1 228 ? -16.547 -13.508 2.268 1 95.31 228 ALA B O 1
ATOM 3974 N N . THR B 1 229 ? -14.961 -13.094 3.811 1 94 229 THR B N 1
ATOM 3975 C CA . THR B 1 229 ? -15.914 -12.492 4.742 1 94 229 THR B CA 1
ATOM 3976 C C . THR B 1 229 ? -16.094 -11 4.445 1 94 229 THR B C 1
ATOM 3978 O O . THR B 1 229 ? -16.875 -10.32 5.113 1 94 229 THR B O 1
ATOM 3981 N N . ARG B 1 230 ? -15.453 -10.484 3.445 1 94.88 230 ARG B N 1
ATOM 3982 C CA . ARG B 1 230 ? -15.57 -9.094 3.027 1 94.88 230 ARG B CA 1
ATOM 3983 C C . ARG B 1 230 ? -16.359 -8.977 1.732 1 94.88 230 ARG B C 1
ATOM 3985 O O . ARG B 1 230 ? -16.516 -9.953 0.995 1 94.88 230 ARG B O 1
ATOM 3992 N N . SER B 1 231 ? -16.891 -7.742 1.505 1 95.31 231 SER B N 1
ATOM 3993 C CA . SER B 1 231 ? -17.594 -7.496 0.245 1 95.31 231 SER B CA 1
ATOM 3994 C C . SER B 1 231 ? -16.719 -7.855 -0.949 1 95.31 231 SER B C 1
ATOM 3996 O O . SER B 1 231 ? -15.578 -7.379 -1.057 1 95.31 231 SER B O 1
ATOM 3998 N N . PRO B 1 232 ? -17.234 -8.805 -1.84 1 96.62 232 PRO B N 1
ATOM 3999 C CA . PRO B 1 232 ? -16.438 -9.141 -3.018 1 96.62 232 PRO B CA 1
ATOM 4000 C C . PRO B 1 232 ? -16.125 -7.926 -3.893 1 96.62 232 PRO B C 1
ATOM 4002 O O . PRO B 1 232 ? -15.078 -7.867 -4.527 1 96.62 232 PRO B O 1
ATOM 4005 N N . ASP B 1 233 ? -17.016 -6.906 -3.84 1 96.88 233 ASP B N 1
ATOM 4006 C CA . ASP B 1 233 ? -16.812 -5.707 -4.648 1 96.88 233 ASP B CA 1
ATOM 4007 C C . ASP B 1 233 ? -15.703 -4.832 -4.07 1 96.88 233 ASP B C 1
ATOM 4009 O O . ASP B 1 233 ? -14.859 -4.328 -4.809 1 96.88 233 ASP B O 1
ATOM 4013 N N . SER B 1 234 ? -15.758 -4.664 -2.727 1 96.44 234 SER B N 1
ATOM 4014 C CA . SER B 1 234 ? -14.727 -3.861 -2.074 1 96.44 234 SER B CA 1
ATOM 4015 C C . SER B 1 234 ? -13.352 -4.508 -2.213 1 96.44 234 SER B C 1
ATOM 4017 O O . SER B 1 234 ? -12.359 -3.824 -2.461 1 96.44 234 SER B O 1
ATOM 4019 N N . VAL B 1 235 ? -13.273 -5.844 -2.121 1 97.38 235 VAL B N 1
ATOM 4020 C CA . VAL B 1 235 ? -12.016 -6.578 -2.256 1 97.38 235 VAL B CA 1
ATOM 4021 C C . VAL B 1 235 ? -11.484 -6.438 -3.68 1 97.38 235 VAL B C 1
ATOM 4023 O O . VAL B 1 235 ? -10.297 -6.156 -3.881 1 97.38 235 VAL B O 1
ATOM 4026 N N . ALA B 1 236 ? -12.359 -6.578 -4.652 1 98 236 ALA B N 1
ATOM 4027 C CA . ALA B 1 236 ? -11.977 -6.469 -6.055 1 98 236 ALA B CA 1
ATOM 4028 C C . ALA B 1 236 ? -11.438 -5.078 -6.371 1 98 236 ALA B C 1
ATOM 4030 O O . ALA B 1 236 ? -10.398 -4.938 -7.02 1 98 236 ALA B O 1
ATOM 4031 N N . TYR B 1 237 ? -12.109 -4.051 -5.883 1 96.94 237 TYR B N 1
ATOM 4032 C CA . TYR B 1 237 ? -11.703 -2.682 -6.18 1 96.94 237 TYR B CA 1
ATOM 4033 C C . TYR B 1 237 ? -10.43 -2.314 -5.418 1 96.94 237 TYR B C 1
ATOM 4035 O O . TYR B 1 237 ? -9.602 -1.554 -5.914 1 96.94 237 TYR B O 1
ATOM 4043 N N . ALA B 1 238 ? -10.273 -2.803 -4.191 1 97.44 238 ALA B N 1
ATOM 4044 C CA . ALA B 1 238 ? -9.031 -2.578 -3.455 1 97.44 238 ALA B CA 1
ATOM 4045 C C . ALA B 1 238 ? -7.836 -3.125 -4.227 1 97.44 238 ALA B C 1
ATOM 4047 O O . ALA B 1 238 ? -6.844 -2.418 -4.426 1 97.44 238 ALA B O 1
ATOM 4048 N N . LYS B 1 239 ? -7.992 -4.355 -4.703 1 97.5 239 LYS B N 1
ATOM 4049 C CA . LYS B 1 239 ? -6.926 -4.961 -5.496 1 97.5 239 LYS B CA 1
ATOM 4050 C C . LYS B 1 239 ? -6.672 -4.168 -6.773 1 97.5 239 LYS B C 1
ATOM 4052 O O . LYS B 1 239 ? -5.527 -3.814 -7.07 1 97.5 239 LYS B O 1
ATOM 4057 N N . ARG B 1 240 ? -7.664 -3.855 -7.473 1 97.12 240 ARG B N 1
ATOM 4058 C CA . ARG B 1 240 ? -7.562 -3.242 -8.797 1 97.12 240 ARG B CA 1
ATOM 4059 C C . ARG B 1 240 ? -6.926 -1.858 -8.703 1 97.12 240 ARG B C 1
ATOM 4061 O O . ARG B 1 240 ? -6.035 -1.527 -9.492 1 97.12 240 ARG B O 1
ATOM 4068 N N . ILE B 1 241 ? -7.391 -1.066 -7.766 1 96.94 241 ILE B N 1
ATOM 4069 C CA . ILE B 1 241 ? -6.914 0.312 -7.707 1 96.94 241 ILE B CA 1
ATOM 4070 C C . ILE B 1 241 ? -5.438 0.332 -7.316 1 96.94 241 ILE B C 1
ATOM 4072 O O . ILE B 1 241 ? -4.664 1.144 -7.832 1 96.94 241 ILE B O 1
ATOM 4076 N N . ILE B 1 242 ? -5.035 -0.547 -6.406 1 97.62 242 ILE B N 1
ATOM 4077 C CA . ILE B 1 242 ? -3.629 -0.636 -6.027 1 97.62 242 ILE B CA 1
ATOM 4078 C C . ILE B 1 242 ? -2.795 -1.044 -7.242 1 97.62 242 ILE B C 1
ATOM 4080 O O . ILE B 1 242 ? -1.771 -0.423 -7.535 1 97.62 242 ILE B O 1
ATOM 4084 N N . ASP B 1 243 ? -3.258 -2.037 -8.023 1 96.5 243 ASP B N 1
ATOM 4085 C CA . ASP B 1 243 ? -2.539 -2.5 -9.211 1 96.5 243 ASP B CA 1
ATOM 4086 C C . ASP B 1 243 ? -2.461 -1.402 -10.266 1 96.5 243 ASP B C 1
ATOM 4088 O O . ASP B 1 243 ? -1.387 -1.124 -10.805 1 96.5 243 ASP B O 1
ATOM 4092 N N . GLU B 1 244 ? -3.518 -0.693 -10.523 1 95.56 244 GLU B N 1
ATOM 4093 C CA . GLU B 1 244 ? -3.621 0.239 -11.648 1 95.56 244 GLU B CA 1
ATOM 4094 C C . GLU B 1 244 ? -2.865 1.533 -11.359 1 95.56 244 GLU B C 1
ATOM 4096 O O . GLU B 1 244 ? -2.449 2.232 -12.281 1 95.56 244 GLU B O 1
ATOM 4101 N N . THR B 1 245 ? -2.695 1.829 -10.078 1 95.75 245 THR B N 1
ATOM 4102 C CA . THR B 1 245 ? -2.15 3.146 -9.773 1 95.75 245 THR B CA 1
ATOM 4103 C C . THR B 1 245 ? -0.778 3.023 -9.117 1 95.75 245 THR B C 1
ATOM 4105 O O . THR B 1 245 ? -0.25 4 -8.578 1 95.75 245 THR B O 1
ATOM 4108 N N . TRP B 1 246 ? -0.234 1.849 -9.164 1 94.69 246 TRP B N 1
ATOM 4109 C CA . TRP B 1 246 ? 1.029 1.622 -8.469 1 94.69 246 TRP B CA 1
ATOM 4110 C C . TRP B 1 246 ? 2.084 2.631 -8.914 1 94.69 246 TRP B C 1
ATOM 4112 O O . TRP B 1 246 ? 2.867 3.117 -8.094 1 94.69 246 TRP B O 1
ATOM 4122 N N . THR B 1 247 ? 2.08 3.039 -10.227 1 91.94 247 THR B N 1
ATOM 4123 C CA . THR B 1 247 ? 3.086 3.965 -10.734 1 91.94 247 THR B CA 1
ATOM 4124 C C . THR B 1 247 ? 2.451 5.301 -11.109 1 91.94 247 THR B C 1
ATOM 4126 O O . THR B 1 247 ? 3.082 6.133 -11.766 1 91.94 247 THR B O 1
ATOM 4129 N N . ALA B 1 248 ? 1.229 5.48 -10.742 1 94.31 248 ALA B N 1
ATOM 4130 C CA . ALA B 1 248 ? 0.529 6.711 -11.102 1 94.31 248 ALA B CA 1
ATOM 4131 C C . ALA B 1 248 ? 0.763 7.797 -10.055 1 94.31 248 ALA B C 1
ATOM 4133 O O . ALA B 1 248 ? 1.035 7.496 -8.891 1 94.31 248 ALA B O 1
ATOM 4134 N N . GLY B 1 249 ? 0.645 9.039 -10.477 1 93.88 249 GLY B N 1
ATOM 4135 C CA . GLY B 1 249 ? 0.71 10.18 -9.57 1 93.88 249 GLY B CA 1
ATOM 4136 C C . GLY B 1 249 ? -0.563 10.383 -8.773 1 93.88 249 GLY B C 1
ATOM 4137 O O . GLY B 1 249 ? -1.539 9.648 -8.953 1 93.88 249 GLY B O 1
ATOM 4138 N N . PRO B 1 250 ? -0.572 11.367 -7.883 1 93.38 250 PRO B N 1
ATOM 4139 C CA . PRO B 1 250 ? -1.71 11.578 -6.984 1 93.38 250 PRO B CA 1
ATOM 4140 C C . PRO B 1 250 ? -2.99 11.945 -7.73 1 93.38 250 PRO B C 1
ATOM 4142 O O . PRO B 1 250 ? -4.074 11.461 -7.379 1 93.38 250 PRO B O 1
ATOM 4145 N N . ARG B 1 251 ? -2.895 12.75 -8.703 1 92.75 251 ARG B N 1
ATOM 4146 C CA . ARG B 1 251 ? -4.094 13.211 -9.398 1 92.75 251 ARG B CA 1
ATOM 4147 C C . ARG B 1 251 ? -4.867 12.039 -10 1 92.75 251 ARG B C 1
ATOM 4149 O O . ARG B 1 251 ? -6.078 11.922 -9.805 1 92.75 251 ARG B O 1
ATOM 4156 N N . ARG B 1 252 ? -4.148 11.18 -10.695 1 94.44 252 ARG B N 1
ATOM 4157 C CA . ARG B 1 252 ? -4.793 10.008 -11.281 1 94.44 252 ARG B CA 1
ATOM 4158 C C . ARG B 1 252 ? -5.305 9.062 -10.195 1 94.44 252 ARG B C 1
ATOM 4160 O O . ARG B 1 252 ? -6.414 8.531 -10.297 1 94.44 252 ARG B O 1
ATOM 4167 N N . THR B 1 253 ? -4.512 8.867 -9.211 1 96.31 253 THR B N 1
ATOM 4168 C CA . THR B 1 253 ? -4.891 7.969 -8.125 1 96.31 253 THR B CA 1
ATOM 4169 C C . THR B 1 253 ? -6.137 8.484 -7.406 1 96.31 253 THR B C 1
ATOM 4171 O O . THR B 1 253 ? -7.066 7.723 -7.141 1 96.31 253 THR B O 1
ATOM 4174 N N . PHE B 1 254 ? -6.234 9.805 -7.145 1 95.69 254 PHE B N 1
ATOM 4175 C CA . PHE B 1 254 ? -7.379 10.391 -6.453 1 95.69 254 PHE B CA 1
ATOM 4176 C C . PHE B 1 254 ? -8.633 10.297 -7.305 1 95.69 254 PHE B C 1
ATOM 4178 O O . PHE B 1 254 ? -9.727 10.039 -6.785 1 95.69 254 PHE B O 1
ATOM 4185 N N . PHE B 1 255 ? -8.477 10.516 -8.562 1 95.12 255 PHE B N 1
ATOM 4186 C CA . PHE B 1 255 ? -9.609 10.328 -9.469 1 95.12 255 PHE B CA 1
ATOM 4187 C C . PHE B 1 255 ? -10.141 8.906 -9.391 1 95.12 255 PHE B C 1
ATOM 4189 O O . PHE B 1 255 ? -11.352 8.688 -9.281 1 95.12 255 PHE B O 1
ATOM 4196 N N . MET B 1 256 ? -9.258 7.91 -9.414 1 95.56 256 MET B N 1
ATOM 4197 C CA . MET B 1 256 ? -9.672 6.512 -9.367 1 95.56 256 MET B CA 1
ATOM 4198 C C . MET B 1 256 ? -10.297 6.172 -8.016 1 95.56 256 MET B C 1
ATOM 4200 O O . MET B 1 256 ? -11.25 5.402 -7.945 1 95.56 256 MET B O 1
ATOM 4204 N N . GLU B 1 257 ? -9.727 6.719 -6.906 1 95.62 257 GLU B N 1
ATOM 4205 C CA . GLU B 1 257 ? -10.352 6.57 -5.594 1 95.62 257 GLU B CA 1
ATOM 4206 C C . GLU B 1 257 ? -11.805 7.02 -5.621 1 95.62 257 GLU B C 1
ATOM 4208 O O . GLU B 1 257 ? -12.695 6.281 -5.191 1 95.62 257 GLU B O 1
ATOM 4213 N N . ARG B 1 258 ? -12.047 8.18 -6.125 1 93.88 258 ARG B N 1
ATOM 4214 C CA . ARG B 1 258 ? -13.398 8.742 -6.145 1 93.88 258 ARG B CA 1
ATOM 4215 C C . ARG B 1 258 ? -14.328 7.914 -7.023 1 93.88 258 ARG B C 1
ATOM 4217 O O . ARG B 1 258 ? -15.438 7.582 -6.613 1 93.88 258 ARG B O 1
ATOM 4224 N N . ALA B 1 259 ? -13.844 7.551 -8.219 1 93.94 259 ALA B N 1
ATOM 4225 C CA . ALA B 1 259 ? -14.672 6.82 -9.18 1 93.94 259 ALA B CA 1
ATOM 4226 C C . ALA B 1 259 ? -15.078 5.457 -8.625 1 93.94 259 ALA B C 1
ATOM 4228 O O . ALA B 1 259 ? -16.25 5.086 -8.68 1 93.94 259 ALA B O 1
ATOM 4229 N N . ARG B 1 260 ? -14.156 4.715 -8.047 1 94 260 ARG B N 1
ATOM 4230 C CA . ARG B 1 260 ? -14.445 3.375 -7.543 1 94 260 ARG B CA 1
ATOM 4231 C C . ARG B 1 260 ? -15.266 3.436 -6.258 1 94 260 ARG B C 1
ATOM 4233 O O . ARG B 1 260 ? -16.172 2.627 -6.059 1 94 260 ARG B O 1
ATOM 4240 N N . GLN B 1 261 ? -14.938 4.422 -5.445 1 93.31 261 GLN B N 1
ATOM 4241 C CA . GLN B 1 261 ? -15.688 4.559 -4.207 1 93.31 261 GLN B CA 1
ATOM 4242 C C . GLN B 1 261 ? -17.141 4.941 -4.488 1 93.31 261 GLN B C 1
ATOM 4244 O O . GLN B 1 261 ? -18.062 4.438 -3.836 1 93.31 261 GLN B O 1
ATOM 4249 N N . ALA B 1 262 ? -17.375 5.887 -5.457 1 91.69 262 ALA B N 1
ATOM 4250 C CA . ALA B 1 262 ? -18.734 6.277 -5.844 1 91.69 262 ALA B CA 1
ATOM 4251 C C . ALA B 1 262 ? -19.547 5.066 -6.27 1 91.69 262 ALA B C 1
ATOM 4253 O O . ALA B 1 262 ? -20.719 4.945 -5.91 1 91.69 262 ALA B O 1
ATOM 4254 N N . ARG B 1 263 ? -18.922 4.133 -6.945 1 92.62 263 ARG B N 1
ATOM 4255 C CA . ARG B 1 263 ? -19.594 2.912 -7.375 1 92.62 263 ARG B CA 1
ATOM 4256 C C . ARG B 1 263 ? -19.891 2.002 -6.188 1 92.62 263 ARG B C 1
ATOM 4258 O O . ARG B 1 263 ? -20.969 1.408 -6.102 1 92.62 263 ARG B O 1
ATOM 4265 N N . LEU B 1 264 ? -18.984 1.907 -5.301 1 92.81 264 LEU B N 1
ATOM 4266 C CA . LEU B 1 264 ? -19.156 1.053 -4.129 1 92.81 264 LEU B CA 1
ATOM 4267 C C . LEU B 1 264 ? -20.281 1.571 -3.24 1 92.81 264 LEU B C 1
ATOM 4269 O O . LEU B 1 264 ? -21.047 0.785 -2.68 1 92.81 264 LEU B O 1
ATOM 4273 N N . LEU B 1 265 ? -20.375 2.91 -3.141 1 89.75 265 LEU B N 1
ATOM 4274 C CA . LEU B 1 265 ? -21.344 3.512 -2.23 1 89.75 265 LEU B CA 1
ATOM 4275 C C . LEU B 1 265 ? -22.766 3.127 -2.623 1 89.75 265 LEU B C 1
ATOM 4277 O O . LEU B 1 265 ? -23.672 3.119 -1.78 1 89.75 265 LEU B O 1
ATOM 4281 N N . VAL B 1 266 ? -22.938 2.684 -3.875 1 89.38 266 VAL B N 1
ATOM 4282 C CA . VAL B 1 266 ? -24.281 2.344 -4.309 1 89.38 266 VAL B CA 1
ATOM 4283 C C . VAL B 1 266 ? -24.375 0.844 -4.578 1 89.38 266 VAL B C 1
ATOM 4285 O O . VAL B 1 266 ? -25.406 0.357 -5.055 1 89.38 266 VAL B O 1
ATOM 4288 N N . ALA B 1 267 ? -23.344 0.084 -4.285 1 90.69 267 ALA B N 1
ATOM 4289 C CA . ALA B 1 267 ? -23.328 -1.354 -4.543 1 90.69 267 ALA B CA 1
ATOM 4290 C C . ALA B 1 267 ? -24.141 -2.107 -3.488 1 90.69 267 ALA B C 1
ATOM 4292 O O . ALA B 1 267 ? -24.125 -1.742 -2.311 1 90.69 267 ALA B O 1
ATOM 4293 N N . LYS B 1 268 ? -24.797 -3.223 -3.906 1 93.06 268 LYS B N 1
ATOM 4294 C CA . LYS B 1 268 ? -25.609 -4.047 -3.01 1 93.06 268 LYS B CA 1
ATOM 4295 C C . LYS B 1 268 ? -24.75 -4.656 -1.905 1 93.06 268 LYS B C 1
ATOM 4297 O O . LYS B 1 268 ? -25.156 -4.691 -0.743 1 93.06 268 LYS B O 1
ATOM 4302 N N . ASN B 1 269 ? -23.609 -5.117 -2.289 1 94.5 269 ASN B N 1
ATOM 4303 C CA . ASN B 1 269 ? -22.75 -5.773 -1.308 1 94.5 269 ASN B CA 1
ATOM 4304 C C . ASN B 1 269 ? -22.219 -4.785 -0.27 1 94.5 269 ASN B C 1
ATOM 4306 O O . ASN B 1 269 ? -21.922 -5.172 0.861 1 94.5 269 ASN B O 1
ATOM 4310 N N . THR B 1 270 ? -22.109 -3.508 -0.638 1 92.44 270 THR B N 1
ATOM 4311 C CA . THR B 1 270 ? -21.719 -2.49 0.335 1 92.44 270 THR B CA 1
ATOM 4312 C C . THR B 1 270 ? -22.812 -2.32 1.393 1 92.44 270 THR B C 1
ATOM 4314 O O . THR B 1 270 ? -22.516 -2.236 2.586 1 92.44 270 THR B O 1
ATOM 4317 N N . LYS B 1 271 ? -24.016 -2.291 0.958 1 90.69 271 LYS B N 1
ATOM 4318 C CA . LYS B 1 271 ? -25.141 -2.197 1.891 1 90.69 271 LYS B CA 1
ATOM 4319 C C . LYS B 1 271 ? -25.156 -3.385 2.85 1 90.69 271 LYS B C 1
ATOM 4321 O O . LYS B 1 271 ? -25.391 -3.217 4.047 1 90.69 271 LYS B O 1
ATOM 4326 N N . ILE B 1 272 ? -24.906 -4.535 2.305 1 91.88 272 ILE B N 1
ATOM 4327 C CA . ILE B 1 272 ? -24.859 -5.742 3.119 1 91.88 272 ILE B CA 1
ATOM 4328 C C . ILE B 1 272 ? -23.75 -5.621 4.156 1 91.88 272 ILE B C 1
ATOM 4330 O O . ILE B 1 272 ? -23.953 -5.918 5.336 1 91.88 272 ILE B O 1
ATOM 4334 N N . ALA B 1 273 ? -22.625 -5.164 3.717 1 91.19 273 ALA B N 1
ATOM 4335 C CA . ALA B 1 273 ? -21.484 -5.004 4.617 1 91.19 273 ALA B CA 1
ATOM 4336 C C . ALA B 1 273 ? -21.797 -4.004 5.727 1 91.19 273 ALA B C 1
ATOM 4338 O O . ALA B 1 273 ? -21.5 -4.25 6.898 1 91.19 273 ALA B O 1
ATOM 4339 N N . GLN B 1 274 ? -22.391 -2.9 5.402 1 88.5 274 GLN B N 1
ATOM 4340 C CA . GLN B 1 274 ? -22.688 -1.832 6.352 1 88.5 274 GLN B CA 1
ATOM 4341 C C . GLN B 1 274 ? -23.719 -2.279 7.375 1 88.5 274 GLN B C 1
ATOM 4343 O O . GLN B 1 274 ? -23.609 -1.961 8.562 1 88.5 274 GLN B O 1
ATOM 4348 N N . LYS B 1 275 ? -24.703 -3.012 6.922 1 87.62 275 LYS B N 1
ATOM 4349 C CA . LYS B 1 275 ? -25.703 -3.549 7.832 1 87.62 275 LYS B CA 1
ATOM 4350 C C . LYS B 1 275 ? -25.078 -4.531 8.82 1 87.62 275 LYS B C 1
ATOM 4352 O O . LYS B 1 275 ? -25.406 -4.52 10.008 1 87.62 275 LYS B O 1
ATOM 4357 N N . ALA B 1 276 ? -24.219 -5.348 8.289 1 87.25 276 ALA B N 1
ATOM 4358 C CA . ALA B 1 276 ? -23.547 -6.316 9.141 1 87.25 276 ALA B CA 1
ATOM 4359 C C . ALA B 1 276 ? -22.656 -5.617 10.164 1 87.25 276 ALA B C 1
ATOM 4361 O O . ALA B 1 276 ? -22.609 -6.008 11.336 1 87.25 2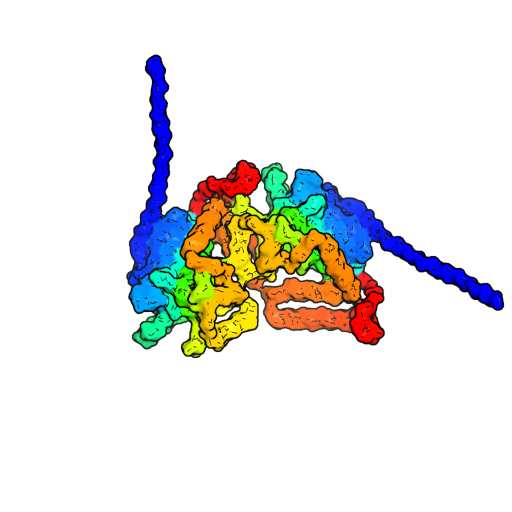76 ALA B O 1
ATOM 4362 N N . ALA B 1 277 ? -21.953 -4.629 9.711 1 83.31 277 ALA B N 1
ATOM 4363 C CA . ALA B 1 277 ? -21.031 -3.883 10.578 1 83.31 277 ALA B CA 1
ATOM 4364 C C . ALA B 1 277 ? -21.797 -3.135 11.664 1 83.31 277 ALA B C 1
ATOM 4366 O O . ALA B 1 277 ? -21.344 -3.043 12.805 1 83.31 277 ALA B O 1
ATOM 4367 N N . ALA B 1 278 ? -22.844 -2.52 11.305 1 78.75 278 ALA B N 1
ATOM 4368 C CA . ALA B 1 278 ? -23.672 -1.769 12.25 1 78.75 278 ALA B CA 1
ATOM 4369 C C . ALA B 1 278 ? -24.219 -2.678 13.352 1 78.75 278 ALA B C 1
ATOM 4371 O O . ALA B 1 278 ? -24.328 -2.262 14.5 1 78.75 278 ALA B O 1
ATOM 4372 N N . LYS B 1 279 ? -24.578 -3.902 12.945 1 76.25 279 LYS B N 1
ATOM 4373 C CA . LYS B 1 279 ? -25.141 -4.859 13.891 1 76.25 279 LYS B CA 1
ATOM 4374 C C . LYS B 1 279 ? -24.062 -5.379 14.852 1 76.25 279 LYS B C 1
ATOM 4376 O O . LYS B 1 279 ? -24.344 -5.668 16.016 1 76.25 279 LYS B O 1
ATOM 4381 N N . ALA B 1 280 ? -22.953 -5.68 14.312 1 63.16 280 ALA B N 1
ATOM 4382 C CA . ALA B 1 280 ? -21.922 -6.375 15.078 1 63.16 280 ALA B CA 1
ATOM 4383 C C . ALA B 1 280 ? -21.203 -5.418 16.031 1 63.16 280 ALA B C 1
ATOM 4385 O O . ALA B 1 280 ? -20.359 -5.84 16.828 1 63.16 280 ALA B O 1
ATOM 4386 N N . ARG B 1 281 ? -21.734 -4.391 16.359 1 51.72 281 ARG B N 1
ATOM 4387 C CA . ARG B 1 281 ? -20.984 -3.471 17.219 1 51.72 281 ARG B CA 1
ATOM 4388 C C . ARG B 1 281 ? -19.484 -3.668 17.062 1 51.72 281 ARG B C 1
ATOM 4390 O O . ARG B 1 281 ? -18.75 -3.703 18.047 1 51.72 281 ARG B O 1
ATOM 4397 N N . GLY B 1 282 ? -18.953 -4.164 15.961 1 49.66 282 GLY B N 1
ATOM 4398 C CA . GLY B 1 282 ? -17.547 -4.379 15.711 1 49.66 282 GLY B CA 1
ATOM 4399 C C . GLY B 1 282 ? -17.203 -5.828 15.414 1 49.66 282 GLY B C 1
ATOM 4400 O O . GLY B 1 282 ? -16.047 -6.148 15.125 1 49.66 282 GLY B O 1
ATOM 4401 N N . ALA B 1 283 ? -18.188 -6.91 15.758 1 49.53 283 ALA B N 1
ATOM 4402 C CA . ALA B 1 283 ? -17.875 -8.336 15.648 1 49.53 283 ALA B CA 1
ATOM 4403 C C . ALA B 1 283 ? -17.953 -8.805 14.203 1 49.53 283 ALA B C 1
ATOM 4405 O O . ALA B 1 283 ? -18.688 -8.234 13.391 1 49.53 283 ALA B O 1
ATOM 4406 N N . VAL B 1 284 ? -16.938 -9.625 13.828 1 49.75 284 VAL B N 1
ATOM 4407 C CA . VAL B 1 284 ? -16.844 -10.25 12.508 1 49.75 284 VAL B CA 1
ATOM 4408 C C . VAL B 1 284 ? -18.172 -10.891 12.141 1 49.75 284 VAL B C 1
ATOM 4410 O O . VAL B 1 284 ? -18.656 -11.797 12.836 1 49.75 284 VAL B O 1
ATOM 4413 N N . VAL B 1 285 ? -19.188 -10.125 11.609 1 54.12 285 VAL B N 1
ATOM 4414 C CA . VAL B 1 285 ? -20.5 -10.648 11.258 1 54.12 285 VAL B CA 1
ATOM 4415 C C . VAL B 1 285 ? -20.422 -11.375 9.922 1 54.12 285 VAL B C 1
ATOM 4417 O O . VAL B 1 285 ? -19.75 -10.914 8.992 1 54.12 285 VAL B O 1
ATOM 4420 N N . ASP B 1 286 ? -20.766 -12.695 9.984 1 64.06 286 ASP B N 1
ATOM 4421 C CA . ASP B 1 286 ? -20.891 -13.547 8.805 1 64.06 286 ASP B CA 1
ATOM 4422 C C . ASP B 1 286 ? -21.906 -12.977 7.82 1 64.06 286 ASP B C 1
ATOM 4424 O O . ASP B 1 286 ? -23.125 -13.125 8.016 1 64.06 286 ASP B O 1
ATOM 4428 N N . ALA B 1 287 ? -21.484 -11.969 7.055 1 73.56 287 ALA B N 1
ATOM 4429 C CA . ALA B 1 287 ? -22.359 -11.422 6.02 1 73.56 287 ALA B CA 1
ATOM 4430 C C . ALA B 1 287 ? -22.406 -12.344 4.805 1 73.56 287 ALA B C 1
ATOM 4432 O O . ALA B 1 287 ? -21.406 -12.953 4.434 1 73.56 287 ALA B O 1
ATOM 4433 N N . ARG B 1 288 ? -23.641 -12.703 4.344 1 83.56 288 ARG B N 1
ATOM 4434 C CA . ARG B 1 288 ? -23.812 -13.453 3.107 1 83.56 288 ARG B CA 1
ATOM 4435 C C . ARG B 1 288 ? -23.828 -12.531 1.896 1 83.56 288 ARG B C 1
ATOM 4437 O O . ARG B 1 288 ? -24.875 -12.016 1.506 1 83.56 288 ARG B O 1
ATOM 4444 N N . PHE B 1 289 ? -22.766 -12.438 1.261 1 86.06 289 PHE B N 1
ATOM 4445 C CA . PHE B 1 289 ? -22.641 -11.508 0.146 1 86.06 289 PHE B CA 1
ATOM 4446 C C . PHE B 1 289 ? -23.172 -12.125 -1.142 1 86.06 289 PHE B C 1
ATOM 4448 O O . PHE B 1 289 ? -23.188 -13.352 -1.289 1 86.06 289 PHE B O 1
ATOM 4455 N N . LYS B 1 290 ? -23.609 -11.227 -2.062 1 83.19 290 LYS B N 1
ATOM 4456 C CA . LYS B 1 290 ? -23.938 -11.609 -3.434 1 83.19 290 LYS B CA 1
ATOM 4457 C C . LYS B 1 290 ? -22.672 -11.766 -4.277 1 83.19 290 LYS B C 1
ATOM 4459 O O . LYS B 1 290 ? -21.594 -11.336 -3.873 1 83.19 290 LYS B O 1
ATOM 4464 N N . PRO B 1 291 ? -22.812 -12.469 -5.363 1 85.31 291 PRO B N 1
ATOM 4465 C CA . PRO B 1 291 ? -21.672 -12.508 -6.273 1 85.31 291 PRO B CA 1
ATOM 4466 C C . PRO B 1 291 ? -21.141 -11.109 -6.617 1 85.31 291 PRO B C 1
ATOM 4468 O O . PRO B 1 291 ? -21.891 -10.133 -6.559 1 85.31 291 PRO B O 1
ATOM 4471 N N . ARG B 1 292 ? -19.844 -11.109 -6.914 1 88.75 292 ARG B N 1
ATOM 4472 C CA . ARG B 1 292 ? -19.172 -9.852 -7.23 1 88.75 292 ARG B CA 1
ATOM 4473 C C . ARG B 1 292 ? -19.875 -9.125 -8.367 1 88.75 292 ARG B C 1
ATOM 4475 O O . ARG B 1 292 ? -20.203 -9.727 -9.391 1 88.75 292 ARG B O 1
ATOM 4482 N N . GLU B 1 293 ? -20.047 -7.773 -8.234 1 82.25 293 GLU B N 1
ATOM 4483 C CA . GLU B 1 293 ? -20.719 -6.973 -9.25 1 82.25 293 GLU B CA 1
ATOM 4484 C C . GLU B 1 293 ? -19.719 -6.195 -10.102 1 82.25 293 GLU B C 1
ATOM 4486 O O . GLU B 1 293 ? -19.984 -5.871 -11.258 1 82.25 293 GLU B O 1
ATOM 4491 N N . VAL B 1 294 ? -18.578 -5.965 -9.422 1 79.94 294 VAL B N 1
ATOM 4492 C CA . VAL B 1 294 ? -17.641 -5.105 -10.125 1 79.94 294 VAL B CA 1
ATOM 4493 C C . VAL B 1 294 ? -16.609 -5.965 -10.867 1 79.94 294 VAL B C 1
ATOM 4495 O O . VAL B 1 294 ? -16.453 -7.152 -10.562 1 79.94 294 VAL B O 1
ATOM 4498 N N . ARG B 1 295 ? -16.031 -5.348 -11.984 1 73.06 295 ARG B N 1
ATOM 4499 C CA . ARG B 1 295 ? -15.023 -6.062 -12.758 1 73.06 295 ARG B CA 1
ATOM 4500 C C . ARG B 1 295 ? -13.633 -5.488 -12.5 1 73.06 295 ARG B C 1
ATOM 4502 O O . ARG B 1 295 ? -13.484 -4.289 -12.25 1 73.06 295 ARG B O 1
#

Sequence (590 aa):
MTARTEHSSATTAQEASARNEGPASRHGEVTLNVEDGIAYVTLRRPGKLNSLTLSVLDDLVATAHRIRRDRTIRAVILAGEDHNFTAGLDFGSALKTPAGIAKAFVPRPWRGTNTFQEACWAFRRLPVPVIAAVEGFCFGGGVQLVAAADYRFTTADAQWSVLEAKWGLIPDMSGIFSLKQLLPIDTAKRLTMTGEVFDGTRAVELGLASEVAEDPAGAARALAEELATRSPDSVAYAKRIIDETWTAGPRRTFFMERARQARLLVAKNTKIAQKAAAKARGAVVDARFKPREVRMTARTEHSSATTAQEASARNEGPASRHGEVTLNVEDGIAYVTLRRPGKLNSLTLSVLDDLVATAHRIRRDRTIRAVILAGEDHNFTAGLDFGSALKTPAGIAKAFVPRPWRGTNTFQEACWAFRRLPVPVIAAVEGFCFGGGVQLVAAADYRFTTADAQWSVLEAKWGLIPDMSGIFSLKQLLPIDTAKRLTMTGEVFDGTRAVELGLASEVAEDPAGAARALAEELATRSPDSVAYAKRIIDETWTAGPRRTFFMERARQARLLVAKNTKIAQKAAAKARGAVVDARFKPREVR